Protein AF-A0A150H1V7-F1 (afdb_monomer)

Solvent-accessible surface area (backbone atoms only — not comparable to full-atom values): 32599 Å² total; per-residue (Å²): 128,91,51,72,65,56,49,51,52,50,51,51,53,48,39,69,75,54,30,52,67,62,75,72,44,82,86,62,78,63,74,66,87,85,73,45,40,62,54,51,22,50,50,48,28,48,33,45,71,70,63,48,20,37,54,85,86,34,71,42,27,51,45,55,64,47,45,43,69,58,53,64,71,28,57,87,71,36,48,55,57,29,46,18,36,40,38,31,31,44,27,63,27,74,77,50,59,46,69,56,47,25,50,47,45,51,54,49,28,58,50,47,75,66,44,87,78,43,68,76,54,52,39,60,33,51,18,39,36,48,35,16,52,36,50,32,50,76,73,37,83,67,35,70,73,60,28,49,59,89,57,45,62,57,51,33,53,50,32,51,29,54,38,51,43,46,42,63,61,54,64,71,74,73,79,72,74,90,46,65,70,60,46,51,52,55,42,40,74,60,48,32,55,63,27,55,25,40,40,47,27,20,49,18,70,66,48,24,50,52,36,64,70,42,70,63,46,31,49,30,53,55,54,49,48,59,52,48,48,54,41,33,55,52,39,35,48,41,64,74,69,66,55,82,67,93,49,88,66,87,65,52,70,42,59,63,41,50,23,34,41,52,52,15,26,49,46,18,72,66,61,48,42,68,58,51,43,42,43,44,54,34,51,42,54,57,54,66,45,94,89,52,77,53,84,62,50,71,70,35,49,49,46,54,37,56,58,46,71,67,75,61,41,91,46,56,73,30,47,61,48,51,26,47,46,45,54,76,42,54,70,84,58,67,86,53,52,74,69,54,51,48,45,50,48,58,42,52,50,72,73,52,76,48,74,65,58,50,52,51,52,52,51,50,52,52,51,51,52,50,51,51,51,51,53,52,51,51,54,51,52,52,52,50,51,50,52,51,50,52,52,49,61,62,43,52,60,56,55,58,50,61,72,67,58,83,80,71,87,86,56,76,75,57,63,59,55,60,63,57,60,72,75,66,76,68,85,86,85,89,90,86,89,83,90,86,88,86,91,85,93,87,89,88,86,91,82,89,70,64,89,79,45,55,68,61,49,50,56,52,48,49,54,48,48,53,51,48,53,48,50,49,52,52,53,58,63,72,65,74,72,90,88,85,88,81,89,84,83,88,85,88,86,89,83,90,86,88,86,87,85,84,89,82,91,82,90,75,90,72,85,73,71,75,83,73,50,57,56,56,50,24,48,53,50,50,53,52,65,75,70,53,78,78,80,79,75,89,79,82,83,92,81,85,86,83,85,84,90,82,89,132

Organism: Gonium pectorale (NCBI:txid33097)

pLDDT: mean 70.37, std 26.28, range [23.53, 98.69]

Nearest PDB structures (foldseek):
  8fni-assembly1_6  TM=3.283E-01  e=3.055E-03  Trypanosoma brucei
  7pkt-assembly1_Q  TM=3.283E-01  e=5.978E-01  Chlamydomonas reinhardtii
  6vfk-assembly1_B  TM=1.706E-01  e=1.144E+00  synthetic construct
  7u9r-assembly1_A  TM=2.358E-01  e=7.403E+00  Homo sapiens

Foldseek 3Di:
DPDPVVVLVVLVVLCVVLPLVPVPDPPCPDDPPPDALVNLLVLLLVCQVVVQQADPPGSSVVSNVSCLVVNLVRLVVHALQSLLSNLLSQLRHLQRPLASNLSSLQSNLVVLVPPPPLPSHFLVSLLSNLLSVLSSPVRDPPSCVSSDDHCSVVSSLLSSLVSLLNLLVVLPPDDDVPDPLVSVVVSCVRHNLSSLLSSLLSVLSVQFQCLCVDVSSVSSLVSSLLVLLLLLLVLLLCLLLVDDRPDPPDGTQDLVSLLSNLNSCVRNVRDAASNLVSSLSNLLSQCDDPPDGRPHDLSSVLSNLVVLPPPRYDNCSNLVSVLLSCLVPVVVCLPPDPVSLVSNLVSLVVVDDDPVRVVVVVVVVVVVVVVVVVVVVVVVVVVVVVVVVVVVVLVVVVVVVVVVPPDDDDDPVVVVVSVVVVVPPDDDDDDDDDDDYDDDDDDDDDDDPDPPCPVVCVVVVVSVVVSVVSVVSSVVVVPDDDDDDDDDDDDDDDDDDDDDDDDDDDDDPDPPDDPDDSSRSSSVSSVVSVPDDDPDDPDDDDDDDDDDDDDD

Radius of gyration: 39.31 Å; Cα contacts (8 Å, |Δi|>4): 462; chains: 1; bounding box: 94×58×134 Å

Structure (mmCIF, N/CA/C/O backbone):
data_AF-A0A150H1V7-F1
#
_entry.id   AF-A0A150H1V7-F1
#
loop_
_atom_site.group_PDB
_atom_site.id
_atom_site.type_symbol
_atom_site.label_atom_id
_atom_site.label_alt_id
_atom_site.label_comp_id
_atom_site.label_asym_id
_atom_site.label_entity_id
_atom_site.label_seq_id
_atom_site.pdbx_PDB_ins_code
_atom_site.Cartn_x
_atom_site.Cartn_y
_atom_site.Cartn_z
_atom_site.occupancy
_atom_site.B_iso_or_equiv
_atom_site.auth_seq_id
_atom_site.auth_comp_id
_atom_site.auth_asym_id
_atom_site.auth_atom_id
_atom_site.pdbx_PDB_model_num
ATOM 1 N N . MET A 1 1 ? -5.239 20.522 -25.726 1.00 48.25 1 MET A N 1
ATOM 2 C CA . MET A 1 1 ? -5.890 19.230 -26.003 1.00 48.25 1 MET A CA 1
ATOM 3 C C . MET A 1 1 ? -6.998 19.070 -24.990 1.00 48.25 1 MET A C 1
ATOM 5 O O . MET A 1 1 ? -6.707 19.045 -23.798 1.00 48.25 1 MET A O 1
ATOM 9 N N . HIS A 1 2 ? -8.239 19.087 -25.455 1.00 35.97 2 HIS A N 1
ATOM 10 C CA . HIS A 1 2 ? -9.449 19.145 -24.639 1.00 35.97 2 HIS A CA 1
ATOM 11 C C . HIS A 1 2 ? -10.368 17.934 -24.850 1.00 35.97 2 HIS A C 1
ATOM 13 O O . HIS A 1 2 ? -11.294 17.753 -24.064 1.00 35.97 2 HIS A O 1
ATOM 19 N N . THR A 1 3 ? -10.099 17.083 -25.848 1.00 45.50 3 THR A N 1
ATOM 20 C CA . THR A 1 3 ? -10.851 15.839 -26.079 1.00 45.50 3 THR A CA 1
ATOM 21 C C . THR A 1 3 ? -9.941 14.613 -26.194 1.00 45.50 3 THR A C 1
ATOM 23 O O . THR A 1 3 ? -8.725 14.725 -26.384 1.00 45.50 3 THR A O 1
ATOM 26 N N . LYS A 1 4 ? -10.537 13.418 -26.070 1.00 46.00 4 LYS A N 1
ATOM 27 C CA . LYS A 1 4 ? -9.832 12.136 -26.221 1.00 46.00 4 LYS A CA 1
ATOM 28 C C . LYS A 1 4 ? -9.354 11.936 -27.664 1.00 46.00 4 LYS A C 1
ATOM 30 O O . LYS A 1 4 ? -8.273 11.397 -27.874 1.00 46.00 4 LYS A O 1
ATOM 35 N N . GLU A 1 5 ? -10.123 12.410 -28.641 1.00 50.62 5 GLU A N 1
ATOM 36 C CA . GLU A 1 5 ? -9.814 12.327 -30.071 1.00 50.62 5 GLU A CA 1
ATOM 37 C C . GLU A 1 5 ? -8.605 13.196 -30.440 1.00 50.62 5 GLU A C 1
ATOM 39 O O . GLU A 1 5 ? -7.725 12.723 -31.152 1.00 50.62 5 GLU A O 1
ATOM 44 N N . GLU A 1 6 ? -8.501 14.424 -29.914 1.00 49.81 6 GLU A N 1
ATOM 45 C CA . GLU A 1 6 ? -7.318 15.280 -30.115 1.00 49.81 6 GLU A CA 1
ATOM 46 C C . GLU A 1 6 ? -6.039 14.631 -29.569 1.00 49.81 6 GLU A C 1
ATOM 48 O O . GLU A 1 6 ? -4.974 14.717 -30.182 1.00 49.81 6 GLU A O 1
ATOM 53 N N . LEU A 1 7 ? -6.145 13.968 -28.413 1.00 53.09 7 LEU A N 1
ATOM 54 C CA . LEU A 1 7 ? -5.018 13.299 -27.770 1.00 53.09 7 LEU A CA 1
ATOM 55 C C . LEU A 1 7 ? -4.621 12.029 -28.539 1.00 53.09 7 LEU A C 1
ATOM 57 O O . LEU A 1 7 ? -3.438 11.812 -28.773 1.00 53.09 7 LEU A O 1
ATOM 61 N N . LEU A 1 8 ? -5.588 11.242 -29.023 1.00 53.44 8 LEU A N 1
ATOM 62 C CA . LEU A 1 8 ? -5.328 10.104 -29.914 1.00 53.44 8 LEU A CA 1
ATOM 63 C C . LEU A 1 8 ? -4.739 10.540 -31.265 1.00 53.44 8 LEU A C 1
ATOM 65 O O . LEU A 1 8 ? -3.831 9.882 -31.764 1.00 53.44 8 LEU A O 1
ATOM 69 N N . ALA A 1 9 ? -5.179 11.668 -31.831 1.00 55.44 9 ALA A N 1
ATOM 70 C CA . ALA A 1 9 ? -4.605 12.227 -33.055 1.00 55.44 9 ALA A CA 1
ATOM 71 C C . ALA A 1 9 ? -3.147 12.677 -32.855 1.00 55.44 9 ALA A C 1
ATOM 73 O O . ALA A 1 9 ? -2.298 12.404 -33.703 1.00 55.44 9 ALA A O 1
ATOM 74 N N . PHE A 1 10 ? -2.829 13.299 -31.714 1.00 58.06 10 PHE A N 1
ATOM 75 C CA . PHE A 1 10 ? -1.447 13.608 -31.338 1.00 58.06 10 PHE A CA 1
ATOM 76 C C . PHE A 1 10 ? -0.606 12.342 -31.136 1.00 58.06 10 PHE A C 1
ATOM 78 O O . PHE A 1 10 ? 0.512 12.270 -31.633 1.00 58.06 10 PHE A O 1
ATOM 85 N N . VAL A 1 11 ? -1.146 11.311 -30.481 1.00 57.25 11 VAL A N 1
ATOM 86 C CA . VAL A 1 11 ? -0.459 10.020 -30.309 1.00 57.25 11 VAL A CA 1
ATOM 87 C C . VAL A 1 11 ? -0.230 9.323 -31.656 1.00 57.25 11 VAL A C 1
ATOM 89 O O . VAL A 1 11 ? 0.842 8.761 -31.860 1.00 57.25 11 VAL A O 1
ATOM 92 N N . GLY A 1 12 ? -1.156 9.438 -32.612 1.00 56.16 12 GLY A N 1
ATOM 93 C CA . GLY A 1 12 ? -0.960 8.995 -33.997 1.00 56.16 12 GLY A CA 1
ATOM 94 C C . GLY A 1 12 ? 0.131 9.783 -34.738 1.00 56.16 12 GLY A C 1
ATOM 95 O O . GLY A 1 12 ? 0.938 9.195 -35.452 1.00 56.16 12 GLY A O 1
ATOM 96 N N . GLN A 1 13 ? 0.236 11.098 -34.519 1.00 54.94 13 GLN A N 1
ATOM 97 C CA . GLN A 1 13 ? 1.360 11.897 -35.031 1.00 54.94 13 GLN A CA 1
ATOM 98 C C . GLN A 1 13 ? 2.689 11.491 -34.374 1.00 54.94 13 GLN A C 1
ATOM 100 O O . GLN A 1 13 ? 3.704 11.384 -35.060 1.00 54.94 13 GLN A O 1
ATOM 105 N N . CYS A 1 14 ? 2.691 11.193 -33.072 1.00 52.06 14 CYS A N 1
ATOM 106 C CA . CYS A 1 14 ? 3.848 10.621 -32.390 1.00 52.06 14 CYS A CA 1
ATOM 107 C C . CYS A 1 14 ? 4.218 9.242 -32.948 1.00 52.06 14 CYS A C 1
ATOM 109 O O . CYS A 1 14 ? 5.402 8.999 -33.121 1.00 52.06 14 CYS A O 1
ATOM 111 N N . TYR A 1 15 ? 3.256 8.378 -33.285 1.00 50.28 15 TYR A N 1
ATOM 112 C CA . TYR A 1 15 ? 3.511 7.079 -33.925 1.00 50.28 15 TYR A CA 1
ATOM 113 C C . TYR A 1 15 ? 4.197 7.235 -35.293 1.00 50.28 15 TYR A C 1
ATOM 115 O O . TYR A 1 15 ? 5.121 6.495 -35.594 1.00 50.28 15 TYR A O 1
ATOM 123 N N . ILE A 1 16 ? 3.827 8.250 -36.084 1.00 50.69 16 ILE A N 1
ATOM 124 C CA . ILE A 1 16 ? 4.495 8.570 -37.362 1.00 50.69 16 ILE A CA 1
ATOM 125 C C . ILE A 1 16 ? 5.934 9.086 -37.141 1.00 50.69 16 ILE A C 1
ATOM 127 O O . ILE A 1 16 ? 6.833 8.780 -37.920 1.00 50.69 16 ILE A O 1
ATOM 131 N N . ILE A 1 17 ? 6.179 9.858 -36.076 1.00 50.28 17 ILE A N 1
ATOM 132 C CA . ILE A 1 17 ? 7.522 10.363 -35.716 1.00 50.28 17 ILE A CA 1
ATOM 133 C C . ILE A 1 17 ? 8.400 9.261 -35.090 1.00 50.28 17 ILE A C 1
ATOM 135 O O . ILE A 1 17 ? 9.620 9.273 -35.240 1.00 50.28 17 ILE A O 1
ATOM 139 N N . LEU A 1 18 ? 7.779 8.317 -34.383 1.00 51.53 18 LEU A N 1
ATOM 140 C CA . LEU A 1 18 ? 8.392 7.216 -33.636 1.00 51.53 18 LEU A CA 1
ATOM 141 C C . LEU A 1 18 ? 8.158 5.869 -34.338 1.00 51.53 18 LEU A C 1
ATOM 143 O O . LEU A 1 18 ? 8.050 4.841 -33.671 1.00 51.53 18 LEU A O 1
ATOM 147 N N . ASP A 1 19 ? 8.045 5.890 -35.669 1.00 51.09 19 ASP A N 1
ATOM 148 C CA . ASP A 1 19 ? 7.717 4.718 -36.481 1.00 51.09 19 ASP A CA 1
ATOM 149 C C . ASP A 1 19 ? 8.702 3.570 -36.167 1.00 51.09 19 ASP A C 1
ATOM 151 O O . ASP A 1 19 ? 9.922 3.773 -36.272 1.00 51.09 19 ASP A O 1
ATOM 155 N N . PRO A 1 20 ? 8.222 2.371 -35.776 1.00 43.75 20 PRO A N 1
ATOM 156 C CA . PRO A 1 20 ? 9.090 1.244 -35.448 1.00 43.75 20 PRO A CA 1
ATOM 157 C C . PRO A 1 20 ? 10.061 0.875 -36.583 1.00 43.75 20 PRO A C 1
ATOM 159 O O . PRO A 1 20 ? 11.173 0.426 -36.303 1.00 43.75 20 PRO A O 1
ATOM 162 N N . ILE A 1 21 ? 9.722 1.135 -37.852 1.00 41.84 21 ILE A N 1
ATOM 163 C CA . ILE A 1 21 ? 10.628 0.918 -38.992 1.00 41.84 21 ILE A CA 1
ATOM 164 C C . ILE A 1 21 ? 11.837 1.872 -38.924 1.00 41.84 21 ILE A C 1
ATOM 166 O O . ILE A 1 21 ? 12.972 1.447 -39.158 1.00 41.84 21 ILE A O 1
ATOM 170 N N . ASN A 1 22 ? 11.624 3.133 -38.533 1.00 43.88 22 ASN A N 1
ATOM 171 C CA . ASN A 1 22 ? 12.681 4.143 -38.384 1.00 43.88 22 ASN A CA 1
ATOM 172 C C . ASN A 1 22 ? 13.509 3.982 -37.095 1.00 43.88 22 ASN A C 1
ATOM 174 O O . ASN A 1 22 ? 14.622 4.500 -37.017 1.00 43.88 22 ASN A O 1
ATOM 178 N N . LEU A 1 23 ? 12.998 3.259 -36.092 1.00 48.16 23 LEU A N 1
ATOM 179 C CA . LEU A 1 23 ? 13.738 2.899 -34.873 1.00 48.16 23 LEU A CA 1
ATOM 180 C C . LEU A 1 23 ? 14.614 1.646 -35.036 1.00 48.16 23 LEU A C 1
ATOM 182 O O . LEU A 1 23 ? 15.606 1.512 -34.315 1.00 48.16 23 LEU A O 1
ATOM 186 N N . VAL A 1 24 ? 14.260 0.741 -35.957 1.00 41.34 24 VAL A N 1
ATOM 187 C CA . VAL A 1 24 ? 14.961 -0.539 -36.184 1.00 41.34 24 VAL A CA 1
ATOM 188 C C . VAL A 1 24 ? 15.968 -0.471 -37.342 1.00 41.34 24 VAL A C 1
ATOM 190 O O . VAL A 1 24 ? 17.000 -1.141 -37.283 1.00 41.34 24 VAL A O 1
ATOM 193 N N . HIS A 1 25 ? 15.738 0.358 -38.368 1.00 39.94 25 HIS A N 1
ATOM 194 C CA . HIS A 1 25 ? 16.713 0.569 -39.445 1.00 39.94 25 HIS A CA 1
ATOM 195 C C . HIS A 1 25 ? 17.654 1.766 -39.182 1.00 39.94 25 HIS A C 1
ATOM 197 O O . HIS A 1 25 ? 17.222 2.784 -38.645 1.00 39.94 25 HIS A O 1
ATOM 203 N N . PRO A 1 26 ? 18.936 1.707 -39.610 1.00 38.09 26 PRO A N 1
ATOM 204 C CA . PRO A 1 26 ? 19.938 2.720 -39.264 1.00 38.09 26 PRO A CA 1
ATOM 205 C C . PRO A 1 26 ? 20.183 3.896 -40.255 1.00 38.09 26 PRO A C 1
ATOM 207 O O . PRO A 1 26 ? 21.265 4.479 -40.158 1.00 38.09 26 PRO A O 1
ATOM 210 N N . PRO A 1 27 ? 19.297 4.322 -41.194 1.00 39.81 27 PRO A N 1
ATOM 211 C CA . PRO A 1 27 ? 19.550 5.555 -41.949 1.00 39.81 27 PRO A CA 1
ATOM 212 C C . PRO A 1 27 ? 19.237 6.824 -41.133 1.00 39.81 27 PRO A C 1
ATOM 214 O O . PRO A 1 27 ? 19.814 7.874 -41.408 1.00 39.81 27 PRO A O 1
ATOM 217 N N . TYR A 1 28 ? 18.393 6.743 -40.094 1.00 40.66 28 TYR A N 1
ATOM 218 C CA . TYR A 1 28 ? 18.141 7.854 -39.168 1.00 40.66 28 TYR A CA 1
ATOM 219 C C . TYR A 1 28 ? 19.155 7.871 -38.017 1.00 40.66 28 TYR A C 1
ATOM 221 O O . TYR A 1 28 ? 18.838 7.709 -36.842 1.00 40.66 28 TYR A O 1
ATOM 229 N N . SER A 1 29 ? 20.410 8.134 -38.383 1.00 36.69 29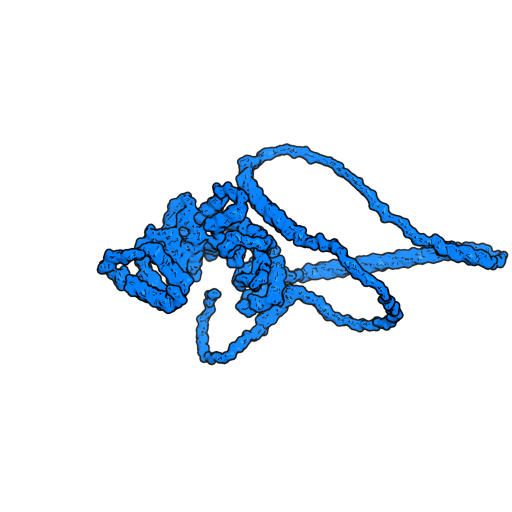 SER A N 1
ATOM 230 C CA . SER A 1 29 ? 21.497 8.507 -37.464 1.00 36.69 29 SER A CA 1
ATOM 231 C C . SER A 1 29 ? 21.396 9.954 -36.955 1.00 36.69 29 SER A C 1
ATOM 233 O O . SER A 1 29 ? 22.268 10.422 -36.225 1.00 36.69 29 SER A O 1
ATOM 235 N N . GLN A 1 30 ? 20.324 10.670 -37.308 1.00 42.69 30 GLN A N 1
ATOM 236 C CA . GLN A 1 30 ? 19.933 11.895 -36.626 1.00 42.69 30 GLN A CA 1
ATOM 237 C C . GLN A 1 30 ? 19.149 11.529 -35.366 1.00 42.69 30 GLN A C 1
ATOM 239 O O . GLN A 1 30 ? 18.017 11.056 -35.448 1.00 42.69 30 GLN A O 1
ATOM 244 N N . GLU A 1 31 ? 19.731 11.808 -34.198 1.00 46.19 31 GLU A N 1
ATOM 245 C CA . GLU A 1 31 ? 18.944 11.996 -32.980 1.00 46.19 31 GLU A CA 1
ATOM 246 C C . GLU A 1 31 ? 17.779 12.941 -33.299 1.00 46.19 31 GLU A C 1
ATOM 248 O O . GLU A 1 31 ? 17.996 14.041 -33.822 1.00 46.19 31 GLU A O 1
ATOM 253 N N . VAL A 1 32 ? 16.545 12.538 -32.980 1.00 48.34 32 VAL A N 1
ATOM 254 C CA . VAL A 1 32 ? 15.391 13.439 -33.070 1.00 48.34 32 VAL A CA 1
ATOM 255 C C . VAL A 1 32 ? 15.602 14.537 -32.028 1.00 48.34 32 VAL A C 1
ATOM 257 O O . VAL A 1 32 ? 15.325 14.351 -30.841 1.00 48.34 32 VAL A O 1
ATOM 260 N N . LYS A 1 33 ? 16.177 15.664 -32.468 1.00 49.78 33 LYS A N 1
ATOM 261 C CA . LYS A 1 33 ? 16.597 16.772 -31.601 1.00 49.78 33 LYS A CA 1
ATOM 262 C C . LYS A 1 33 ? 15.448 17.192 -30.684 1.00 49.78 33 LYS A C 1
ATOM 264 O O . LYS A 1 33 ? 14.452 17.737 -31.150 1.00 49.78 33 LYS A O 1
ATOM 269 N N . GLY A 1 34 ? 15.628 16.976 -29.381 1.00 61.50 34 GLY A N 1
ATOM 270 C CA . GLY A 1 34 ? 14.657 17.332 -28.342 1.00 61.50 34 GLY A CA 1
ATOM 271 C C . GLY A 1 34 ? 13.931 16.158 -27.672 1.00 61.50 34 GLY A C 1
ATOM 272 O O . GLY A 1 34 ? 13.195 16.396 -26.716 1.00 61.50 34 GLY A O 1
ATOM 273 N N . ILE A 1 35 ? 14.143 14.906 -28.099 1.00 71.12 35 ILE A N 1
ATOM 274 C CA . ILE A 1 35 ? 13.638 13.729 -27.370 1.00 71.12 35 ILE A CA 1
ATOM 275 C C . ILE A 1 35 ? 14.706 13.232 -26.386 1.00 71.12 35 ILE A C 1
ATOM 277 O O . ILE A 1 35 ? 15.623 12.507 -26.763 1.00 71.12 35 ILE A O 1
ATOM 281 N N . ASP A 1 36 ? 14.572 13.618 -25.114 1.00 80.69 36 ASP A N 1
ATOM 282 C CA . ASP A 1 36 ? 15.426 13.158 -24.011 1.00 80.69 36 ASP A CA 1
ATOM 283 C C . ASP A 1 36 ? 14.719 12.136 -23.088 1.00 80.69 36 ASP A C 1
ATOM 285 O O . ASP A 1 36 ? 13.536 11.809 -23.245 1.00 80.69 36 ASP A O 1
ATOM 289 N N . ALA A 1 37 ? 15.443 11.633 -22.083 1.00 87.69 37 ALA A N 1
ATOM 290 C CA . ALA A 1 37 ? 14.922 10.671 -21.109 1.00 87.69 37 ALA A CA 1
ATOM 291 C C . ALA A 1 37 ? 13.725 11.190 -20.281 1.00 87.69 37 ALA A C 1
ATOM 293 O O . ALA A 1 37 ? 12.890 10.398 -19.834 1.00 87.69 37 ALA A O 1
ATOM 294 N N . ARG A 1 38 ? 13.605 12.510 -20.079 1.00 87.88 38 ARG A N 1
ATOM 295 C CA . ARG A 1 38 ? 12.476 13.146 -19.381 1.00 87.88 38 ARG A CA 1
ATOM 296 C C . ARG A 1 38 ? 11.252 13.214 -20.293 1.00 87.88 38 ARG A C 1
ATOM 298 O O . ARG A 1 38 ? 10.156 12.892 -19.843 1.00 87.88 38 ARG A O 1
ATOM 305 N N . CYS A 1 39 ? 11.432 13.575 -21.562 1.00 87.25 39 CYS A N 1
ATOM 306 C CA . CYS A 1 39 ? 10.374 13.558 -22.571 1.00 87.25 39 CYS A CA 1
ATOM 307 C C . CYS A 1 39 ? 9.773 12.151 -22.715 1.00 87.25 39 CYS A C 1
ATOM 309 O O . CYS A 1 39 ? 8.557 11.992 -22.616 1.00 87.25 39 CYS A O 1
ATOM 311 N N . VAL A 1 40 ? 10.619 11.125 -22.864 1.00 88.38 40 VAL A N 1
ATOM 312 C CA . VAL A 1 40 ? 10.176 9.729 -23.029 1.00 88.38 40 VAL A CA 1
ATOM 313 C C . VAL A 1 40 ? 9.458 9.202 -21.781 1.00 88.38 40 VAL A C 1
ATOM 315 O O . VAL A 1 40 ? 8.355 8.666 -21.891 1.00 88.38 40 VAL A O 1
ATOM 318 N N . SER A 1 41 ? 10.027 9.392 -20.584 1.00 93.00 41 SER A N 1
ATOM 319 C CA . SER A 1 41 ? 9.395 8.923 -19.337 1.00 93.00 41 SER A CA 1
ATOM 320 C C . SER A 1 41 ? 8.065 9.623 -19.038 1.00 93.00 41 SER A C 1
ATOM 322 O O . SER A 1 41 ? 7.120 8.964 -18.604 1.00 93.00 41 SER A O 1
ATOM 324 N N . ASN A 1 42 ? 7.944 10.922 -19.332 1.00 90.31 42 ASN A N 1
ATOM 325 C CA . ASN A 1 42 ? 6.684 11.651 -19.184 1.00 90.31 42 ASN A CA 1
ATOM 326 C C . ASN A 1 42 ? 5.626 11.227 -20.215 1.00 90.31 42 ASN A C 1
ATOM 328 O O . ASN A 1 42 ? 4.457 11.116 -19.848 1.00 90.31 42 ASN A O 1
ATOM 332 N N . LEU A 1 43 ? 6.008 10.963 -21.471 1.00 89.00 43 LEU A N 1
ATOM 333 C CA . LEU A 1 43 ? 5.089 10.483 -22.511 1.00 89.00 43 LEU A CA 1
ATOM 334 C C . LEU A 1 43 ? 4.490 9.120 -22.138 1.00 89.00 43 LEU A C 1
ATOM 336 O O . LEU A 1 43 ? 3.270 8.972 -22.100 1.00 89.00 43 LEU A O 1
ATOM 340 N N . ILE A 1 44 ? 5.347 8.149 -21.808 1.00 93.19 44 ILE A N 1
ATOM 341 C CA . ILE A 1 44 ? 4.939 6.790 -21.419 1.00 93.19 44 ILE A CA 1
ATOM 342 C C . ILE A 1 44 ? 4.046 6.841 -20.171 1.00 93.19 44 ILE A C 1
ATOM 344 O O . ILE A 1 44 ? 2.982 6.219 -20.136 1.00 93.19 44 ILE A O 1
ATOM 348 N N . TRP A 1 45 ? 4.426 7.642 -19.169 1.00 94.62 45 TRP A N 1
ATOM 349 C CA . TRP A 1 45 ? 3.609 7.843 -17.974 1.00 94.62 45 TRP A CA 1
ATOM 350 C C . TRP A 1 45 ? 2.246 8.461 -18.297 1.00 94.62 45 TRP A C 1
ATOM 352 O O . TRP A 1 45 ? 1.239 7.970 -17.796 1.00 94.62 45 TRP A O 1
ATOM 362 N N . ALA A 1 46 ? 2.179 9.493 -19.145 1.00 92.00 46 ALA A N 1
ATOM 363 C CA . ALA A 1 46 ? 0.924 10.157 -19.500 1.00 92.00 46 ALA A CA 1
ATOM 364 C C . ALA A 1 46 ? -0.035 9.223 -20.256 1.00 92.00 46 ALA A C 1
ATOM 366 O O . ALA A 1 46 ? -1.213 9.152 -19.907 1.00 92.00 46 ALA A O 1
ATOM 367 N N . LEU A 1 47 ? 0.473 8.455 -21.227 1.00 90.69 47 LEU A N 1
ATOM 368 C CA . LEU A 1 47 ? -0.296 7.447 -21.967 1.00 90.69 47 LEU A CA 1
ATOM 369 C C . LEU A 1 47 ? -0.939 6.413 -21.029 1.00 90.69 47 LEU A C 1
ATOM 371 O O . LEU A 1 47 ? -2.130 6.124 -21.138 1.00 90.69 47 LEU A O 1
ATOM 375 N N . VAL A 1 48 ? -0.174 5.898 -20.063 1.00 94.69 48 VAL A N 1
ATOM 376 C CA . VAL A 1 48 ? -0.654 4.908 -19.084 1.00 94.69 48 VAL A CA 1
ATOM 377 C C . VAL A 1 48 ? -1.521 5.533 -17.983 1.00 94.69 48 VAL A C 1
ATOM 379 O O . VAL A 1 48 ? -2.419 4.882 -17.449 1.00 94.69 48 VAL A O 1
ATOM 382 N N . LYS A 1 49 ? -1.281 6.797 -17.619 1.00 91.56 49 LYS A N 1
ATOM 383 C CA . LYS A 1 49 ? -2.034 7.517 -16.581 1.00 91.56 49 LYS A CA 1
ATOM 384 C C . LYS A 1 49 ? -3.417 7.968 -17.052 1.00 91.56 49 LYS A C 1
ATOM 386 O O . LYS A 1 49 ? -4.317 8.062 -16.222 1.00 91.56 49 LYS A O 1
ATOM 391 N N . LEU A 1 50 ? -3.567 8.241 -18.347 1.00 93.00 50 LEU A N 1
ATOM 392 C CA . LEU A 1 50 ? -4.835 8.567 -19.011 1.00 93.00 50 LEU A CA 1
ATOM 393 C C . LEU A 1 50 ? -5.564 7.318 -19.543 1.00 93.00 50 LEU A C 1
ATOM 395 O O . LEU A 1 50 ? -6.527 7.445 -20.295 1.00 93.00 50 LEU A O 1
ATOM 399 N N . ASP A 1 51 ? -5.084 6.127 -19.172 1.00 92.81 51 ASP A N 1
ATOM 400 C CA . ASP A 1 51 ? -5.596 4.817 -19.579 1.00 92.81 51 ASP A CA 1
ATOM 401 C C . ASP A 1 51 ? -5.704 4.639 -21.119 1.00 92.81 51 ASP A C 1
ATOM 403 O O . ASP A 1 51 ? -6.554 3.912 -21.625 1.00 92.81 51 ASP A O 1
ATOM 407 N N . LEU A 1 52 ? -4.804 5.283 -21.880 1.00 89.12 52 LEU A N 1
ATOM 408 C CA . LEU A 1 52 ? -4.724 5.229 -23.353 1.00 89.12 52 LEU A CA 1
ATOM 409 C C . LEU A 1 52 ? -3.818 4.105 -23.887 1.00 89.12 52 LEU A C 1
ATOM 411 O O . LEU A 1 52 ? -3.634 3.997 -25.097 1.00 89.12 52 LEU A O 1
ATOM 415 N N . ALA A 1 53 ? -3.217 3.316 -22.993 1.00 90.50 53 ALA A N 1
ATOM 416 C CA . ALA A 1 53 ? -2.243 2.270 -23.318 1.00 90.50 53 ALA A CA 1
ATOM 417 C C . ALA A 1 53 ? -2.439 0.953 -22.537 1.00 90.50 53 ALA A C 1
ATOM 419 O O . ALA A 1 53 ? -1.565 0.084 -22.572 1.00 90.50 53 ALA A O 1
ATOM 420 N N . LEU A 1 54 ? -3.542 0.819 -21.787 1.00 90.81 54 LEU A N 1
ATOM 421 C CA . LEU A 1 54 ? -3.777 -0.348 -20.926 1.00 90.81 54 LEU A CA 1
ATOM 422 C C . LEU A 1 54 ? -4.287 -1.570 -21.685 1.00 90.81 54 LEU A C 1
ATOM 424 O O . LEU A 1 54 ? -3.903 -2.682 -21.340 1.00 90.81 54 LEU A O 1
ATOM 428 N N . ASP A 1 55 ? -5.140 -1.367 -22.688 1.00 88.62 55 ASP A N 1
ATOM 429 C CA . ASP A 1 55 ? -5.690 -2.454 -23.492 1.00 88.62 55 ASP A CA 1
ATOM 430 C C . ASP A 1 55 ? -4.660 -2.886 -24.553 1.00 88.62 55 ASP A C 1
ATOM 432 O O . ASP A 1 55 ? -4.005 -2.047 -25.180 1.00 88.62 55 ASP A O 1
ATOM 436 N N . ALA A 1 56 ? -4.494 -4.194 -24.759 1.00 86.25 56 ALA A N 1
ATOM 437 C CA . ALA A 1 56 ? -3.567 -4.710 -25.766 1.00 86.25 56 ALA A CA 1
ATOM 438 C C . ALA A 1 56 ? -4.003 -4.278 -27.181 1.00 86.25 56 ALA A C 1
ATOM 440 O O . ALA A 1 56 ? -5.191 -4.307 -27.504 1.00 86.25 56 ALA A O 1
ATOM 441 N N . GLY A 1 57 ? -3.049 -3.860 -28.019 1.00 79.31 57 GLY A N 1
ATOM 442 C CA . GLY A 1 57 ? -3.321 -3.435 -29.401 1.00 79.31 57 GLY A CA 1
ATOM 443 C C . GLY A 1 57 ? -4.009 -2.070 -29.558 1.00 79.31 57 GLY A C 1
ATOM 444 O O . GLY A 1 57 ? -4.429 -1.726 -30.659 1.00 79.31 57 GLY A O 1
ATOM 445 N N . CYS A 1 58 ? -4.141 -1.264 -28.496 1.00 85.44 58 CYS A N 1
ATOM 446 C CA . CYS A 1 58 ? -4.497 0.149 -28.663 1.00 85.44 58 CYS A CA 1
ATOM 447 C C . CYS A 1 58 ? -3.260 0.992 -29.026 1.00 85.44 58 CYS A C 1
ATOM 449 O O . CYS A 1 58 ? -2.144 0.689 -28.605 1.00 85.44 58 CYS A O 1
ATOM 451 N N . THR A 1 59 ? -3.440 2.098 -29.756 1.00 82.19 59 THR A N 1
ATOM 452 C CA . THR A 1 59 ? -2.323 2.898 -30.303 1.00 82.19 59 THR A CA 1
ATOM 453 C C . THR A 1 59 ? -1.327 3.376 -29.239 1.00 82.19 59 THR A C 1
ATOM 455 O O . THR A 1 59 ? -0.126 3.414 -29.488 1.00 82.19 59 THR A O 1
ATOM 458 N N . GLY A 1 60 ? -1.782 3.712 -28.025 1.00 85.38 60 GLY A N 1
ATOM 459 C CA . GLY A 1 60 ? -0.872 4.090 -26.939 1.00 85.38 60 GLY A CA 1
ATOM 460 C C . GLY A 1 60 ? -0.017 2.922 -26.434 1.00 85.38 60 GLY A C 1
ATOM 461 O O . GLY A 1 60 ? 1.132 3.135 -26.056 1.00 85.38 60 GLY A O 1
ATOM 462 N N . ASN A 1 61 ? -0.542 1.695 -26.464 1.00 88.44 61 ASN A N 1
ATOM 463 C CA . ASN A 1 61 ? 0.202 0.478 -26.139 1.00 88.44 61 ASN A CA 1
ATOM 464 C C . ASN A 1 61 ? 1.262 0.194 -27.220 1.00 88.44 61 ASN A C 1
ATOM 466 O O . ASN A 1 61 ? 2.440 0.039 -26.899 1.00 88.44 61 ASN A O 1
ATOM 470 N N . GLU A 1 62 ? 0.874 0.263 -28.497 1.00 85.62 62 GLU A N 1
ATOM 471 C CA . GLU A 1 62 ? 1.779 0.095 -29.644 1.00 85.62 62 GLU A CA 1
ATOM 472 C C . GLU A 1 62 ? 2.922 1.122 -29.650 1.00 85.62 62 GLU A C 1
ATOM 474 O O . GLU A 1 62 ? 4.076 0.752 -29.872 1.00 85.62 62 GLU A O 1
ATOM 479 N N . VAL A 1 63 ? 2.642 2.399 -29.347 1.00 84.12 63 VAL A N 1
ATOM 480 C CA . VAL A 1 63 ? 3.674 3.446 -29.206 1.00 84.12 63 VAL A CA 1
ATOM 481 C C . VAL A 1 63 ? 4.670 3.093 -28.099 1.00 84.12 63 VAL A C 1
ATOM 483 O O . VAL A 1 63 ? 5.876 3.158 -28.330 1.00 84.12 63 VAL A O 1
ATOM 486 N N . ILE A 1 64 ? 4.196 2.695 -26.911 1.00 89.75 64 ILE A N 1
ATOM 487 C CA . ILE A 1 64 ? 5.061 2.357 -25.765 1.00 89.75 64 ILE A CA 1
ATOM 488 C C . ILE A 1 64 ? 5.956 1.145 -26.062 1.00 89.75 64 ILE A C 1
ATOM 490 O O . ILE A 1 64 ? 7.129 1.143 -25.677 1.00 89.75 64 ILE A O 1
ATOM 494 N N . LEU A 1 65 ? 5.421 0.130 -26.747 1.00 87.25 65 LEU A N 1
ATOM 495 C CA . LEU A 1 65 ? 6.176 -1.059 -27.146 1.00 87.25 65 LEU A CA 1
ATOM 496 C C . LEU A 1 65 ? 7.148 -0.771 -28.304 1.00 87.25 65 LEU A C 1
ATOM 498 O O . LEU A 1 65 ? 8.247 -1.316 -28.320 1.00 87.25 65 LEU A O 1
ATOM 502 N N . SER A 1 66 ? 6.812 0.136 -29.225 1.00 82.38 66 SER A N 1
ATOM 503 C CA . SER A 1 66 ? 7.697 0.511 -30.342 1.00 82.38 66 SER A CA 1
ATOM 504 C C . SER A 1 66 ? 8.931 1.299 -29.882 1.00 82.38 66 SER A C 1
ATOM 506 O O . SER A 1 66 ? 10.025 1.112 -30.415 1.00 82.38 66 SER A O 1
ATOM 508 N N . ILE A 1 67 ? 8.802 2.142 -28.849 1.00 83.56 67 ILE A N 1
ATOM 509 C CA . ILE A 1 67 ? 9.918 2.953 -28.316 1.00 83.56 67 ILE A CA 1
ATOM 510 C C . ILE A 1 67 ? 10.781 2.243 -27.262 1.00 83.56 67 ILE A C 1
ATOM 512 O O . ILE A 1 67 ? 11.694 2.856 -26.701 1.00 83.56 67 ILE A O 1
ATOM 516 N N . LEU A 1 68 ? 10.552 0.950 -27.019 1.00 86.94 68 LEU A N 1
ATOM 517 C CA . LEU A 1 68 ? 11.332 0.127 -26.091 1.00 86.94 68 LEU A CA 1
ATOM 518 C C . LEU A 1 68 ? 12.863 0.249 -26.290 1.00 86.94 68 LEU A C 1
ATOM 520 O O . LEU A 1 68 ? 13.569 0.479 -25.303 1.00 86.94 68 LEU A O 1
ATOM 524 N N . PRO A 1 69 ? 13.416 0.198 -27.527 1.00 82.06 69 PRO A N 1
ATOM 525 C CA . PRO A 1 69 ? 14.862 0.315 -27.737 1.00 82.06 69 PRO A CA 1
ATOM 526 C C . PRO A 1 69 ? 15.402 1.706 -27.373 1.00 82.06 69 PRO A C 1
ATOM 528 O O . PRO A 1 69 ? 16.540 1.844 -26.921 1.00 82.06 69 PRO A O 1
ATOM 531 N N . LEU A 1 70 ? 14.586 2.754 -27.535 1.00 82.00 70 LEU A N 1
ATOM 532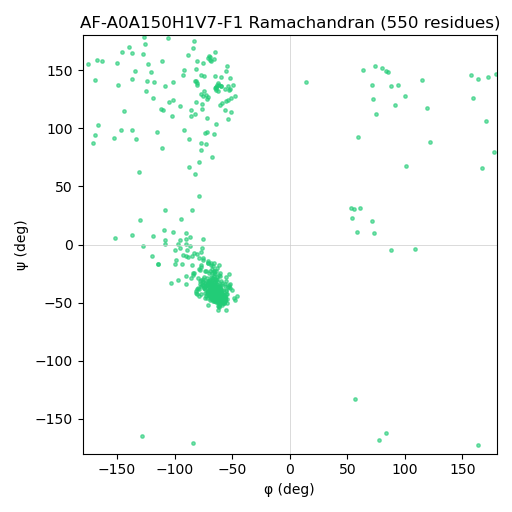 C CA . LEU A 1 70 ? 14.940 4.112 -27.130 1.00 82.00 70 LEU A CA 1
ATOM 533 C C . LEU A 1 70 ? 14.964 4.241 -25.601 1.00 82.00 70 LEU A C 1
ATOM 535 O O . LEU A 1 70 ? 15.929 4.785 -25.067 1.00 82.00 70 LEU A O 1
ATOM 539 N N . VAL A 1 71 ? 13.970 3.684 -24.900 1.00 90.19 71 VAL A N 1
ATOM 540 C CA . VAL A 1 71 ? 13.955 3.623 -23.427 1.00 90.19 71 VAL A CA 1
ATOM 541 C C . VAL A 1 71 ? 15.210 2.932 -22.904 1.00 90.19 71 VAL A C 1
ATOM 543 O O . VAL A 1 71 ? 15.893 3.491 -22.048 1.00 90.19 71 VAL A O 1
ATOM 546 N N . MET A 1 72 ? 15.562 1.773 -23.469 1.00 89.38 72 MET A N 1
ATOM 547 C CA . MET A 1 72 ? 16.747 1.006 -23.077 1.00 89.38 72 MET A CA 1
ATOM 548 C C . MET A 1 72 ? 18.053 1.798 -23.241 1.00 89.38 72 MET A C 1
ATOM 550 O O . MET A 1 72 ? 18.880 1.802 -22.329 1.00 89.38 72 MET A O 1
ATOM 554 N N . ARG A 1 73 ? 18.221 2.547 -24.343 1.00 86.69 73 ARG A N 1
ATOM 555 C CA . ARG A 1 73 ? 19.379 3.448 -24.535 1.00 86.69 73 ARG A CA 1
ATOM 556 C C . ARG A 1 73 ? 19.408 4.615 -23.540 1.00 86.69 73 ARG A C 1
ATOM 558 O O . ARG A 1 73 ? 20.487 5.070 -23.166 1.00 86.69 73 ARG A O 1
ATOM 565 N N . LEU A 1 74 ? 18.245 5.105 -23.109 1.00 87.31 74 LEU A N 1
ATOM 566 C CA . LEU A 1 74 ? 18.123 6.274 -22.234 1.00 87.31 74 LEU A CA 1
ATOM 567 C C . LEU A 1 74 ? 18.183 5.949 -20.730 1.00 87.31 74 LEU A C 1
ATOM 569 O O . LEU A 1 74 ? 18.371 6.875 -19.943 1.00 87.31 74 LEU A O 1
ATOM 573 N N . LEU A 1 75 ? 18.114 4.678 -20.302 1.00 91.94 75 LEU A N 1
ATOM 574 C CA . LEU A 1 75 ? 18.144 4.291 -18.874 1.00 91.94 75 LEU A CA 1
ATOM 575 C C . LEU A 1 75 ? 19.336 4.869 -18.089 1.00 91.94 75 LEU A C 1
ATOM 577 O O . LEU A 1 75 ? 19.195 5.218 -16.916 1.00 91.94 75 LEU A O 1
ATOM 581 N N . GLY A 1 76 ? 20.505 5.000 -18.723 1.00 91.12 76 GLY A N 1
ATOM 582 C CA . GLY A 1 76 ? 21.686 5.609 -18.099 1.00 91.12 76 GLY A CA 1
ATOM 583 C C . GLY A 1 76 ? 21.525 7.106 -17.795 1.00 91.12 76 GLY A C 1
ATOM 584 O O . GLY A 1 76 ? 22.119 7.592 -16.834 1.00 91.12 76 GLY A O 1
ATOM 585 N N . GLN A 1 77 ? 20.699 7.802 -18.584 1.00 90.19 77 GLN A N 1
ATOM 586 C CA . GLN A 1 77 ? 20.451 9.250 -18.547 1.00 90.19 77 GLN A CA 1
ATOM 587 C C . GLN A 1 77 ? 19.156 9.623 -17.797 1.00 90.19 77 GLN A C 1
ATOM 589 O O . GLN A 1 77 ? 18.962 10.783 -17.431 1.00 90.19 77 GLN A O 1
ATOM 594 N N . SER A 1 78 ? 18.260 8.658 -17.573 1.00 93.31 78 SER A N 1
ATOM 595 C CA . SER A 1 78 ? 17.006 8.849 -16.841 1.00 93.31 78 SER A CA 1
ATOM 596 C C . SER A 1 78 ? 17.234 9.321 -15.405 1.00 93.31 78 SER A C 1
ATOM 598 O O . SER A 1 78 ? 18.069 8.788 -14.674 1.00 93.31 78 SER A O 1
ATOM 600 N N . SER A 1 79 ? 16.433 10.297 -14.973 1.00 94.94 79 SER A N 1
ATOM 601 C CA . SER A 1 79 ? 16.409 10.726 -13.575 1.00 94.94 79 SER A CA 1
ATOM 602 C C . SER A 1 79 ? 15.757 9.661 -12.672 1.00 94.94 79 SER A C 1
ATOM 604 O O . SER A 1 79 ? 14.972 8.847 -13.162 1.00 94.94 79 SER A O 1
ATOM 606 N N . PRO A 1 80 ? 15.999 9.698 -11.350 1.00 94.62 80 PRO A N 1
ATOM 607 C CA . PRO A 1 80 ? 15.327 8.849 -10.359 1.00 94.62 80 PRO A CA 1
ATOM 608 C C . PRO A 1 80 ? 13.796 8.809 -10.514 1.00 94.62 80 PRO A C 1
ATOM 610 O O . PRO A 1 80 ? 13.206 7.733 -10.602 1.00 94.62 80 PRO A O 1
ATOM 613 N N . GLN A 1 81 ? 13.159 9.978 -10.664 1.00 93.88 81 GLN A N 1
ATOM 614 C CA . GLN A 1 81 ? 11.720 10.077 -10.929 1.00 93.88 81 GLN A CA 1
ATOM 615 C C . GLN A 1 81 ? 11.333 9.541 -12.316 1.00 93.88 81 GLN A C 1
ATOM 617 O O . GLN A 1 81 ? 10.277 8.931 -12.463 1.00 93.88 81 GLN A O 1
ATOM 622 N N . GLY A 1 82 ? 12.174 9.742 -13.337 1.00 95.81 82 GLY A N 1
ATOM 623 C CA . GLY A 1 82 ? 11.953 9.200 -14.679 1.00 95.81 82 GLY A CA 1
ATOM 624 C C . GLY A 1 82 ? 11.947 7.670 -14.686 1.00 95.81 82 GLY A C 1
ATOM 625 O O . GLY A 1 82 ? 11.047 7.068 -15.264 1.00 95.81 82 GLY A O 1
ATOM 626 N N . LEU A 1 83 ? 12.890 7.039 -13.978 1.00 98.25 83 LEU A N 1
ATOM 627 C CA . LEU A 1 83 ? 12.936 5.585 -13.785 1.00 98.25 83 LEU A CA 1
ATOM 628 C C . LEU A 1 83 ? 11.705 5.076 -13.023 1.00 98.25 83 LEU A C 1
ATOM 630 O O . LEU A 1 83 ? 11.071 4.127 -13.476 1.00 98.25 83 LEU A O 1
ATOM 634 N N . ALA A 1 84 ? 11.311 5.742 -11.931 1.00 97.75 84 ALA A N 1
ATOM 635 C CA . ALA A 1 84 ? 10.107 5.388 -11.176 1.00 97.75 84 ALA A CA 1
ATOM 636 C C . ALA A 1 84 ? 8.822 5.503 -12.022 1.00 97.75 84 ALA A C 1
ATOM 638 O O . ALA A 1 84 ? 7.958 4.627 -11.964 1.00 97.75 84 ALA A O 1
ATOM 639 N N . ASN A 1 85 ? 8.706 6.554 -12.843 1.00 97.31 85 ASN A N 1
ATOM 640 C CA . ASN A 1 85 ? 7.590 6.752 -13.772 1.00 97.31 85 ASN A CA 1
ATOM 641 C C . ASN A 1 85 ? 7.543 5.664 -14.857 1.00 97.31 85 ASN A C 1
ATOM 643 O O . ASN A 1 85 ? 6.464 5.139 -15.131 1.00 97.31 85 ASN A O 1
ATOM 647 N N . LEU A 1 86 ? 8.692 5.310 -15.448 1.00 97.94 86 LEU A N 1
ATOM 648 C CA . LEU A 1 86 ? 8.804 4.230 -16.436 1.00 97.94 86 LEU A CA 1
ATOM 649 C C . LEU A 1 86 ? 8.419 2.878 -15.825 1.00 97.94 86 LEU A C 1
ATOM 651 O O . LEU A 1 86 ? 7.584 2.175 -16.387 1.00 97.94 86 LEU A O 1
ATOM 655 N N . LEU A 1 87 ? 8.981 2.534 -14.661 1.00 98.38 87 LEU A N 1
ATOM 656 C CA . LEU A 1 87 ? 8.715 1.269 -13.972 1.00 98.38 87 LEU A CA 1
ATOM 657 C C . LEU A 1 87 ? 7.225 1.123 -13.635 1.00 98.38 87 LEU A C 1
ATOM 659 O O . LEU A 1 87 ? 6.619 0.095 -13.935 1.00 98.38 87 LEU A O 1
ATOM 663 N N . TRP A 1 88 ? 6.623 2.183 -13.082 1.00 98.31 88 TRP A N 1
ATOM 664 C CA . TRP A 1 88 ? 5.189 2.252 -12.802 1.00 98.31 88 TRP A CA 1
ATOM 665 C C . TRP A 1 88 ? 4.338 2.071 -14.057 1.00 98.31 88 TRP A C 1
ATOM 667 O O . TRP A 1 88 ? 3.375 1.307 -14.035 1.00 98.31 88 TRP A O 1
ATOM 677 N N . ALA A 1 89 ? 4.698 2.741 -15.153 1.00 97.62 89 ALA A N 1
ATOM 678 C CA . ALA A 1 89 ? 3.931 2.687 -16.387 1.00 97.62 89 ALA A CA 1
ATOM 679 C C . ALA A 1 89 ? 3.991 1.299 -17.049 1.00 97.62 89 ALA A C 1
ATOM 681 O O . ALA A 1 89 ? 2.944 0.741 -17.375 1.00 97.62 89 ALA A O 1
ATOM 682 N N . TYR A 1 90 ? 5.184 0.704 -17.171 1.00 97.56 90 TYR A N 1
ATOM 683 C CA . TYR A 1 90 ? 5.357 -0.632 -17.753 1.00 97.56 90 TYR A CA 1
ATOM 684 C C . TYR A 1 90 ? 4.684 -1.736 -16.928 1.00 97.56 90 TYR A C 1
ATOM 686 O O . TYR A 1 90 ? 4.048 -2.614 -17.504 1.00 97.56 90 TYR A O 1
ATOM 694 N N . ALA A 1 91 ? 4.740 -1.671 -15.593 1.00 97.06 91 ALA A N 1
ATOM 695 C CA . ALA A 1 91 ? 4.019 -2.611 -14.729 1.00 97.06 91 ALA A CA 1
ATOM 696 C C . ALA A 1 91 ? 2.487 -2.529 -14.888 1.00 97.06 91 ALA A C 1
ATOM 698 O O . ALA A 1 91 ? 1.768 -3.512 -14.674 1.00 97.06 91 ALA A O 1
ATOM 699 N N . LYS A 1 92 ? 1.960 -1.350 -15.243 1.00 96.25 92 LYS A N 1
ATOM 700 C CA . LYS A 1 92 ? 0.516 -1.119 -15.348 1.00 96.25 92 LYS A CA 1
ATOM 701 C C . LYS A 1 92 ? -0.105 -1.660 -16.642 1.00 96.25 92 LYS A C 1
ATOM 703 O O . LYS A 1 92 ? -1.308 -1.911 -16.623 1.00 96.25 92 LYS A O 1
ATOM 708 N N . LEU A 1 93 ? 0.677 -1.878 -17.707 1.00 95.12 93 LEU A N 1
ATOM 709 C CA . LEU A 1 93 ? 0.210 -2.468 -18.975 1.00 95.12 93 LEU A CA 1
ATOM 710 C C . LEU A 1 93 ? -0.482 -3.826 -18.751 1.00 95.12 93 LEU A C 1
ATOM 712 O O . LEU A 1 93 ? -0.189 -4.511 -17.768 1.00 95.12 93 LEU A O 1
ATOM 716 N N . SER A 1 94 ? -1.399 -4.217 -19.638 1.00 92.56 94 SER A N 1
ATOM 717 C CA . SER A 1 94 ? -2.032 -5.548 -19.630 1.00 92.56 94 SER A CA 1
ATOM 718 C C . SER A 1 94 ? -0.991 -6.671 -19.648 1.00 92.56 94 SER A C 1
ATOM 720 O O . SER A 1 94 ? -1.038 -7.561 -18.803 1.00 92.56 94 SER A O 1
ATOM 722 N N . GLU A 1 95 ? -0.006 -6.553 -20.538 1.00 92.00 95 GLU A N 1
ATOM 723 C CA . GLU A 1 95 ? 1.147 -7.444 -20.677 1.00 92.00 95 GLU A CA 1
ATOM 724 C C . GLU A 1 95 ? 2.442 -6.671 -20.342 1.00 92.00 95 GLU A C 1
ATOM 726 O O . GLU A 1 95 ? 2.958 -5.926 -21.180 1.00 92.00 95 GLU A O 1
ATOM 731 N N . PRO A 1 96 ? 2.966 -6.764 -19.102 1.00 94.94 96 PRO A N 1
ATOM 732 C CA . PRO A 1 96 ? 4.166 -6.030 -18.702 1.00 94.94 96 PRO A CA 1
ATOM 733 C C . PRO A 1 96 ? 5.446 -6.606 -19.348 1.00 94.94 96 PRO A C 1
ATOM 735 O O . PRO A 1 96 ? 5.741 -7.785 -19.139 1.00 94.94 96 PRO A O 1
ATOM 738 N N . PRO A 1 97 ? 6.270 -5.809 -20.062 1.00 94.44 97 PRO A N 1
ATOM 739 C CA . PRO A 1 97 ? 7.520 -6.288 -20.653 1.00 94.44 97 PRO A CA 1
ATOM 740 C C . PRO A 1 97 ? 8.591 -6.499 -19.570 1.00 94.44 97 PRO A C 1
ATOM 742 O O . PRO A 1 97 ? 9.291 -5.568 -19.156 1.00 94.44 97 PRO A O 1
ATOM 745 N N . VAL A 1 98 ? 8.710 -7.744 -19.100 1.00 95.25 98 VAL A N 1
ATOM 746 C CA . VAL A 1 98 ? 9.525 -8.123 -17.931 1.00 95.25 98 VAL A CA 1
ATOM 747 C C . VAL A 1 98 ? 10.999 -7.740 -18.086 1.00 95.25 98 VAL A C 1
ATOM 749 O O . VAL A 1 98 ? 11.594 -7.242 -17.135 1.00 95.25 98 VAL A O 1
ATOM 752 N N . GLU A 1 99 ? 11.582 -7.887 -19.278 1.00 93.38 99 GLU A N 1
ATOM 753 C CA . GLU A 1 99 ? 12.989 -7.545 -19.548 1.00 93.38 99 GLU A CA 1
ATOM 754 C C . GLU A 1 99 ? 13.298 -6.059 -19.291 1.00 93.38 99 GLU A C 1
ATOM 756 O O . GLU A 1 99 ? 14.366 -5.702 -18.784 1.00 93.38 99 GLU A O 1
ATOM 761 N N . VAL A 1 100 ? 12.341 -5.174 -19.584 1.00 95.62 100 VAL A N 1
ATOM 762 C CA . VAL A 1 100 ? 12.484 -3.726 -19.378 1.00 95.62 100 VAL A CA 1
ATOM 763 C C . VAL A 1 100 ? 12.236 -3.347 -17.930 1.00 95.62 100 VAL A C 1
ATOM 765 O O . VAL A 1 100 ? 12.981 -2.538 -17.380 1.00 95.62 100 VAL A O 1
ATOM 768 N N . ILE A 1 101 ? 11.264 -3.988 -17.280 1.00 97.88 101 ILE A N 1
ATOM 769 C CA . ILE A 1 101 ? 11.058 -3.882 -15.831 1.00 97.88 101 ILE A CA 1
ATOM 770 C C . ILE A 1 101 ? 12.344 -4.287 -15.088 1.00 97.88 101 ILE A C 1
ATOM 772 O O . ILE A 1 101 ? 12.851 -3.506 -14.282 1.00 97.88 101 ILE A O 1
ATOM 776 N N . ALA A 1 102 ? 12.944 -5.429 -15.437 1.00 97.31 102 ALA A N 1
ATOM 777 C CA . ALA A 1 102 ? 14.202 -5.920 -14.873 1.00 97.31 102 ALA A CA 1
ATOM 778 C C . ALA A 1 102 ? 15.383 -4.966 -15.116 1.00 97.31 102 ALA A C 1
ATOM 780 O O . ALA A 1 102 ? 16.205 -4.741 -14.224 1.00 97.31 102 ALA A O 1
ATOM 781 N N . SER A 1 103 ? 15.457 -4.367 -16.305 1.00 97.69 103 SER A N 1
ATOM 782 C CA . SER A 1 103 ? 16.506 -3.408 -16.668 1.00 97.69 103 SER A CA 1
ATOM 783 C C . SER A 1 103 ? 16.374 -2.085 -15.904 1.00 97.69 103 SER A C 1
ATOM 785 O O . SER A 1 103 ? 17.365 -1.573 -15.377 1.00 97.69 103 SER A O 1
ATOM 787 N N . ILE A 1 104 ? 15.150 -1.563 -15.758 1.00 98.31 104 ILE A N 1
ATOM 788 C CA . ILE A 1 104 ? 14.870 -0.377 -14.935 1.00 98.31 104 ILE A CA 1
ATOM 789 C C . ILE A 1 104 ? 15.175 -0.674 -13.459 1.00 98.31 104 ILE A C 1
ATOM 791 O O . ILE A 1 104 ? 15.880 0.106 -12.820 1.00 98.31 104 ILE A O 1
ATOM 795 N N . MET A 1 105 ? 14.728 -1.818 -12.927 1.00 98.06 105 MET A N 1
ATOM 796 C CA . MET A 1 105 ? 15.018 -2.245 -11.551 1.00 98.06 105 MET A CA 1
ATOM 797 C C . MET A 1 105 ? 16.519 -2.384 -11.293 1.00 98.06 105 MET A C 1
ATOM 799 O O . MET A 1 105 ? 17.005 -1.927 -10.259 1.00 98.06 105 MET A O 1
ATOM 803 N N . SER A 1 106 ? 17.270 -2.963 -12.231 1.00 97.19 106 SER A N 1
ATOM 804 C CA . SER A 1 106 ? 18.725 -3.119 -12.118 1.00 97.19 106 SER A CA 1
ATOM 805 C C . SER A 1 106 ? 19.424 -1.759 -12.052 1.00 97.19 106 SER A C 1
ATOM 807 O O . SER A 1 106 ? 20.244 -1.525 -11.163 1.00 97.19 106 SER A O 1
ATOM 809 N N . ARG A 1 107 ? 19.033 -0.819 -12.926 1.00 97.50 107 ARG A N 1
ATOM 810 C CA . ARG A 1 107 ? 19.551 0.556 -12.923 1.00 97.50 107 ARG A CA 1
ATOM 811 C C . ARG A 1 107 ? 19.193 1.311 -11.640 1.00 97.50 107 ARG A C 1
ATOM 813 O O . ARG A 1 107 ? 20.043 1.991 -11.070 1.00 97.50 107 ARG A O 1
ATOM 820 N N . MET A 1 108 ? 17.961 1.169 -11.155 1.00 98.00 108 MET A N 1
ATOM 821 C CA . MET A 1 108 ? 17.537 1.757 -9.882 1.00 98.00 108 MET A CA 1
ATOM 822 C C . MET A 1 108 ? 18.308 1.177 -8.694 1.00 98.00 108 MET A C 1
ATOM 824 O O . MET A 1 108 ? 18.751 1.937 -7.839 1.00 98.00 108 MET A O 1
ATOM 828 N N . THR A 1 109 ? 18.526 -0.140 -8.664 1.00 97.44 109 THR A N 1
ATOM 829 C CA . THR A 1 109 ? 19.309 -0.816 -7.616 1.00 97.44 109 THR A CA 1
ATOM 830 C C . THR A 1 109 ? 20.746 -0.298 -7.598 1.00 97.44 109 THR A C 1
ATOM 832 O O . THR A 1 109 ? 21.225 0.113 -6.547 1.00 97.44 109 THR A O 1
ATOM 835 N N . GLU A 1 110 ? 21.406 -0.208 -8.759 1.00 95.75 110 GLU A N 1
ATOM 836 C CA . GLU A 1 110 ? 22.756 0.363 -8.890 1.00 95.75 110 GLU A CA 1
ATOM 837 C C . GLU A 1 110 ? 22.838 1.799 -8.338 1.00 95.75 110 GLU A C 1
ATOM 839 O O . GLU A 1 110 ? 23.784 2.146 -7.628 1.00 95.75 110 GLU A O 1
ATOM 844 N N . MET A 1 111 ? 21.845 2.637 -8.652 1.00 96.69 111 MET A N 1
ATOM 845 C CA . MET A 1 111 ? 21.777 4.023 -8.183 1.00 96.69 111 MET A CA 1
ATOM 846 C C . MET A 1 111 ? 21.539 4.111 -6.670 1.00 96.69 111 MET A C 1
ATOM 848 O O . MET A 1 111 ? 22.242 4.856 -5.990 1.00 96.69 111 MET A O 1
ATOM 852 N N . LEU A 1 112 ? 20.603 3.325 -6.132 1.00 95.44 112 LEU A N 1
ATOM 853 C CA . LEU A 1 112 ? 20.294 3.271 -4.700 1.00 95.44 112 LEU A CA 1
ATOM 854 C C . LEU A 1 112 ? 21.472 2.733 -3.876 1.00 95.44 112 LEU A C 1
ATOM 856 O O . LEU A 1 112 ? 21.786 3.293 -2.831 1.00 95.44 112 LEU A O 1
ATOM 860 N N . SER A 1 113 ? 22.179 1.705 -4.358 1.00 91.44 113 SER A N 1
ATOM 861 C CA . SER A 1 113 ? 23.371 1.163 -3.689 1.00 91.44 113 SER A CA 1
ATOM 862 C C . SER A 1 113 ? 24.557 2.136 -3.657 1.00 91.44 113 SER A C 1
ATOM 864 O O . SER A 1 113 ? 25.469 1.948 -2.852 1.00 91.44 113 SER A O 1
ATOM 866 N N . ARG A 1 114 ? 24.569 3.168 -4.513 1.00 90.31 114 ARG A N 1
ATOM 867 C CA . ARG A 1 114 ? 25.588 4.233 -4.514 1.00 90.31 114 ARG A CA 1
ATOM 868 C C . ARG A 1 114 ? 25.143 5.517 -3.809 1.00 90.31 114 ARG A C 1
ATOM 870 O O . ARG A 1 114 ? 25.997 6.357 -3.526 1.00 90.31 114 ARG A O 1
ATOM 877 N N . ASP A 1 115 ? 23.855 5.689 -3.508 1.00 89.56 115 ASP A N 1
ATOM 878 C CA . ASP A 1 115 ? 23.345 6.875 -2.812 1.00 89.56 115 ASP A CA 1
ATOM 879 C C . ASP A 1 115 ? 23.652 6.824 -1.307 1.00 89.56 115 ASP A C 1
ATOM 881 O O . ASP A 1 115 ? 22.840 6.413 -0.480 1.00 89.56 115 ASP A O 1
ATOM 885 N N . GLN A 1 116 ? 24.838 7.310 -0.947 1.00 74.62 116 GLN A N 1
ATOM 886 C CA . GLN A 1 116 ? 25.262 7.464 0.447 1.00 74.62 116 GLN A CA 1
ATOM 887 C C . GLN A 1 116 ? 24.471 8.544 1.206 1.00 74.62 116 GLN A C 1
ATOM 889 O O . GLN A 1 116 ? 24.496 8.567 2.436 1.00 74.62 116 GLN A O 1
ATOM 894 N N . THR A 1 117 ? 23.783 9.451 0.502 1.00 72.75 117 THR A N 1
ATOM 895 C CA . THR A 1 117 ? 23.052 10.571 1.121 1.00 72.75 117 THR A CA 1
ATOM 896 C C . THR A 1 117 ? 21.581 10.273 1.392 1.00 72.75 117 THR A C 1
ATOM 898 O O . THR A 1 117 ? 20.963 10.992 2.175 1.00 72.75 117 THR A O 1
ATOM 901 N N . GLY A 1 118 ? 21.013 9.235 0.768 1.00 73.31 118 GLY A N 1
ATOM 902 C CA . GLY A 1 118 ? 19.584 8.922 0.849 1.00 73.31 118 GLY A CA 1
ATOM 903 C C . GLY A 1 118 ? 18.698 10.042 0.297 1.00 73.31 118 GLY A C 1
ATOM 904 O O . GLY A 1 118 ? 17.616 10.279 0.831 1.00 73.31 118 GLY A O 1
ATOM 905 N N . SER A 1 119 ? 19.192 10.781 -0.701 1.00 80.12 119 SER A N 1
ATOM 906 C CA . SER A 1 119 ? 18.534 11.969 -1.264 1.00 80.12 119 SER A CA 1
ATOM 907 C C . SER A 1 119 ? 18.366 11.929 -2.786 1.00 80.12 119 SER A C 1
ATOM 909 O O . SER A 1 119 ? 17.790 12.851 -3.362 1.00 80.12 119 SER A O 1
ATOM 911 N N . LEU A 1 120 ? 18.833 10.862 -3.444 1.00 89.25 120 LEU A N 1
ATOM 912 C CA . LEU A 1 120 ? 18.718 10.686 -4.891 1.00 89.25 120 LEU A CA 1
ATOM 913 C C . LEU A 1 120 ? 17.280 10.349 -5.312 1.00 89.25 120 LEU A C 1
ATOM 915 O O . LEU A 1 120 ? 16.808 10.834 -6.336 1.00 89.25 120 LEU A O 1
ATOM 919 N N . PHE A 1 121 ? 16.580 9.537 -4.520 1.00 94.00 121 PHE A N 1
ATOM 920 C CA . PHE A 1 121 ? 15.165 9.220 -4.706 1.00 94.00 121 PHE A CA 1
ATOM 921 C C . PHE A 1 121 ? 14.342 9.899 -3.611 1.00 94.00 121 PHE A C 1
ATOM 923 O O . PHE A 1 121 ? 14.711 9.849 -2.439 1.00 94.00 121 PHE A O 1
ATOM 930 N N . ASP A 1 122 ? 13.214 10.502 -3.983 1.00 93.56 122 ASP A N 1
ATOM 931 C CA . ASP A 1 122 ? 12.206 10.921 -3.012 1.00 93.56 122 ASP A CA 1
ATOM 932 C C . ASP A 1 122 ? 11.267 9.756 -2.638 1.00 93.56 122 ASP A C 1
ATOM 934 O O . ASP A 1 122 ? 11.260 8.685 -3.258 1.00 93.56 122 ASP A O 1
ATOM 938 N N . ALA A 1 123 ? 10.450 9.961 -1.603 1.00 93.56 123 ALA A N 1
ATOM 939 C CA . ALA A 1 123 ? 9.575 8.921 -1.075 1.00 93.56 123 ALA A CA 1
ATOM 940 C C . ALA A 1 123 ? 8.478 8.501 -2.072 1.00 93.56 123 ALA A C 1
ATOM 942 O O . ALA A 1 123 ? 8.025 7.356 -2.035 1.00 93.56 123 ALA A O 1
ATOM 943 N N . GLN A 1 124 ? 8.060 9.392 -2.980 1.00 93.62 124 GLN A N 1
ATOM 944 C CA . GLN A 1 124 ? 7.091 9.077 -4.027 1.00 93.62 124 GLN A CA 1
ATOM 945 C C . GLN A 1 124 ? 7.733 8.204 -5.111 1.00 93.62 124 GLN A C 1
ATOM 947 O O . GLN A 1 124 ? 7.119 7.222 -5.533 1.00 93.62 124 GLN A O 1
ATOM 952 N N . ALA A 1 125 ? 8.970 8.500 -5.512 1.00 95.88 125 ALA A N 1
ATOM 953 C CA . ALA A 1 125 ? 9.744 7.679 -6.434 1.00 95.88 125 ALA A CA 1
ATOM 954 C C . ALA A 1 125 ? 9.951 6.262 -5.872 1.00 95.88 125 ALA A C 1
ATOM 956 O O . ALA A 1 125 ? 9.646 5.286 -6.561 1.00 95.88 125 ALA A O 1
ATOM 957 N N . LEU A 1 126 ? 10.375 6.131 -4.606 1.00 97.31 126 LEU A N 1
ATOM 958 C CA . LEU A 1 126 ? 10.498 4.830 -3.928 1.00 97.31 126 LEU A CA 1
ATOM 959 C C . LEU A 1 126 ? 9.152 4.084 -3.885 1.00 97.31 126 LEU A C 1
ATOM 961 O O . LEU A 1 126 ? 9.074 2.934 -4.317 1.00 97.31 126 LEU A O 1
ATOM 965 N N . SER A 1 127 ? 8.088 4.757 -3.430 1.00 97.31 127 SER A N 1
ATOM 966 C CA . SER A 1 127 ? 6.725 4.213 -3.335 1.00 97.31 127 SER A CA 1
ATOM 967 C C . SER A 1 127 ? 6.196 3.699 -4.674 1.00 97.31 127 SER A C 1
ATOM 969 O O . SER A 1 127 ? 5.710 2.573 -4.750 1.00 97.31 127 SER A O 1
ATOM 971 N N . ASN A 1 128 ? 6.279 4.507 -5.734 1.00 97.31 128 ASN A N 1
ATOM 972 C CA . ASN A 1 128 ? 5.812 4.122 -7.067 1.00 97.31 128 ASN A CA 1
ATOM 973 C C . ASN A 1 128 ? 6.574 2.903 -7.593 1.00 97.31 128 ASN A C 1
ATOM 975 O O . ASN A 1 128 ? 5.977 2.030 -8.218 1.00 97.31 128 ASN A O 1
ATOM 979 N N . SER A 1 129 ? 7.878 2.844 -7.322 1.00 98.38 129 SER A N 1
ATOM 980 C CA . SER A 1 129 ? 8.767 1.817 -7.860 1.00 98.38 129 SER A CA 1
ATOM 981 C C . SER A 1 129 ? 8.541 0.454 -7.215 1.00 98.38 129 SER A C 1
ATOM 983 O O . SER A 1 129 ? 8.444 -0.543 -7.923 1.00 98.38 129 SER A O 1
ATOM 985 N N . ILE A 1 130 ? 8.389 0.386 -5.888 1.00 98.50 130 ILE A N 1
ATOM 986 C CA . ILE A 1 130 ? 8.072 -0.887 -5.226 1.00 98.50 130 ILE A CA 1
ATOM 987 C C . ILE A 1 130 ? 6.622 -1.329 -5.474 1.00 98.50 130 ILE A C 1
ATOM 989 O O . ILE A 1 130 ? 6.380 -2.518 -5.683 1.00 98.50 130 ILE A O 1
ATOM 993 N N . TRP A 1 131 ? 5.675 -0.386 -5.560 1.00 98.19 131 TRP A N 1
ATOM 994 C CA . TRP A 1 131 ? 4.301 -0.690 -5.971 1.00 98.19 131 TRP A CA 1
ATOM 995 C C . TRP A 1 131 ? 4.257 -1.300 -7.375 1.00 98.19 131 TRP A C 1
ATOM 997 O O . TRP A 1 131 ? 3.542 -2.272 -7.606 1.00 98.19 131 TRP A O 1
ATOM 1007 N N . ALA A 1 132 ? 5.060 -0.775 -8.304 1.00 98.25 132 ALA A N 1
ATOM 1008 C CA . ALA A 1 132 ? 5.150 -1.290 -9.664 1.00 98.25 132 ALA A CA 1
ATOM 1009 C C . ALA A 1 132 ? 5.637 -2.746 -9.701 1.00 98.25 132 ALA A C 1
ATOM 1011 O O . ALA A 1 132 ? 5.060 -3.562 -10.415 1.00 98.25 132 ALA A O 1
ATOM 1012 N N . VAL A 1 133 ? 6.636 -3.102 -8.887 1.00 97.94 133 VAL A N 1
ATOM 1013 C CA . VAL A 1 133 ? 7.103 -4.495 -8.769 1.00 97.94 133 VAL A CA 1
ATOM 1014 C C . VAL A 1 133 ? 6.018 -5.398 -8.176 1.00 97.94 133 VAL A C 1
ATOM 1016 O O . VAL A 1 133 ? 5.772 -6.473 -8.719 1.00 97.94 133 VAL A O 1
ATOM 1019 N N . ALA A 1 134 ? 5.309 -4.957 -7.131 1.00 97.44 134 ALA A N 1
ATOM 1020 C CA . ALA A 1 134 ? 4.179 -5.709 -6.572 1.00 97.44 134 ALA A CA 1
ATOM 1021 C C . ALA A 1 134 ? 3.073 -5.947 -7.621 1.00 97.44 134 ALA A C 1
ATOM 1023 O O . ALA A 1 134 ? 2.552 -7.055 -7.749 1.00 97.44 134 ALA A O 1
ATOM 1024 N N . HIS A 1 135 ? 2.754 -4.922 -8.415 1.00 96.12 135 HIS A N 1
ATOM 1025 C CA . HIS A 1 135 ? 1.704 -4.974 -9.430 1.00 96.12 135 HIS A CA 1
ATOM 1026 C C . HIS A 1 135 ? 2.096 -5.804 -10.668 1.00 96.12 135 HIS A C 1
ATOM 1028 O O . HIS A 1 135 ? 1.270 -6.554 -11.190 1.00 96.12 135 HIS A O 1
ATOM 1034 N N . ALA A 1 136 ? 3.359 -5.754 -11.104 1.00 96.31 136 ALA A N 1
ATOM 1035 C CA . ALA A 1 136 ? 3.866 -6.623 -12.168 1.00 96.31 136 ALA A CA 1
ATOM 1036 C C . ALA A 1 136 ? 3.871 -8.101 -11.732 1.00 96.31 136 ALA A C 1
ATOM 1038 O O . ALA A 1 136 ? 3.400 -8.965 -12.473 1.00 96.31 136 ALA A O 1
ATOM 1039 N N . ARG A 1 137 ? 4.304 -8.386 -10.493 1.00 94.94 137 ARG A N 1
ATOM 1040 C CA . ARG A 1 137 ? 4.281 -9.735 -9.899 1.00 94.94 137 ARG A CA 1
ATOM 1041 C C . ARG A 1 137 ? 2.885 -10.350 -9.828 1.00 94.94 137 ARG A C 1
ATOM 1043 O O . ARG A 1 137 ? 2.768 -11.558 -9.987 1.00 94.94 137 ARG A O 1
ATOM 1050 N N . SER A 1 138 ? 1.834 -9.551 -9.624 1.00 94.31 138 SER A N 1
ATOM 1051 C CA . SER A 1 138 ? 0.454 -10.069 -9.620 1.00 94.31 138 SER A CA 1
ATOM 1052 C C . SER A 1 138 ? -0.077 -10.486 -10.998 1.00 94.31 138 SER A C 1
ATOM 1054 O O . SER A 1 138 ? -1.072 -11.200 -11.058 1.00 94.31 138 SER A O 1
ATOM 1056 N N . LYS A 1 139 ? 0.572 -10.060 -12.092 1.00 92.81 139 LYS A N 1
ATOM 1057 C CA . LYS A 1 139 ? 0.179 -10.381 -13.477 1.00 92.81 139 LYS A CA 1
ATOM 1058 C C . LYS A 1 139 ? 1.061 -11.450 -14.123 1.00 92.81 139 LYS A C 1
ATOM 1060 O O . LYS A 1 139 ? 0.593 -12.216 -14.956 1.00 92.81 139 LYS A O 1
ATOM 1065 N N . VAL A 1 140 ? 2.346 -11.479 -13.774 1.00 93.12 140 VAL A N 1
ATOM 1066 C CA . VAL A 1 140 ? 3.355 -12.303 -14.451 1.00 93.12 140 VAL A CA 1
ATOM 1067 C C . VAL A 1 140 ? 3.678 -13.546 -13.623 1.00 93.12 140 VAL A C 1
ATOM 1069 O O . VAL A 1 140 ? 4.334 -13.473 -12.582 1.00 93.12 140 VAL A O 1
ATOM 1072 N N . ALA A 1 141 ? 3.272 -14.717 -14.118 1.00 90.75 141 ALA A N 1
ATOM 1073 C CA . ALA A 1 141 ? 3.654 -15.996 -13.526 1.00 90.75 141 ALA A CA 1
ATOM 1074 C C . ALA A 1 141 ? 5.185 -16.174 -13.533 1.00 90.75 141 ALA A C 1
ATOM 1076 O O . ALA A 1 141 ? 5.847 -15.904 -14.533 1.00 90.75 141 ALA A O 1
ATOM 1077 N N . ASN A 1 142 ? 5.760 -16.656 -12.427 1.00 90.56 142 ASN A N 1
ATOM 1078 C CA . ASN A 1 142 ? 7.212 -16.817 -12.251 1.00 90.56 142 ASN A CA 1
ATOM 1079 C C . ASN A 1 142 ? 8.029 -15.522 -12.466 1.00 90.56 142 ASN A C 1
ATOM 1081 O O . ASN A 1 142 ? 9.185 -15.600 -12.885 1.00 90.56 142 ASN A O 1
ATOM 1085 N N . PHE A 1 143 ? 7.459 -14.341 -12.173 1.00 94.06 143 PHE A N 1
ATOM 1086 C CA . PHE A 1 143 ? 8.123 -13.038 -12.344 1.00 94.06 143 PHE A CA 1
ATOM 1087 C C . PHE A 1 143 ? 9.565 -13.016 -11.813 1.00 94.06 143 PHE A C 1
ATOM 1089 O O . PHE A 1 143 ? 10.454 -12.560 -12.517 1.00 94.06 143 PHE A O 1
ATOM 1096 N N . ASP A 1 144 ? 9.830 -13.572 -10.628 1.00 91.69 144 ASP A N 1
ATOM 1097 C CA . ASP A 1 144 ? 11.164 -13.543 -10.000 1.00 91.69 144 ASP A CA 1
ATOM 1098 C C . ASP A 1 144 ? 12.241 -14.340 -10.749 1.00 91.69 144 ASP A C 1
ATOM 1100 O O . ASP A 1 144 ? 13.427 -14.062 -10.589 1.00 91.69 144 ASP A O 1
ATOM 1104 N N . VAL A 1 145 ? 11.835 -15.314 -11.568 1.00 90.88 145 VAL A N 1
ATOM 1105 C CA . VAL A 1 145 ? 12.734 -16.106 -12.425 1.00 90.88 145 VAL A CA 1
ATOM 1106 C C . VAL A 1 145 ? 12.984 -15.394 -13.759 1.00 90.88 145 VAL A C 1
ATOM 1108 O O . VAL A 1 145 ? 14.038 -15.568 -14.362 1.00 90.88 145 VAL A O 1
ATOM 1111 N N . GLN A 1 146 ? 12.023 -14.588 -14.219 1.00 91.19 146 GLN A N 1
ATOM 1112 C CA . GLN A 1 146 ? 12.103 -13.837 -15.476 1.00 91.19 146 GLN A CA 1
ATOM 1113 C C . GLN A 1 146 ? 12.716 -12.435 -15.300 1.00 91.19 146 GLN A C 1
ATOM 1115 O O . GLN A 1 146 ? 13.289 -11.879 -16.236 1.00 91.19 146 GLN A O 1
ATOM 1120 N N . CYS A 1 147 ? 12.595 -11.838 -14.112 1.00 92.31 147 CYS A N 1
ATOM 1121 C CA . CYS A 1 147 ? 12.959 -10.453 -13.827 1.00 92.31 147 CYS A CA 1
ATOM 1122 C C . CYS A 1 147 ? 14.465 -10.284 -13.542 1.00 92.31 147 CYS A C 1
ATOM 1124 O O . CYS A 1 147 ? 14.876 -9.821 -12.474 1.00 92.31 147 CYS A O 1
ATOM 1126 N N . GLY A 1 148 ? 15.292 -10.624 -14.532 1.00 90.06 148 GLY A N 1
ATOM 1127 C CA . GLY A 1 148 ? 16.749 -10.514 -14.461 1.00 90.06 148 GLY A CA 1
ATOM 1128 C C . GLY A 1 148 ? 17.420 -11.715 -13.777 1.00 90.06 148 GLY A C 1
ATOM 1129 O O . GLY A 1 148 ? 16.830 -12.791 -13.693 1.00 90.06 148 GLY A O 1
ATOM 1130 N N . PRO A 1 149 ? 18.681 -11.579 -13.326 1.00 92.62 149 PRO A N 1
ATOM 1131 C CA . PRO A 1 149 ? 19.405 -12.675 -12.687 1.00 92.62 149 PRO A CA 1
ATOM 1132 C C . PRO A 1 149 ? 18.812 -13.042 -11.319 1.00 92.62 149 PRO A C 1
ATOM 1134 O O . PRO A 1 149 ? 18.188 -12.218 -10.647 1.00 92.62 149 PRO A O 1
ATOM 1137 N N . ALA A 1 150 ? 19.070 -14.274 -10.871 1.00 92.75 150 ALA A N 1
ATOM 1138 C CA . ALA A 1 150 ? 18.621 -14.764 -9.570 1.00 92.75 150 ALA A CA 1
ATOM 1139 C C . ALA A 1 150 ? 18.994 -13.789 -8.435 1.00 92.75 150 ALA A C 1
ATOM 1141 O O . ALA A 1 150 ? 20.152 -13.401 -8.280 1.00 92.75 150 ALA A O 1
ATOM 1142 N N . GLY A 1 151 ? 17.994 -13.387 -7.647 1.00 92.88 151 GLY A N 1
ATOM 1143 C CA . GLY A 1 151 ? 18.152 -12.417 -6.560 1.00 92.88 151 GLY A CA 1
ATOM 1144 C C . GLY A 1 151 ? 17.993 -10.942 -6.954 1.00 92.88 151 GLY A C 1
ATOM 1145 O O . GLY A 1 151 ? 17.965 -10.110 -6.051 1.00 92.88 151 GLY A O 1
ATOM 1146 N N . ALA A 1 152 ? 17.813 -10.589 -8.235 1.00 95.44 152 ALA A N 1
ATOM 1147 C CA . ALA A 1 152 ? 17.641 -9.194 -8.668 1.00 95.44 152 ALA A CA 1
ATOM 1148 C C . ALA A 1 152 ? 16.461 -8.484 -7.978 1.00 95.44 152 ALA A C 1
ATOM 1150 O O . ALA A 1 152 ? 16.605 -7.358 -7.501 1.00 95.44 152 ALA A O 1
ATOM 1151 N N . VAL A 1 153 ? 15.314 -9.163 -7.848 1.00 96.44 153 VAL A N 1
ATOM 1152 C CA . VAL A 1 153 ? 14.145 -8.626 -7.130 1.00 96.44 153 VAL A CA 1
ATOM 1153 C C . VAL A 1 153 ? 14.459 -8.416 -5.644 1.00 96.44 153 VAL A C 1
ATOM 1155 O O . VAL A 1 153 ? 14.158 -7.357 -5.103 1.00 96.44 153 VAL A O 1
ATOM 1158 N N . SER A 1 154 ? 15.140 -9.367 -4.995 1.00 95.50 154 SER A N 1
ATOM 1159 C CA . SER A 1 154 ? 15.558 -9.241 -3.589 1.00 95.50 154 SER A CA 1
ATOM 1160 C C . SER A 1 154 ? 16.536 -8.075 -3.380 1.00 95.50 154 SER A C 1
ATOM 1162 O O . SER A 1 154 ? 16.338 -7.254 -2.487 1.00 95.50 154 SER A O 1
ATOM 1164 N N . ALA A 1 155 ? 17.532 -7.919 -4.258 1.00 96.75 155 ALA A N 1
ATOM 1165 C CA . ALA A 1 155 ? 18.477 -6.804 -4.209 1.00 96.75 155 ALA A CA 1
ATOM 1166 C C . ALA A 1 155 ? 17.776 -5.440 -4.354 1.00 96.75 155 ALA A C 1
ATOM 1168 O O . ALA A 1 155 ? 18.063 -4.516 -3.591 1.00 96.75 155 ALA A O 1
ATOM 1169 N N . PHE A 1 156 ? 16.808 -5.333 -5.271 1.00 98.00 156 PHE A N 1
ATOM 1170 C CA . PHE A 1 156 ? 15.973 -4.140 -5.427 1.00 98.00 156 PHE A CA 1
ATOM 1171 C C . PHE A 1 156 ? 15.151 -3.845 -4.161 1.00 98.00 156 PHE A C 1
ATOM 1173 O O . PHE A 1 156 ? 15.167 -2.719 -3.665 1.00 98.00 156 PHE A O 1
ATOM 1180 N N . LEU A 1 157 ? 14.483 -4.854 -3.588 1.00 97.88 157 LEU A N 1
ATOM 1181 C CA . LEU A 1 157 ? 13.710 -4.720 -2.347 1.00 97.88 157 LEU A CA 1
ATOM 1182 C C . LEU A 1 157 ? 14.578 -4.236 -1.177 1.00 97.88 157 LEU A C 1
ATOM 1184 O O . LEU A 1 157 ? 14.192 -3.307 -0.466 1.00 97.88 157 LEU A O 1
ATOM 1188 N N . VAL A 1 158 ? 15.773 -4.807 -1.002 1.00 97.06 158 VAL A N 1
ATOM 1189 C CA . VAL A 1 158 ? 16.720 -4.372 0.035 1.00 97.06 158 VAL A CA 1
ATOM 1190 C C . VAL A 1 158 ? 17.189 -2.937 -0.214 1.00 97.06 158 VAL A C 1
ATOM 1192 O O . VAL A 1 158 ? 17.210 -2.144 0.725 1.00 97.06 158 VAL A O 1
ATOM 1195 N N . ALA A 1 159 ? 17.495 -2.559 -1.458 1.00 96.81 159 ALA A N 1
ATOM 1196 C CA . ALA A 1 159 ? 17.913 -1.199 -1.798 1.00 96.81 159 ALA A CA 1
ATOM 1197 C C . ALA A 1 159 ? 16.819 -0.150 -1.500 1.00 96.81 159 ALA A C 1
ATOM 1199 O O . ALA A 1 159 ? 17.106 0.884 -0.887 1.00 96.81 159 ALA A O 1
ATOM 1200 N N . ILE A 1 160 ? 15.555 -0.441 -1.843 1.00 97.56 160 ILE A N 1
ATOM 1201 C CA . ILE A 1 160 ? 14.399 0.389 -1.464 1.00 97.56 160 ILE A CA 1
ATOM 1202 C C . ILE A 1 160 ? 14.274 0.473 0.067 1.00 97.56 160 ILE A C 1
ATOM 1204 O O . ILE A 1 160 ? 14.092 1.566 0.604 1.00 97.56 160 ILE A O 1
ATOM 1208 N N . ALA A 1 161 ? 14.411 -0.649 0.785 1.00 96.88 161 ALA A N 1
ATOM 1209 C CA . ALA A 1 161 ? 14.281 -0.680 2.242 1.00 96.88 161 ALA A CA 1
ATOM 1210 C C . ALA A 1 161 ? 15.379 0.120 2.962 1.00 96.88 161 ALA A C 1
ATOM 1212 O O . ALA A 1 161 ? 15.083 0.831 3.924 1.00 96.88 161 ALA A O 1
ATOM 1213 N N . VAL A 1 162 ? 16.634 0.045 2.504 1.00 95.12 162 VAL A N 1
ATOM 1214 C CA . VAL A 1 162 ? 17.747 0.852 3.039 1.00 95.12 162 VAL A CA 1
ATOM 1215 C C . VAL A 1 162 ? 17.478 2.343 2.829 1.00 95.12 162 VAL A C 1
ATOM 1217 O O . VAL A 1 162 ? 17.582 3.123 3.779 1.00 95.12 162 VAL A O 1
ATOM 1220 N N . SER A 1 163 ? 17.087 2.736 1.612 1.00 95.25 163 SER A N 1
ATOM 1221 C CA . SER A 1 163 ? 16.810 4.135 1.273 1.00 95.25 163 SER A CA 1
ATOM 1222 C C . SER A 1 163 ? 15.645 4.695 2.098 1.00 95.25 163 SER A C 1
ATOM 1224 O O . SER A 1 163 ? 15.812 5.694 2.800 1.00 95.25 163 SER A O 1
ATOM 1226 N N . ALA A 1 164 ? 14.507 3.992 2.145 1.00 95.06 164 ALA A N 1
ATOM 1227 C CA . ALA A 1 164 ? 13.340 4.404 2.924 1.00 95.06 164 ALA A CA 1
ATOM 1228 C C . ALA A 1 164 ? 13.636 4.503 4.436 1.00 95.06 164 ALA A C 1
ATOM 1230 O O . ALA A 1 164 ? 13.236 5.478 5.073 1.00 95.06 164 ALA A O 1
ATOM 1231 N N . ASN A 1 165 ? 14.400 3.561 5.011 1.00 93.81 165 ASN A N 1
ATOM 1232 C CA . ASN A 1 165 ? 14.869 3.652 6.402 1.00 93.81 165 ASN A CA 1
ATOM 1233 C C . ASN A 1 165 ? 15.731 4.901 6.650 1.00 93.81 165 ASN A C 1
ATOM 1235 O O . ASN A 1 165 ? 15.596 5.548 7.691 1.00 93.81 165 ASN A O 1
ATOM 1239 N N . SER A 1 166 ? 16.624 5.238 5.713 1.00 91.19 166 SER A N 1
ATOM 1240 C CA . SER A 1 166 ? 17.471 6.432 5.804 1.00 91.19 166 SER A CA 1
ATOM 1241 C C . SER A 1 166 ? 16.630 7.712 5.787 1.00 91.19 166 SER A C 1
ATOM 1243 O O . SER A 1 166 ? 16.775 8.562 6.668 1.00 91.19 166 SER A O 1
ATOM 1245 N N . MET A 1 167 ? 15.673 7.805 4.857 1.00 91.12 167 MET A N 1
ATOM 1246 C CA . MET A 1 167 ? 14.756 8.942 4.758 1.00 91.12 167 MET A CA 1
ATOM 1247 C C . MET A 1 167 ? 13.906 9.121 6.025 1.00 91.12 167 MET A C 1
ATOM 1249 O O . MET A 1 167 ? 13.835 10.231 6.549 1.00 91.12 167 MET A O 1
ATOM 1253 N N . LEU A 1 168 ? 13.308 8.044 6.554 1.00 90.56 168 LEU A N 1
ATOM 1254 C CA . LEU A 1 168 ? 12.512 8.087 7.791 1.00 90.56 168 LEU A CA 1
ATOM 1255 C C . LEU A 1 168 ? 13.350 8.547 8.991 1.00 90.56 168 LEU A C 1
ATOM 1257 O O . LEU A 1 168 ? 12.903 9.378 9.780 1.00 90.56 168 LEU A O 1
ATOM 1261 N N . ARG A 1 169 ? 14.598 8.073 9.101 1.00 87.50 169 ARG A N 1
ATOM 1262 C CA . ARG A 1 169 ? 15.544 8.527 10.133 1.00 87.50 169 ARG A CA 1
ATOM 1263 C C . ARG A 1 169 ? 15.868 10.020 9.990 1.00 87.50 169 ARG A C 1
ATOM 1265 O O . ARG A 1 169 ? 15.981 10.715 10.996 1.00 87.50 169 ARG A O 1
ATOM 1272 N N . ALA A 1 170 ? 15.985 10.521 8.761 1.00 86.00 170 ALA A N 1
ATOM 1273 C CA . ALA A 1 170 ? 16.318 11.914 8.462 1.00 86.00 170 ALA A CA 1
ATOM 1274 C C . ALA A 1 170 ? 15.164 12.918 8.674 1.00 86.00 170 ALA A C 1
ATOM 1276 O O . ALA A 1 170 ? 15.417 14.124 8.691 1.00 86.00 170 ALA A O 1
ATOM 1277 N N . LEU A 1 171 ? 13.917 12.466 8.876 1.00 82.62 171 LEU A N 1
ATOM 1278 C CA . LEU A 1 171 ? 12.777 13.355 9.162 1.00 82.62 171 LEU A CA 1
ATOM 1279 C C . LEU A 1 171 ? 12.976 14.189 10.440 1.00 82.62 171 LEU A C 1
ATOM 1281 O O . LEU A 1 171 ? 12.530 15.333 10.501 1.00 82.62 171 LEU A O 1
ATOM 1285 N N . TYR A 1 172 ? 13.689 13.640 11.429 1.00 73.00 172 TYR A N 1
ATOM 1286 C CA . TYR A 1 172 ? 13.815 14.201 12.780 1.00 73.00 172 TYR A CA 1
ATOM 1287 C C . TYR A 1 172 ? 15.196 14.800 13.099 1.00 73.00 172 TYR A C 1
ATOM 1289 O O . TYR A 1 172 ? 15.427 15.221 14.226 1.00 73.00 172 TYR A O 1
ATOM 1297 N N . THR A 1 173 ? 16.136 14.851 12.147 1.00 63.53 173 THR A N 1
ATOM 1298 C CA . THR A 1 173 ? 17.529 15.280 12.417 1.00 63.53 173 THR A CA 1
ATOM 1299 C C . THR A 1 173 ? 17.779 16.783 12.269 1.00 63.53 173 THR A C 1
ATOM 1301 O O . THR A 1 173 ? 18.883 17.251 12.542 1.00 63.53 173 THR A O 1
ATOM 1304 N N . ARG A 1 174 ? 16.781 17.560 11.831 1.00 54.03 174 ARG A N 1
ATOM 1305 C CA . ARG A 1 174 ? 16.854 19.026 11.709 1.00 54.03 174 ARG A CA 1
ATOM 1306 C C . ARG A 1 174 ? 15.590 19.638 12.300 1.00 54.03 174 ARG A C 1
ATOM 1308 O O . ARG A 1 174 ? 14.586 19.765 11.603 1.00 54.03 174 ARG A O 1
ATOM 1315 N N . LEU A 1 175 ? 15.638 19.953 13.590 1.00 54.44 175 LEU A N 1
ATOM 1316 C CA . LEU A 1 175 ? 14.479 20.394 14.360 1.00 54.44 175 LEU A CA 1
ATOM 1317 C C . LEU A 1 175 ? 14.596 21.875 14.718 1.00 54.44 175 LEU A C 1
ATOM 1319 O O . LEU A 1 175 ? 15.456 22.261 15.503 1.00 54.44 175 LEU A O 1
ATOM 1323 N N . ASP A 1 176 ? 13.670 22.666 14.188 1.00 51.44 176 ASP A N 1
ATOM 1324 C CA . ASP A 1 176 ? 13.156 23.844 14.877 1.00 51.44 176 ASP A CA 1
ATOM 1325 C C . ASP A 1 176 ? 11.698 23.536 15.241 1.00 51.44 176 ASP A C 1
ATOM 1327 O O . ASP A 1 176 ? 10.869 23.263 14.370 1.00 51.44 176 ASP A O 1
ATOM 1331 N N . MET A 1 177 ? 11.413 23.500 16.543 1.00 53.72 177 MET A N 1
ATOM 1332 C CA . MET A 1 177 ? 10.099 23.153 17.091 1.00 53.72 177 MET A CA 1
ATOM 1333 C C . MET A 1 177 ? 9.184 24.367 17.279 1.00 53.72 177 MET A C 1
ATOM 1335 O O . MET A 1 177 ? 8.077 24.198 17.788 1.00 53.72 177 MET A O 1
ATOM 1339 N N . ALA A 1 178 ? 9.600 25.571 16.861 1.00 55.09 178 ALA A N 1
ATOM 1340 C CA . ALA A 1 178 ? 8.823 26.798 17.043 1.00 55.09 178 ALA A CA 1
ATOM 1341 C C . ALA A 1 178 ? 7.368 26.686 16.542 1.00 55.09 178 ALA A C 1
ATOM 1343 O O . ALA A 1 178 ? 6.466 27.238 17.168 1.00 55.09 178 ALA A O 1
ATOM 1344 N N . HIS A 1 179 ? 7.115 25.929 15.463 1.00 66.19 179 HIS A N 1
ATOM 1345 C CA . HIS A 1 179 ? 5.769 25.713 14.918 1.00 66.19 179 HIS A CA 1
ATOM 1346 C C . HIS A 1 179 ? 5.514 24.245 14.517 1.00 66.19 179 HIS A C 1
ATOM 1348 O O . HIS A 1 179 ? 5.822 23.834 13.396 1.00 66.19 179 HIS A O 1
ATOM 1354 N N . LEU A 1 180 ? 4.849 23.472 15.389 1.00 66.56 180 LEU A N 1
ATOM 1355 C CA . LEU A 1 180 ? 4.475 22.062 15.154 1.00 66.56 180 LEU A CA 1
ATOM 1356 C C . LEU A 1 180 ? 3.757 21.831 13.808 1.00 66.56 180 LEU A C 1
ATOM 1358 O O . LEU A 1 180 ? 4.036 20.854 13.116 1.00 66.56 180 LEU A O 1
ATOM 1362 N N . SER A 1 181 ? 2.870 22.744 13.396 1.00 67.50 181 SER A N 1
ATOM 1363 C CA . SER A 1 181 ? 2.174 22.632 12.105 1.00 67.50 181 SER A CA 1
ATOM 1364 C C . SER A 1 181 ? 3.124 22.746 10.908 1.00 67.50 181 SER A C 1
ATOM 1366 O O . SER A 1 181 ? 2.974 21.997 9.946 1.00 67.50 181 SER A O 1
ATOM 1368 N N . ALA A 1 182 ? 4.108 23.649 10.955 1.00 69.06 182 ALA A N 1
ATOM 1369 C CA . ALA A 1 182 ? 5.094 23.795 9.885 1.00 69.06 182 ALA A CA 1
ATOM 1370 C C . ALA A 1 182 ? 6.056 22.597 9.848 1.00 69.06 182 ALA A C 1
ATOM 1372 O O . ALA A 1 182 ? 6.429 22.139 8.768 1.00 69.06 182 ALA A O 1
ATOM 1373 N N . PHE A 1 183 ? 6.411 22.046 11.015 1.00 70.94 183 PHE A N 1
ATOM 1374 C CA . PHE A 1 183 ? 7.171 20.801 11.115 1.00 70.94 183 PHE A CA 1
ATOM 1375 C C . PHE A 1 183 ? 6.443 19.636 10.426 1.00 70.94 183 PHE A C 1
ATOM 1377 O O . PHE A 1 183 ? 7.022 19.004 9.542 1.00 70.94 183 PHE A O 1
ATOM 1384 N N . LEU A 1 184 ? 5.168 19.400 10.760 1.00 72.94 184 LEU A N 1
ATOM 1385 C CA . LEU A 1 184 ? 4.371 18.342 10.131 1.00 72.94 184 LEU A CA 1
ATOM 1386 C C . LEU A 1 184 ? 4.286 18.536 8.609 1.00 72.94 184 LEU A C 1
ATOM 1388 O O . LEU A 1 184 ? 4.539 17.585 7.871 1.00 72.94 184 LEU A O 1
ATOM 1392 N N . ASN A 1 185 ? 4.045 19.767 8.137 1.00 75.56 185 ASN A N 1
ATOM 1393 C CA . ASN A 1 185 ? 3.992 20.062 6.701 1.00 75.56 185 ASN A CA 1
ATOM 1394 C C . ASN A 1 185 ? 5.295 19.691 5.971 1.00 75.56 185 ASN A C 1
ATOM 1396 O O . ASN A 1 185 ? 5.266 19.096 4.894 1.00 75.56 185 ASN A O 1
ATOM 1400 N N . ASN A 1 186 ? 6.443 20.006 6.577 1.00 78.06 186 ASN A N 1
ATOM 1401 C CA . ASN A 1 186 ? 7.759 19.659 6.040 1.00 78.06 186 ASN A CA 1
ATOM 1402 C C . ASN A 1 186 ? 8.025 18.144 6.053 1.00 78.06 186 ASN A C 1
ATOM 1404 O O . ASN A 1 186 ? 8.696 17.635 5.154 1.00 78.06 186 ASN A O 1
ATOM 1408 N N . VAL A 1 187 ? 7.517 17.421 7.057 1.00 81.88 187 VAL A N 1
ATOM 1409 C CA . VAL A 1 187 ? 7.607 15.955 7.141 1.00 81.88 187 VAL A CA 1
ATOM 1410 C C . VAL A 1 187 ? 6.787 15.295 6.032 1.00 81.88 187 VAL A C 1
ATOM 1412 O O . VAL A 1 187 ? 7.319 14.460 5.303 1.00 81.88 187 VAL A O 1
ATOM 1415 N N . GLU A 1 188 ? 5.535 15.709 5.845 1.00 84.75 188 GLU A N 1
ATOM 1416 C CA . GLU A 1 188 ? 4.643 15.164 4.814 1.00 84.75 188 GLU A CA 1
ATOM 1417 C C . GLU A 1 188 ? 5.141 15.477 3.392 1.00 84.75 188 GLU A C 1
ATOM 1419 O O . GLU A 1 188 ? 5.087 14.610 2.523 1.00 84.75 188 GLU A O 1
ATOM 1424 N N . HIS A 1 189 ? 5.705 16.671 3.154 1.00 83.81 189 HIS A N 1
ATOM 1425 C CA . HIS A 1 189 ? 6.326 17.012 1.867 1.00 83.81 189 HIS A CA 1
ATOM 1426 C C . HIS A 1 189 ? 7.552 16.133 1.560 1.00 83.81 189 HIS A C 1
ATOM 1428 O O . HIS A 1 189 ? 7.790 15.778 0.407 1.00 83.81 189 HIS A O 1
ATOM 1434 N N . LYS A 1 190 ? 8.373 15.796 2.563 1.00 85.56 190 LYS A N 1
ATOM 1435 C CA . LYS A 1 190 ? 9.559 14.939 2.365 1.00 85.56 190 LYS A CA 1
ATOM 1436 C C . LYS A 1 190 ? 9.203 13.461 2.238 1.00 85.56 190 LYS A C 1
ATOM 1438 O O . LYS A 1 190 ? 9.875 12.729 1.515 1.00 85.56 190 LYS A O 1
ATOM 1443 N N . PHE A 1 191 ? 8.193 13.018 2.978 1.00 90.75 191 PHE A N 1
ATOM 1444 C CA . PHE A 1 191 ? 7.786 11.624 3.050 1.00 90.75 191 PHE A CA 1
ATOM 1445 C C . PHE A 1 191 ? 6.297 11.563 3.387 1.00 90.75 191 PHE A C 1
ATOM 1447 O O . PHE A 1 191 ? 5.939 11.553 4.561 1.00 90.75 191 PHE A O 1
ATOM 1454 N N . SER A 1 192 ? 5.424 11.518 2.382 1.00 90.69 192 SER A N 1
ATOM 1455 C CA . SER A 1 192 ? 3.970 11.602 2.586 1.00 90.69 192 SER A CA 1
ATOM 1456 C C . SER A 1 192 ? 3.366 10.368 3.266 1.00 90.69 192 SER A C 1
ATOM 1458 O O . SER A 1 192 ? 3.936 9.275 3.224 1.00 90.69 192 SER A O 1
ATOM 1460 N N . CYS A 1 193 ? 2.183 10.518 3.870 1.00 89.81 193 CYS A N 1
ATOM 1461 C CA . CYS A 1 193 ? 1.395 9.410 4.415 1.00 89.81 193 CYS A CA 1
ATOM 1462 C C . CYS A 1 193 ? 1.134 8.348 3.342 1.00 89.81 193 CYS A C 1
ATOM 1464 O O . CYS A 1 193 ? 1.218 7.154 3.619 1.00 89.81 193 CYS A O 1
ATOM 1466 N N . GLN A 1 194 ? 0.868 8.777 2.103 1.00 90.94 194 GLN A N 1
ATOM 1467 C CA . GLN A 1 194 ? 0.611 7.862 0.994 1.00 90.94 194 GLN A CA 1
ATOM 1468 C C . GLN A 1 194 ? 1.861 7.063 0.603 1.00 90.94 194 GLN A C 1
ATOM 1470 O O . GLN A 1 194 ? 1.757 5.859 0.384 1.00 90.94 194 GLN A O 1
ATOM 1475 N N . ALA A 1 195 ? 3.037 7.699 0.552 1.00 94.38 195 ALA A N 1
ATOM 1476 C CA . ALA A 1 195 ? 4.292 6.993 0.301 1.00 94.38 195 ALA A CA 1
ATOM 1477 C C . ALA A 1 195 ? 4.597 5.986 1.422 1.00 94.38 195 ALA A C 1
ATOM 1479 O O . ALA A 1 195 ? 4.948 4.842 1.139 1.00 94.38 195 ALA A O 1
ATOM 1480 N N . LEU A 1 196 ? 4.388 6.384 2.683 1.00 95.38 196 LEU A N 1
ATOM 1481 C CA . LEU A 1 196 ? 4.591 5.543 3.865 1.00 95.38 196 LEU A CA 1
ATOM 1482 C C . LEU A 1 196 ? 3.801 4.238 3.780 1.00 95.38 196 LEU A C 1
ATOM 1484 O O . LEU A 1 196 ? 4.394 3.161 3.823 1.00 95.38 196 LEU A O 1
ATOM 1488 N N . VAL A 1 197 ? 2.481 4.330 3.597 1.00 95.62 197 VAL A N 1
ATOM 1489 C CA . VAL A 1 197 ? 1.615 3.144 3.548 1.00 95.62 197 VAL A CA 1
ATOM 1490 C C . VAL A 1 197 ? 1.824 2.321 2.281 1.00 95.62 197 VAL A C 1
ATOM 1492 O O . VAL A 1 197 ? 1.803 1.098 2.357 1.00 95.62 197 VAL A O 1
ATOM 1495 N N . ASN A 1 198 ? 2.070 2.951 1.127 1.00 96.81 198 ASN A N 1
ATOM 1496 C CA . ASN A 1 198 ? 2.273 2.230 -0.131 1.00 96.81 198 ASN A CA 1
ATOM 1497 C C . ASN A 1 198 ? 3.574 1.420 -0.131 1.00 96.81 198 ASN A C 1
ATOM 1499 O O . ASN A 1 198 ? 3.591 0.320 -0.681 1.00 96.81 198 ASN A O 1
ATOM 1503 N N . ILE A 1 199 ? 4.645 1.924 0.492 1.00 98.38 199 ILE A N 1
ATOM 1504 C CA . ILE A 1 199 ? 5.914 1.195 0.604 1.00 98.38 199 ILE A CA 1
ATOM 1505 C C . ILE A 1 199 ? 5.706 -0.098 1.405 1.00 98.38 199 ILE A C 1
ATOM 1507 O O . ILE A 1 199 ? 5.954 -1.180 0.872 1.00 98.38 199 ILE A O 1
ATOM 1511 N N . VAL A 1 200 ? 5.188 -0.019 2.639 1.00 98.50 200 VAL A N 1
ATOM 1512 C CA . VAL A 1 200 ? 4.961 -1.222 3.469 1.00 98.50 200 VAL A CA 1
ATOM 1513 C C . VAL A 1 200 ? 3.891 -2.150 2.891 1.00 98.50 200 VAL A C 1
ATOM 1515 O O . VAL A 1 200 ? 4.058 -3.365 2.943 1.00 98.50 200 VAL A O 1
ATOM 1518 N N . TRP A 1 201 ? 2.842 -1.607 2.264 1.00 98.50 201 TRP A N 1
ATOM 1519 C CA . TRP A 1 201 ? 1.835 -2.393 1.542 1.00 98.50 201 TRP A CA 1
ATOM 1520 C C . TRP A 1 201 ? 2.458 -3.203 0.404 1.00 98.50 201 TRP A C 1
ATOM 1522 O O . TRP A 1 201 ? 2.135 -4.377 0.236 1.00 98.50 201 TRP A O 1
ATOM 1532 N N . SER A 1 202 ? 3.394 -2.611 -0.341 1.00 98.69 202 SER A N 1
ATOM 1533 C CA . SER A 1 202 ? 4.069 -3.300 -1.442 1.00 98.69 202 SER A CA 1
ATOM 1534 C C . SER A 1 202 ? 5.004 -4.393 -0.924 1.00 98.69 202 SER A C 1
ATOM 1536 O O . SER A 1 202 ? 4.951 -5.507 -1.434 1.00 98.69 202 SER A O 1
ATOM 1538 N N . PHE A 1 203 ? 5.789 -4.132 0.132 1.00 98.62 203 PHE A N 1
ATOM 1539 C CA . PHE A 1 203 ? 6.595 -5.174 0.787 1.00 98.62 203 PHE A CA 1
ATOM 1540 C C . PHE A 1 203 ? 5.730 -6.348 1.266 1.00 98.62 203 PHE A C 1
ATOM 1542 O O . PHE A 1 203 ? 6.009 -7.488 0.906 1.00 98.62 203 PHE A O 1
ATOM 1549 N N . ALA A 1 204 ? 4.644 -6.079 1.997 1.00 98.25 204 ALA A N 1
ATOM 1550 C CA . ALA A 1 204 ? 3.748 -7.116 2.509 1.00 98.25 204 ALA A CA 1
ATOM 1551 C C . ALA A 1 204 ? 3.020 -7.892 1.395 1.00 98.25 204 ALA A C 1
ATOM 1553 O O . ALA A 1 204 ? 2.780 -9.090 1.526 1.00 98.25 204 ALA A O 1
ATOM 1554 N N . THR A 1 205 ? 2.706 -7.238 0.273 1.00 97.62 205 THR A N 1
ATOM 1555 C CA . THR A 1 205 ? 2.119 -7.893 -0.912 1.00 97.62 205 THR A CA 1
ATOM 1556 C C . THR A 1 205 ? 3.121 -8.818 -1.611 1.00 97.62 205 THR A C 1
ATOM 1558 O O . THR A 1 205 ? 2.734 -9.856 -2.140 1.00 97.62 205 THR A O 1
ATOM 1561 N N . ILE A 1 206 ? 4.407 -8.454 -1.614 1.00 96.94 206 ILE A N 1
ATOM 1562 C CA . ILE A 1 206 ? 5.481 -9.201 -2.283 1.00 96.94 206 ILE A CA 1
ATOM 1563 C C . ILE A 1 206 ? 5.984 -10.378 -1.434 1.00 96.94 206 ILE A C 1
ATOM 1565 O O . ILE A 1 206 ? 6.236 -11.446 -1.990 1.00 96.94 206 ILE A O 1
ATOM 1569 N N . LEU A 1 207 ? 6.145 -10.169 -0.122 1.00 96.75 207 LEU A N 1
ATOM 1570 C CA . LEU A 1 207 ? 6.853 -11.069 0.800 1.00 96.75 207 LEU A CA 1
ATOM 1571 C C . LEU A 1 207 ? 5.960 -11.716 1.870 1.00 96.75 207 LEU A C 1
ATOM 1573 O O . LEU A 1 207 ? 6.383 -12.669 2.514 1.00 96.75 207 LEU A O 1
ATOM 1577 N N . GLY A 1 208 ? 4.754 -11.195 2.118 1.00 96.81 208 GLY A N 1
ATOM 1578 C CA . GLY A 1 208 ? 3.934 -11.649 3.244 1.00 96.81 208 GLY A CA 1
ATOM 1579 C C . GLY A 1 208 ? 4.670 -11.523 4.583 1.00 96.81 208 GLY A C 1
ATOM 1580 O O . GLY A 1 208 ? 5.293 -10.496 4.868 1.00 96.81 208 GLY A O 1
ATOM 1581 N N . ASP A 1 209 ? 4.620 -12.587 5.378 1.00 94.94 209 ASP A N 1
ATOM 1582 C CA . ASP A 1 209 ? 5.240 -12.725 6.697 1.00 94.94 209 ASP A CA 1
ATOM 1583 C C . ASP A 1 209 ? 6.780 -12.780 6.667 1.00 94.94 209 ASP A C 1
ATOM 1585 O O . ASP A 1 209 ? 7.428 -12.476 7.673 1.00 94.94 209 ASP A O 1
ATOM 1589 N N . GLU A 1 210 ? 7.405 -13.031 5.508 1.00 95.94 210 GLU A N 1
ATOM 1590 C CA . GLU A 1 210 ? 8.865 -12.911 5.350 1.00 95.94 210 GLU A CA 1
ATOM 1591 C C . GLU A 1 210 ? 9.375 -11.473 5.596 1.00 95.94 210 GLU A C 1
ATOM 1593 O O . GLU A 1 210 ? 10.552 -11.275 5.916 1.00 95.94 210 GLU A O 1
ATOM 1598 N N . CYS A 1 211 ? 8.494 -10.459 5.555 1.00 96.88 211 CYS A N 1
ATOM 1599 C CA . CYS A 1 211 ? 8.812 -9.088 5.977 1.00 96.88 211 CYS A CA 1
ATOM 1600 C C . CYS A 1 211 ? 9.407 -9.018 7.393 1.00 96.88 211 CYS A C 1
ATOM 1602 O O . CYS A 1 211 ? 10.294 -8.199 7.640 1.00 96.88 211 CYS A O 1
ATOM 1604 N N . GLY A 1 212 ? 8.935 -9.868 8.314 1.00 92.50 212 GLY A N 1
ATOM 1605 C CA . GLY A 1 212 ? 9.445 -9.946 9.685 1.00 92.50 212 GLY A CA 1
ATOM 1606 C C . GLY A 1 212 ? 10.780 -10.690 9.810 1.00 92.50 212 GLY A C 1
ATOM 1607 O O . GLY A 1 212 ? 11.472 -10.536 10.815 1.00 92.50 212 GLY A O 1
ATOM 1608 N N . GLN A 1 213 ? 11.163 -11.472 8.796 1.00 93.50 213 GLN A N 1
ATOM 1609 C CA . GLN A 1 213 ? 12.349 -12.334 8.819 1.00 93.50 213 GLN A CA 1
ATOM 1610 C C . GLN A 1 213 ? 13.608 -11.615 8.309 1.00 93.50 213 GLN A C 1
ATOM 1612 O O . GLN A 1 213 ? 14.706 -11.852 8.814 1.00 93.50 213 GLN A O 1
ATOM 1617 N N . HIS A 1 214 ? 13.475 -10.708 7.333 1.00 93.56 214 HIS A N 1
ATOM 1618 C CA . HIS A 1 214 ? 14.616 -9.982 6.769 1.00 93.56 214 HIS A CA 1
ATOM 1619 C C . HIS A 1 214 ? 14.958 -8.713 7.588 1.00 93.56 214 HIS A C 1
ATOM 1621 O O . HIS A 1 214 ? 14.175 -7.756 7.566 1.00 93.56 214 HIS A O 1
ATOM 1627 N N . PRO A 1 215 ? 16.139 -8.602 8.240 1.00 96.00 215 PRO A N 1
ATOM 1628 C CA . PRO A 1 215 ? 16.406 -7.567 9.252 1.00 96.00 215 PRO A CA 1
ATOM 1629 C C . PRO A 1 215 ? 16.187 -6.116 8.797 1.00 96.00 215 PRO A C 1
ATOM 1631 O O . PRO A 1 215 ? 15.629 -5.309 9.537 1.00 96.00 215 PRO A O 1
ATOM 1634 N N . VAL A 1 216 ? 16.581 -5.775 7.564 1.00 96.31 216 VAL A N 1
ATOM 1635 C CA . VAL A 1 216 ? 16.430 -4.411 7.012 1.00 96.31 216 VAL A CA 1
ATOM 1636 C C . VAL A 1 216 ? 14.963 -4.068 6.714 1.00 96.31 216 VAL A C 1
ATOM 1638 O O . VAL A 1 216 ? 14.552 -2.914 6.837 1.00 96.31 216 VAL A O 1
ATOM 1641 N N . ILE A 1 217 ? 14.162 -5.070 6.338 1.00 97.94 217 ILE A N 1
ATOM 1642 C CA . ILE A 1 217 ? 12.743 -4.891 6.004 1.00 97.94 217 ILE A CA 1
ATOM 1643 C C . ILE A 1 217 ? 11.941 -4.835 7.304 1.00 97.94 217 ILE A C 1
ATOM 1645 O O . ILE A 1 217 ? 11.167 -3.904 7.496 1.00 97.94 217 ILE A O 1
ATOM 1649 N N . MET A 1 218 ? 12.238 -5.705 8.269 1.00 97.81 218 MET A N 1
ATOM 1650 C CA . MET A 1 218 ? 11.699 -5.603 9.624 1.00 97.81 218 MET A CA 1
ATOM 1651 C C . MET A 1 218 ? 12.009 -4.232 10.258 1.00 97.81 218 MET A C 1
ATOM 1653 O O . MET A 1 218 ? 11.117 -3.585 10.810 1.00 97.81 218 MET A O 1
ATOM 1657 N N . GLN A 1 219 ? 13.233 -3.706 10.093 1.00 97.38 219 GLN A N 1
ATOM 1658 C CA . GLN A 1 219 ? 13.574 -2.345 10.531 1.00 97.38 219 GLN A CA 1
ATOM 1659 C C . GLN A 1 219 ? 12.714 -1.269 9.843 1.00 97.38 219 GLN A C 1
ATOM 1661 O O . GLN A 1 219 ? 12.273 -0.334 10.516 1.00 97.38 219 GLN A O 1
ATOM 1666 N N . LEU A 1 220 ? 12.418 -1.422 8.545 1.00 97.88 220 LEU A N 1
ATOM 1667 C CA . LEU A 1 220 ? 11.525 -0.517 7.814 1.00 97.88 220 LEU A CA 1
ATOM 1668 C C . LEU A 1 220 ? 10.104 -0.541 8.387 1.00 97.88 220 LEU A C 1
ATOM 1670 O O . LEU A 1 220 ? 9.529 0.523 8.606 1.00 97.88 220 LEU A O 1
ATOM 1674 N N . PHE A 1 221 ? 9.545 -1.720 8.675 1.00 98.50 221 PHE A N 1
ATOM 1675 C CA . PHE A 1 221 ? 8.221 -1.832 9.296 1.00 98.50 221 PHE A CA 1
ATOM 1676 C C . PHE A 1 221 ? 8.197 -1.207 10.698 1.00 98.50 221 PHE A C 1
ATOM 1678 O O . PHE A 1 221 ? 7.250 -0.485 11.016 1.00 98.50 221 PHE A O 1
ATOM 1685 N N . VAL A 1 222 ? 9.246 -1.390 11.509 1.00 97.19 222 VAL A N 1
ATOM 1686 C CA . VAL A 1 222 ? 9.375 -0.751 12.834 1.00 97.19 222 VAL A CA 1
ATOM 1687 C C . VAL A 1 222 ? 9.459 0.778 12.723 1.00 97.19 222 VAL A C 1
ATOM 1689 O O . VAL A 1 222 ? 8.769 1.484 13.464 1.00 97.19 222 VAL A O 1
ATOM 1692 N N . ALA A 1 223 ? 10.260 1.311 11.795 1.00 95.88 223 ALA A N 1
ATOM 1693 C CA . ALA A 1 223 ? 10.372 2.753 11.564 1.00 95.88 223 ALA A CA 1
ATOM 1694 C C . ALA A 1 223 ? 9.055 3.347 11.033 1.00 95.88 223 ALA A C 1
ATOM 1696 O O . ALA A 1 223 ? 8.551 4.333 11.572 1.00 95.88 223 ALA A O 1
ATOM 1697 N N . SER A 1 224 ? 8.455 2.693 10.036 1.00 97.00 224 SER A N 1
ATOM 1698 C CA . SER A 1 224 ? 7.174 3.082 9.445 1.00 97.00 224 SER A CA 1
ATOM 1699 C C . SER A 1 224 ? 6.032 3.054 10.465 1.00 97.00 224 SER A C 1
ATOM 1701 O O . SER A 1 224 ? 5.198 3.953 10.471 1.00 97.00 224 SER A O 1
ATOM 1703 N N . ARG A 1 225 ? 6.022 2.089 11.395 1.00 97.12 225 ARG A N 1
ATOM 1704 C CA . ARG A 1 225 ? 4.998 1.968 12.446 1.00 97.12 225 ARG A CA 1
ATOM 1705 C C . ARG A 1 225 ? 5.028 3.174 13.379 1.00 97.12 225 ARG A C 1
ATOM 1707 O O . ARG A 1 225 ? 3.983 3.752 13.674 1.00 97.12 225 ARG A O 1
ATOM 1714 N N . LYS A 1 226 ? 6.228 3.549 13.845 1.00 93.19 226 LYS A N 1
ATOM 1715 C CA . LYS A 1 226 ? 6.434 4.720 14.714 1.00 93.19 226 LYS A CA 1
ATOM 1716 C C . LYS A 1 226 ? 5.926 5.996 14.032 1.00 93.19 226 LYS A C 1
ATOM 1718 O O . LYS A 1 226 ? 5.213 6.779 14.658 1.00 93.19 226 LYS A O 1
ATOM 1723 N N . GLU A 1 227 ? 6.233 6.156 12.747 1.00 92.12 227 GLU A N 1
ATOM 1724 C CA . GLU A 1 227 ? 5.781 7.287 11.933 1.00 92.12 227 GLU A CA 1
ATOM 1725 C C . GLU A 1 227 ? 4.256 7.283 11.715 1.00 92.12 227 GLU A C 1
ATOM 1727 O O . GLU A 1 227 ? 3.590 8.301 11.912 1.00 92.12 227 GLU A O 1
ATOM 1732 N N . ALA A 1 228 ? 3.681 6.127 11.374 1.00 94.38 228 ALA A N 1
ATOM 1733 C CA . ALA A 1 228 ? 2.251 5.957 11.147 1.00 94.38 228 ALA A CA 1
ATOM 1734 C C . ALA A 1 228 ? 1.435 6.314 12.396 1.00 94.38 228 ALA A C 1
ATOM 1736 O O . ALA A 1 228 ? 0.482 7.082 12.298 1.00 94.38 228 ALA A O 1
ATOM 1737 N N . ILE A 1 229 ? 1.836 5.839 13.580 1.00 93.06 229 ILE A N 1
ATOM 1738 C CA . ILE A 1 229 ? 1.152 6.154 14.844 1.00 93.06 229 ILE A CA 1
ATOM 1739 C C . ILE A 1 229 ? 1.212 7.653 15.151 1.00 93.06 229 ILE A C 1
ATOM 1741 O O . ILE A 1 229 ? 0.188 8.233 15.515 1.00 93.06 229 ILE A O 1
ATOM 1745 N N . LEU A 1 230 ? 2.361 8.315 14.960 1.00 87.25 230 LEU A N 1
ATOM 1746 C CA . LEU A 1 230 ? 2.459 9.765 15.163 1.00 87.25 230 LEU A CA 1
ATOM 1747 C C . LEU A 1 230 ? 1.485 10.524 14.246 1.00 87.25 230 LEU A C 1
ATOM 1749 O O . LEU A 1 230 ? 0.748 11.403 14.702 1.00 87.25 230 LEU A O 1
ATOM 1753 N N . ARG A 1 231 ? 1.438 10.154 12.964 1.00 87.81 231 ARG A N 1
ATOM 1754 C CA . ARG A 1 231 ? 0.575 10.800 11.967 1.00 87.81 231 ARG A CA 1
ATOM 1755 C C . ARG A 1 231 ? -0.900 10.478 12.156 1.00 87.81 231 ARG A C 1
ATOM 1757 O O . ARG A 1 231 ? -1.726 11.363 11.947 1.00 87.81 231 ARG A O 1
ATOM 1764 N N . LEU A 1 232 ? -1.252 9.272 12.600 1.00 90.75 232 LEU A N 1
ATOM 1765 C CA . LEU A 1 232 ? -2.619 8.917 12.987 1.00 90.75 232 LEU A CA 1
ATOM 1766 C C . LEU A 1 232 ? -3.083 9.756 14.186 1.00 90.75 232 LEU A C 1
ATOM 1768 O O . LEU A 1 232 ? -4.180 10.305 14.145 1.00 90.75 232 LEU A O 1
ATOM 1772 N N . ARG A 1 233 ? -2.236 9.943 15.208 1.00 88.69 233 ARG A N 1
ATOM 1773 C CA . ARG A 1 233 ? -2.535 10.796 16.376 1.00 88.69 233 ARG A CA 1
ATOM 1774 C C . ARG A 1 233 ? -2.735 12.263 15.985 1.00 88.69 233 ARG A C 1
ATOM 1776 O O . ARG A 1 233 ? -3.704 12.881 16.421 1.00 88.69 233 ARG A O 1
ATOM 1783 N N . ALA A 1 234 ? -1.881 12.797 15.108 1.00 81.56 234 ALA A N 1
ATOM 1784 C CA . ALA A 1 234 ? -2.057 14.139 14.547 1.00 81.56 234 ALA A CA 1
ATOM 1785 C C . ALA A 1 234 ? -3.347 14.254 13.706 1.00 81.56 234 ALA A C 1
ATOM 1787 O O . ALA A 1 234 ? -4.107 15.207 13.867 1.00 81.56 234 ALA A O 1
ATOM 1788 N N . THR A 1 235 ? -3.635 13.251 12.866 1.00 84.19 235 THR A N 1
ATOM 1789 C CA . THR A 1 235 ? -4.859 13.175 12.045 1.00 84.19 235 THR A CA 1
ATOM 1790 C C . THR A 1 235 ? -6.114 13.154 12.920 1.00 84.19 235 THR A C 1
ATOM 1792 O O . THR A 1 235 ? -7.068 13.877 12.644 1.00 84.19 235 THR A O 1
ATOM 1795 N N . PHE A 1 236 ? -6.105 12.373 14.001 1.00 86.62 236 PHE A N 1
ATOM 1796 C CA . PHE A 1 236 ? -7.201 12.283 14.962 1.00 86.62 236 PHE A CA 1
ATOM 1797 C C . PHE A 1 236 ? -7.496 13.640 15.620 1.00 86.62 236 PHE A C 1
ATOM 1799 O O . PHE A 1 236 ? -8.630 14.112 15.570 1.00 86.62 236 PHE A O 1
ATOM 1806 N N . ALA A 1 237 ? -6.476 14.308 16.166 1.00 81.38 237 ALA A N 1
ATOM 1807 C CA . ALA A 1 237 ? -6.650 15.597 16.837 1.00 81.38 237 ALA A CA 1
ATOM 1808 C C . ALA A 1 237 ? -7.097 16.727 15.882 1.00 81.38 237 ALA A C 1
ATOM 1810 O O . ALA A 1 237 ? -7.924 17.565 16.253 1.00 81.38 237 ALA A O 1
ATOM 1811 N N . ALA A 1 238 ? -6.611 16.729 14.635 1.00 76.19 238 ALA A N 1
ATOM 1812 C CA . ALA A 1 238 ? -7.070 17.660 13.603 1.00 76.19 238 ALA A CA 1
ATOM 1813 C C . ALA A 1 238 ? -8.562 17.455 13.272 1.00 76.19 238 ALA A C 1
ATOM 1815 O O . ALA A 1 238 ? -9.330 18.416 13.230 1.00 76.19 238 ALA A O 1
ATOM 1816 N N . LEU A 1 239 ? -9.000 16.198 13.113 1.00 80.69 239 LEU A N 1
ATOM 1817 C CA . LEU A 1 239 ? -10.408 15.867 12.862 1.00 80.69 239 LEU A CA 1
ATOM 1818 C C . LEU A 1 239 ? -11.321 16.232 14.047 1.00 80.69 239 LEU A C 1
ATOM 1820 O O . LEU A 1 239 ? -12.435 16.704 13.825 1.00 80.69 239 LEU A O 1
ATOM 1824 N N . GLN A 1 240 ? -10.860 16.073 15.295 1.00 81.56 240 GLN A N 1
ATOM 1825 C CA . GLN A 1 240 ? -11.627 16.474 16.484 1.00 81.56 240 GLN A CA 1
ATOM 1826 C C . GLN A 1 240 ? -11.822 17.991 16.592 1.00 81.56 240 GLN A C 1
ATOM 1828 O O . GLN A 1 240 ? -12.914 18.450 16.918 1.00 81.56 240 GLN A O 1
ATOM 1833 N N . THR A 1 241 ? -10.771 18.770 16.330 1.00 73.50 241 THR A N 1
ATOM 1834 C CA . THR A 1 241 ? -10.795 20.237 16.478 1.00 73.50 241 THR A CA 1
ATOM 1835 C C . THR A 1 241 ? -11.440 20.964 15.297 1.00 73.50 241 THR A C 1
ATOM 1837 O O . THR A 1 241 ? -11.653 22.171 15.375 1.00 73.50 241 THR A O 1
ATOM 1840 N N . GLN A 1 242 ? -11.756 20.245 14.211 1.00 65.88 242 GLN A N 1
ATOM 1841 C CA . GLN A 1 242 ? -12.322 20.781 12.964 1.00 65.88 242 GLN A CA 1
ATOM 1842 C C . GLN A 1 242 ? -11.495 21.922 12.351 1.00 65.88 242 GLN A C 1
ATOM 1844 O O . GLN A 1 242 ? -12.004 22.725 11.569 1.00 65.88 242 GLN A O 1
ATOM 1849 N N . GLN A 1 243 ? -10.203 21.982 12.683 1.00 56.47 243 GLN A N 1
ATOM 1850 C CA . GLN A 1 243 ? -9.284 22.917 12.057 1.00 56.47 243 GLN A CA 1
ATOM 1851 C C . GLN A 1 243 ? -9.136 22.562 10.578 1.00 56.47 243 GLN A C 1
ATOM 1853 O O . GLN A 1 243 ? -8.947 21.398 10.213 1.00 56.47 243 GLN A O 1
ATOM 1858 N N . ALA A 1 244 ? -9.196 23.579 9.718 1.00 47.09 244 ALA A N 1
ATOM 1859 C CA . ALA A 1 244 ? -8.777 23.423 8.336 1.00 47.09 244 ALA A CA 1
ATOM 1860 C C . ALA A 1 244 ? -7.306 22.984 8.331 1.00 47.09 244 ALA A C 1
ATOM 1862 O O . ALA A 1 244 ? -6.448 23.663 8.898 1.00 47.09 244 ALA A O 1
ATOM 1863 N N . TRP A 1 245 ? -7.018 21.834 7.719 1.00 48.12 245 TRP A N 1
ATOM 1864 C CA . TRP A 1 245 ? -5.645 21.364 7.575 1.00 48.12 245 TRP A CA 1
ATOM 1865 C C . TRP A 1 245 ? -4.816 22.383 6.792 1.00 48.12 245 TRP A C 1
ATOM 1867 O O . TRP A 1 245 ? -5.284 22.966 5.816 1.00 48.12 245 TRP A O 1
ATOM 1877 N N . VAL A 1 246 ? -3.543 22.521 7.165 1.00 44.38 246 VAL A N 1
ATOM 1878 C CA . VAL A 1 246 ? -2.574 23.346 6.422 1.00 44.38 246 VAL A CA 1
ATOM 1879 C C . VAL A 1 246 ? -2.089 22.639 5.137 1.00 44.38 246 VAL A C 1
ATOM 1881 O O . VAL A 1 246 ? -1.377 23.222 4.325 1.00 44.38 246 VAL A O 1
ATOM 1884 N N . TYR A 1 247 ? -2.539 21.402 4.896 1.00 48.69 247 TYR A N 1
ATOM 1885 C CA . TYR A 1 247 ? -2.433 20.731 3.602 1.00 48.69 247 TYR A CA 1
ATOM 1886 C C . TYR A 1 247 ? -3.608 21.113 2.705 1.00 48.69 247 TYR A C 1
ATOM 1888 O O . TYR A 1 247 ? -4.740 20.669 2.904 1.00 48.69 247 TYR A O 1
ATOM 1896 N N . HIS A 1 248 ? -3.320 21.881 1.660 1.00 37.41 248 HIS A N 1
ATOM 1897 C CA . HIS A 1 248 ? -4.162 21.878 0.473 1.00 37.41 248 HIS A CA 1
ATOM 1898 C C . HIS A 1 248 ? -3.946 20.533 -0.249 1.00 37.41 248 HIS A C 1
ATOM 1900 O O . HIS A 1 248 ? -2.802 20.195 -0.545 1.00 37.41 248 HIS A O 1
ATOM 1906 N N . MET A 1 249 ? -5.029 19.793 -0.543 1.00 39.44 249 MET A N 1
ATOM 1907 C CA . MET A 1 249 ? -5.060 18.345 -0.887 1.00 39.44 249 MET A CA 1
ATOM 1908 C C . MET A 1 249 ? -4.983 17.424 0.359 1.00 39.44 249 MET A C 1
ATOM 1910 O O . MET A 1 249 ? -4.510 17.867 1.402 1.00 39.44 249 MET A O 1
ATOM 1914 N N . PRO A 1 250 ? -5.539 16.187 0.328 1.00 45.19 250 PRO A N 1
ATOM 1915 C CA . PRO A 1 250 ? -6.040 15.504 1.530 1.00 45.19 250 PRO A CA 1
ATOM 1916 C C . PRO A 1 250 ? -4.922 14.914 2.405 1.00 45.19 250 PRO A C 1
ATOM 1918 O O . PRO A 1 250 ? -4.635 13.719 2.343 1.00 45.19 250 PRO A O 1
ATOM 1921 N N . GLY A 1 251 ? -4.305 15.771 3.219 1.00 52.41 251 GLY A N 1
ATOM 1922 C CA . GLY A 1 251 ? -3.206 15.424 4.114 1.00 52.41 251 GLY A CA 1
ATOM 1923 C C . GLY A 1 251 ? -3.598 14.520 5.287 1.00 52.41 251 GLY A C 1
ATOM 1924 O O . GLY A 1 251 ? -4.768 14.405 5.669 1.00 52.41 251 GLY A O 1
ATOM 1925 N N . GLY A 1 252 ? -2.577 13.887 5.867 1.00 71.75 252 GLY A N 1
ATOM 1926 C CA . GLY A 1 252 ? -2.727 12.901 6.934 1.00 71.75 252 GLY A CA 1
ATOM 1927 C C 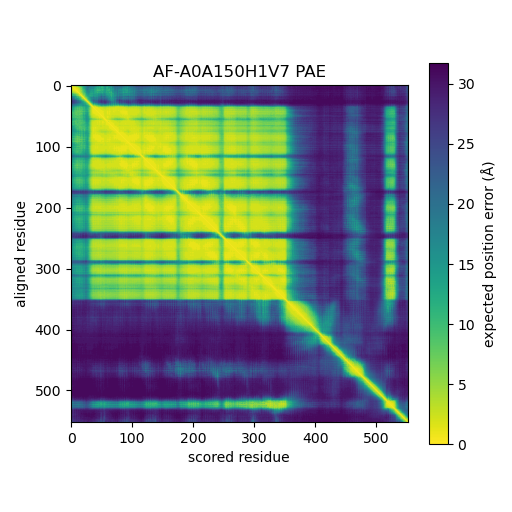. GLY A 1 252 ? -3.175 11.528 6.425 1.00 71.75 252 GLY A C 1
ATOM 1928 O O . GLY A 1 252 ? -3.192 11.244 5.226 1.00 71.75 252 GLY A O 1
ATOM 1929 N N . PHE A 1 253 ? -3.559 10.652 7.352 1.00 86.69 253 PHE A N 1
ATOM 1930 C CA . PHE A 1 253 ? -4.099 9.341 6.992 1.00 86.69 253 PHE A CA 1
ATOM 1931 C C . PHE A 1 253 ? -5.507 9.499 6.412 1.00 86.69 253 PHE A C 1
ATOM 1933 O O . PHE A 1 253 ? -6.445 9.827 7.142 1.00 86.69 253 PHE A O 1
ATOM 1940 N N . ASN A 1 254 ? -5.638 9.288 5.101 1.00 88.00 254 ASN A N 1
ATOM 1941 C CA . ASN A 1 254 ? -6.911 9.176 4.387 1.00 88.00 254 ASN A CA 1
ATOM 1942 C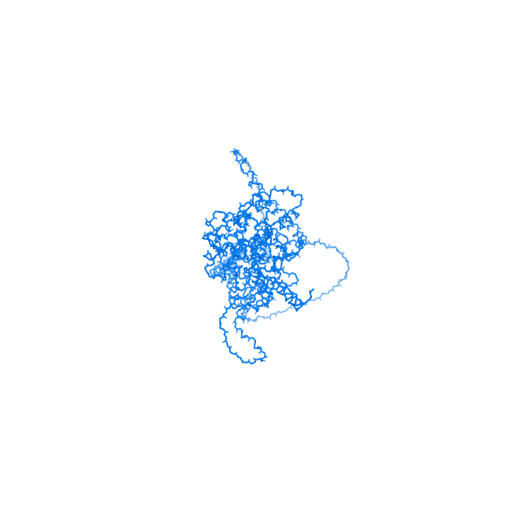 C . ASN A 1 254 ? -7.493 7.748 4.478 1.00 88.00 254 ASN A C 1
ATOM 1944 O O . ASN A 1 254 ? -6.875 6.838 5.027 1.00 88.00 254 ASN A O 1
ATOM 1948 N N . GLU A 1 255 ? -8.700 7.563 3.956 1.00 90.94 255 GLU A N 1
ATOM 1949 C CA . GLU A 1 255 ? -9.479 6.321 3.977 1.00 90.94 255 GLU A CA 1
ATOM 1950 C C . GLU A 1 255 ? -8.705 5.140 3.361 1.00 90.94 255 GLU A C 1
ATOM 1952 O O . GLU A 1 255 ? -8.577 4.079 3.980 1.00 90.94 255 GLU A O 1
ATOM 1957 N N . GLN A 1 256 ? -8.078 5.366 2.202 1.00 92.50 256 GLN A N 1
ATOM 1958 C CA . GLN A 1 256 ? -7.217 4.388 1.539 1.00 92.50 256 GLN A CA 1
ATOM 1959 C C . GLN A 1 256 ? -5.967 4.066 2.373 1.00 92.50 256 GLN A C 1
ATOM 1961 O O . GLN A 1 256 ? -5.575 2.907 2.478 1.00 92.50 256 GLN A O 1
ATOM 1966 N N . ALA A 1 257 ? -5.340 5.065 2.999 1.00 94.06 257 ALA A N 1
ATOM 1967 C CA . ALA A 1 257 ? -4.146 4.883 3.818 1.00 94.06 257 ALA A CA 1
ATOM 1968 C C . ALA A 1 257 ? -4.427 4.086 5.102 1.00 94.06 257 ALA A C 1
ATOM 1970 O O . ALA A 1 257 ? -3.603 3.260 5.496 1.00 94.06 257 ALA A O 1
ATOM 1971 N N . LEU A 1 258 ? -5.602 4.276 5.714 1.00 96.19 258 LEU A N 1
ATOM 1972 C CA . LEU A 1 258 ? -6.080 3.474 6.848 1.00 96.19 258 LEU A CA 1
ATOM 1973 C C . LEU A 1 258 ? -6.258 1.998 6.457 1.00 96.19 258 LEU A C 1
ATOM 1975 O O . LEU A 1 258 ? -5.827 1.113 7.193 1.00 96.19 258 LEU A O 1
ATOM 1979 N N . SER A 1 259 ? -6.830 1.728 5.280 1.00 97.19 259 SER A N 1
ATOM 1980 C CA . SER A 1 259 ? -6.935 0.364 4.745 1.00 97.19 259 SER A CA 1
ATOM 1981 C C . SER A 1 259 ? -5.560 -0.232 4.418 1.00 97.19 259 SER A C 1
ATOM 1983 O O . SER A 1 259 ? -5.250 -1.347 4.838 1.00 97.19 259 SER A O 1
ATOM 1985 N N . ASN A 1 260 ? -4.712 0.511 3.698 1.00 97.50 260 ASN A N 1
ATOM 1986 C CA . ASN A 1 260 ? -3.402 0.036 3.253 1.00 97.50 260 ASN A CA 1
ATOM 1987 C C . ASN A 1 260 ? -2.477 -0.292 4.429 1.00 97.50 260 ASN A C 1
ATOM 1989 O O . ASN A 1 260 ? -1.777 -1.299 4.363 1.00 97.50 260 ASN A O 1
ATOM 1993 N N . VAL A 1 261 ? -2.477 0.512 5.502 1.00 97.94 261 VAL A N 1
ATOM 1994 C CA . VAL A 1 261 ? -1.639 0.232 6.679 1.00 97.94 261 VAL A CA 1
ATOM 1995 C C . VAL A 1 261 ? -2.125 -1.004 7.438 1.00 97.94 261 VAL A C 1
ATOM 1997 O O . VAL A 1 261 ? -1.304 -1.822 7.835 1.00 97.94 261 VAL A O 1
ATOM 2000 N N . VAL A 1 262 ? -3.439 -1.211 7.579 1.00 98.31 262 VAL A N 1
ATOM 2001 C CA . VAL A 1 262 ? -3.965 -2.426 8.223 1.00 98.31 262 VAL A CA 1
ATOM 2002 C C . VAL A 1 262 ? -3.609 -3.665 7.413 1.00 98.31 262 VAL A C 1
ATOM 2004 O O . VAL A 1 262 ? -3.014 -4.580 7.973 1.00 98.31 262 VAL A O 1
ATOM 2007 N N . TYR A 1 263 ? -3.866 -3.656 6.100 1.00 98.38 263 TYR A N 1
ATOM 2008 C CA . TYR A 1 263 ? -3.476 -4.756 5.215 1.00 98.38 263 TYR A CA 1
ATOM 2009 C C . TYR A 1 263 ? -1.971 -5.039 5.288 1.00 98.38 263 TYR A C 1
ATOM 2011 O O . TYR A 1 263 ? -1.570 -6.186 5.443 1.00 98.38 263 TYR A O 1
ATOM 2019 N N . ALA A 1 264 ? -1.129 -4.003 5.197 1.00 98.44 264 ALA A N 1
ATOM 2020 C CA . ALA A 1 264 ? 0.321 -4.165 5.169 1.00 98.44 264 ALA A CA 1
ATOM 2021 C C . ALA A 1 264 ? 0.855 -4.845 6.435 1.00 98.44 264 ALA A C 1
ATOM 2023 O O . ALA A 1 264 ? 1.644 -5.782 6.353 1.00 98.44 264 ALA A O 1
ATOM 2024 N N . TYR A 1 265 ? 0.422 -4.379 7.606 1.00 98.50 265 TYR A N 1
ATOM 2025 C CA . TYR A 1 265 ? 0.905 -4.914 8.872 1.00 98.50 265 TYR A CA 1
ATOM 2026 C C . TYR A 1 265 ? 0.252 -6.260 9.216 1.00 98.50 265 TYR A C 1
ATOM 2028 O O . TYR A 1 265 ? 0.941 -7.123 9.752 1.00 98.50 265 TYR A O 1
ATOM 2036 N N . GLU A 1 266 ? -1.021 -6.491 8.870 1.00 97.75 266 GLU A N 1
ATOM 2037 C CA . GLU A 1 266 ? -1.666 -7.807 9.021 1.00 97.75 266 GLU A CA 1
ATOM 2038 C C . GLU A 1 266 ? -0.935 -8.848 8.168 1.00 97.75 266 GLU A C 1
ATOM 2040 O O . GLU A 1 266 ? -0.468 -9.864 8.677 1.00 97.75 266 GLU A O 1
ATOM 2045 N N . LYS A 1 267 ? -0.778 -8.559 6.871 1.00 97.31 267 LYS A N 1
ATOM 2046 C CA . LYS A 1 267 ? -0.188 -9.468 5.888 1.00 97.31 267 LYS A CA 1
ATOM 2047 C C . LYS A 1 267 ? 1.291 -9.764 6.158 1.00 97.31 267 LYS A C 1
ATOM 2049 O O . LYS A 1 267 ? 1.760 -10.830 5.774 1.00 97.31 267 LYS A O 1
ATOM 2054 N N . ALA A 1 268 ? 1.992 -8.853 6.835 1.00 97.75 268 ALA A N 1
ATOM 2055 C CA . ALA A 1 268 ? 3.358 -9.043 7.319 1.00 97.75 268 ALA A CA 1
ATOM 2056 C C . ALA A 1 268 ? 3.464 -9.782 8.670 1.00 97.75 268 ALA A C 1
ATOM 2058 O O . ALA A 1 268 ? 4.577 -10.066 9.103 1.00 97.75 268 ALA A O 1
ATOM 2059 N N . GLY A 1 269 ? 2.352 -10.057 9.365 1.00 96.50 269 GLY A N 1
ATOM 2060 C CA . GLY A 1 269 ? 2.366 -10.621 10.723 1.00 96.50 269 GLY A CA 1
ATOM 2061 C C . GLY A 1 269 ? 2.832 -9.635 11.808 1.00 96.50 269 GLY A C 1
ATOM 2062 O O . GLY A 1 269 ? 3.266 -10.053 12.877 1.00 96.50 269 GLY A O 1
ATOM 2063 N N . LEU A 1 270 ? 2.767 -8.327 11.533 1.00 97.12 270 LEU A N 1
ATOM 2064 C CA . LEU A 1 270 ? 3.320 -7.241 12.358 1.00 97.12 270 LEU A CA 1
ATOM 2065 C C . LEU A 1 270 ? 2.258 -6.243 12.868 1.00 97.12 270 LEU A C 1
ATOM 2067 O O . LEU A 1 270 ? 2.611 -5.202 13.426 1.00 97.12 270 LEU A O 1
ATOM 2071 N N . LEU A 1 271 ? 0.965 -6.513 12.663 1.00 97.75 271 LEU A N 1
ATOM 2072 C CA . LEU A 1 271 ? -0.123 -5.671 13.169 1.00 97.75 271 LEU A CA 1
ATOM 2073 C C . LEU A 1 271 ? -0.271 -5.833 14.681 1.00 97.75 271 LEU A C 1
ATOM 2075 O O . LEU A 1 271 ? -0.421 -6.943 15.183 1.00 97.75 271 LEU A O 1
ATOM 2079 N N . ASP A 1 272 ? -0.294 -4.710 15.396 1.00 96.75 272 ASP A N 1
ATOM 2080 C CA . ASP A 1 272 ? -0.491 -4.692 16.841 1.00 96.75 272 ASP A CA 1
ATOM 2081 C C . ASP A 1 272 ? -1.638 -3.784 17.292 1.00 96.75 272 ASP A C 1
ATOM 2083 O O . ASP A 1 272 ? -2.237 -3.022 16.525 1.00 96.75 272 ASP A O 1
ATOM 2087 N N . ARG A 1 273 ? -1.928 -3.888 18.592 1.00 97.56 273 ARG A N 1
ATOM 2088 C CA . ARG A 1 273 ? -3.027 -3.204 19.269 1.00 97.56 273 ARG A CA 1
ATOM 2089 C C . ARG A 1 273 ? -2.944 -1.687 19.181 1.00 97.56 273 ARG A C 1
ATOM 2091 O O . ARG A 1 273 ? -3.984 -1.051 19.058 1.00 97.56 273 ARG A O 1
ATOM 2098 N N . GLU A 1 274 ? -1.755 -1.099 19.284 1.00 97.75 274 GLU A N 1
ATOM 2099 C CA . GLU A 1 274 ? -1.604 0.359 19.308 1.00 97.75 274 GLU A CA 1
ATOM 2100 C C . GLU A 1 274 ? -1.842 0.941 17.913 1.00 97.75 274 GLU A C 1
ATOM 2102 O O . GLU A 1 274 ? -2.608 1.896 17.767 1.00 97.75 274 GLU A O 1
ATOM 2107 N N . LEU A 1 275 ? -1.239 0.338 16.882 1.00 98.19 275 LEU A N 1
ATOM 2108 C CA . LEU A 1 275 ? -1.443 0.759 15.498 1.00 98.19 275 LEU A CA 1
ATOM 2109 C C . LEU A 1 275 ? -2.918 0.611 15.096 1.00 98.19 275 LEU A C 1
ATOM 2111 O O . LEU A 1 275 ? -3.517 1.567 14.598 1.00 98.19 275 LEU A O 1
ATOM 2115 N N . LEU A 1 276 ? -3.523 -0.551 15.366 1.00 97.94 276 LEU A N 1
ATOM 2116 C CA . LEU A 1 276 ? -4.919 -0.823 15.017 1.00 97.94 276 LEU A CA 1
ATOM 2117 C C . LEU A 1 276 ? -5.902 0.084 15.782 1.00 97.94 276 LEU A C 1
ATOM 2119 O O . LEU A 1 276 ? -6.860 0.584 15.192 1.00 97.94 276 LEU A O 1
ATOM 2123 N N . HIS A 1 277 ? -5.630 0.381 17.058 1.00 97.38 277 HIS A N 1
ATOM 2124 C CA . HIS A 1 277 ? -6.421 1.323 17.856 1.00 97.38 277 HIS A CA 1
ATOM 2125 C C . HIS A 1 277 ? -6.457 2.727 17.243 1.00 97.38 277 HIS A C 1
ATOM 2127 O O . HIS A 1 277 ? -7.530 3.328 17.114 1.00 97.38 277 HIS A O 1
ATOM 2133 N N . TRP A 1 278 ? -5.300 3.255 16.833 1.00 96.94 278 TRP A N 1
ATOM 2134 C CA . TRP A 1 278 ? -5.236 4.573 16.203 1.00 96.94 278 TRP A CA 1
ATOM 2135 C C . TRP A 1 278 ? -5.872 4.586 14.810 1.00 96.94 278 TRP A C 1
ATOM 2137 O O . TRP A 1 278 ? -6.532 5.568 14.467 1.00 96.94 278 TRP A O 1
ATOM 2147 N N . VAL A 1 279 ? -5.775 3.491 14.046 1.00 97.62 279 VAL A N 1
ATOM 2148 C CA . VAL A 1 279 ? -6.511 3.343 12.781 1.00 97.62 279 VAL A CA 1
ATOM 2149 C C . VAL A 1 279 ? -8.023 3.394 13.007 1.00 97.62 279 VAL A C 1
ATOM 2151 O O . VAL A 1 279 ? -8.685 4.219 12.378 1.00 97.62 279 VAL A O 1
ATOM 2154 N N . PHE A 1 280 ? -8.585 2.586 13.916 1.00 97.31 280 PHE A N 1
ATOM 2155 C CA . PHE A 1 280 ? -10.028 2.614 14.192 1.00 97.31 280 PHE A CA 1
ATOM 2156 C C . PHE A 1 280 ? -10.495 3.975 14.719 1.00 97.31 280 PHE A C 1
ATOM 2158 O O . PHE A 1 280 ? -11.567 4.445 14.334 1.00 97.31 280 PHE A O 1
ATOM 2165 N N . SER A 1 281 ? -9.680 4.640 15.540 1.00 94.94 281 SER A N 1
ATOM 2166 C CA . SER A 1 281 ? -9.987 5.966 16.085 1.00 94.94 281 SER A CA 1
ATOM 2167 C C . SER A 1 281 ? -10.084 7.035 14.989 1.00 94.94 281 SER A C 1
ATOM 2169 O O . SER A 1 281 ? -11.033 7.819 14.974 1.00 94.94 281 SER A O 1
ATOM 2171 N N . VAL A 1 282 ? -9.153 7.048 14.025 1.00 92.75 282 VAL A N 1
ATOM 2172 C CA . VAL A 1 282 ? -9.212 7.960 12.867 1.00 92.75 282 VAL A CA 1
ATOM 2173 C C . VAL A 1 282 ? -10.333 7.562 11.900 1.00 92.75 282 VAL A C 1
ATOM 2175 O O . VAL A 1 282 ? -11.056 8.434 11.416 1.00 92.75 282 VAL A O 1
ATOM 2178 N N . ALA A 1 283 ? -10.524 6.264 11.645 1.00 94.25 283 ALA A N 1
ATOM 2179 C CA . ALA A 1 283 ? -11.588 5.768 10.773 1.00 94.25 283 ALA A CA 1
ATOM 2180 C C . ALA A 1 283 ? -12.979 6.165 11.291 1.00 94.25 283 ALA A C 1
ATOM 2182 O O . ALA A 1 283 ? -13.811 6.631 10.515 1.00 94.25 283 ALA A O 1
ATOM 2183 N N . ALA A 1 284 ? -13.207 6.073 12.605 1.00 92.81 284 ALA A N 1
ATOM 2184 C CA . ALA A 1 284 ? -14.443 6.518 13.239 1.00 92.81 284 ALA A CA 1
ATOM 2185 C C . ALA A 1 284 ? -14.705 8.021 13.037 1.00 92.81 284 ALA A C 1
ATOM 2187 O O . ALA A 1 284 ? -15.847 8.408 12.817 1.00 92.81 284 ALA A O 1
ATOM 2188 N N . LEU A 1 285 ? -13.681 8.880 13.057 1.00 89.12 285 LEU A N 1
ATOM 2189 C CA . LEU A 1 285 ? -13.876 10.305 12.760 1.00 89.12 285 LEU A CA 1
ATOM 2190 C C . LEU A 1 285 ? -14.110 10.567 11.264 1.00 89.12 285 LEU A C 1
ATOM 2192 O O . LEU A 1 285 ? -14.936 11.406 10.923 1.00 89.12 285 LEU A O 1
ATOM 2196 N N . ARG A 1 286 ? -13.457 9.824 10.360 1.00 88.50 286 ARG A N 1
ATOM 2197 C CA . ARG A 1 286 ? -13.661 9.960 8.900 1.00 88.50 286 ARG A CA 1
ATOM 2198 C C . ARG A 1 286 ? -15.009 9.448 8.389 1.00 88.50 286 ARG A C 1
ATOM 2200 O O . ARG A 1 286 ? -15.413 9.799 7.282 1.00 88.50 286 ARG A O 1
ATOM 2207 N N . LEU A 1 287 ? -15.716 8.652 9.188 1.00 88.31 287 LEU A N 1
ATOM 2208 C CA . LEU A 1 287 ? -17.115 8.307 8.940 1.00 88.31 287 LEU A CA 1
ATOM 2209 C C . LEU A 1 287 ? -18.063 9.517 9.111 1.00 88.31 287 LEU A C 1
ATOM 2211 O O . LEU A 1 287 ? -19.085 9.569 8.431 1.00 88.31 287 LEU A O 1
ATOM 2215 N N . ASP A 1 288 ? -17.726 10.503 9.954 1.00 78.75 288 ASP A N 1
ATOM 2216 C CA . ASP A 1 288 ? -18.532 11.719 10.152 1.00 78.75 288 ASP A CA 1
ATOM 2217 C C . ASP A 1 288 ? -18.155 12.809 9.140 1.00 78.75 288 ASP A C 1
ATOM 2219 O O . ASP A 1 288 ? -17.306 13.667 9.391 1.00 78.75 288 ASP A O 1
ATOM 2223 N N . ARG A 1 289 ? -18.831 12.823 7.989 1.00 70.56 289 ARG A N 1
ATOM 2224 C CA . ARG A 1 289 ? -18.715 13.913 7.011 1.00 70.56 289 ARG A CA 1
ATOM 2225 C C . ARG A 1 289 ? -19.916 14.851 7.112 1.00 70.56 289 ARG A C 1
ATOM 2227 O O . ARG A 1 289 ? -21.057 14.425 6.985 1.00 70.56 289 ARG A O 1
ATOM 2234 N N . ARG A 1 290 ? -19.652 16.148 7.325 1.00 61.38 290 ARG A N 1
ATOM 2235 C CA . ARG A 1 290 ? -20.693 17.196 7.389 1.00 61.38 290 ARG A CA 1
ATOM 2236 C C . ARG A 1 290 ? -21.409 17.394 6.045 1.00 61.38 290 ARG A C 1
ATOM 2238 O O . ARG A 1 290 ? -22.596 17.696 6.038 1.00 61.38 290 ARG A O 1
ATOM 2245 N N . ASP A 1 291 ? -20.695 17.185 4.938 1.00 62.66 291 ASP A N 1
ATOM 2246 C CA . ASP A 1 291 ? -21.122 17.598 3.592 1.00 62.66 291 ASP A CA 1
ATOM 2247 C C . ASP A 1 291 ? -21.513 16.425 2.668 1.00 62.66 291 ASP A C 1
ATOM 2249 O O . ASP A 1 291 ? -21.611 16.597 1.453 1.00 62.66 291 ASP A O 1
ATOM 2253 N N . GLY A 1 292 ? -21.686 15.206 3.196 1.00 68.06 292 GLY A N 1
ATOM 2254 C CA . GLY A 1 292 ? -22.044 14.038 2.381 1.00 68.06 292 GLY A CA 1
ATOM 2255 C C . GLY A 1 292 ? -21.813 12.681 3.060 1.00 68.06 292 GLY A C 1
ATOM 2256 O O . GLY A 1 292 ? -21.477 12.641 4.242 1.00 68.06 292 GLY A O 1
ATOM 2257 N N . PRO A 1 293 ? -21.972 11.561 2.327 1.00 74.19 293 PRO A N 1
ATOM 2258 C CA . PRO A 1 293 ? -21.676 10.219 2.836 1.00 74.19 293 PRO A CA 1
ATOM 2259 C C . PRO A 1 293 ? -20.176 10.034 3.137 1.00 74.19 293 PRO A C 1
ATOM 2261 O O . PRO A 1 293 ? -19.357 10.822 2.650 1.00 74.19 293 PRO A O 1
ATOM 2264 N N . PRO A 1 294 ? -19.791 8.970 3.873 1.00 81.31 294 PRO A N 1
ATOM 2265 C CA . PRO A 1 294 ? -18.392 8.588 4.061 1.00 81.31 294 PRO A CA 1
ATOM 2266 C C . PRO A 1 294 ? -17.622 8.456 2.740 1.00 81.31 294 PRO A C 1
ATOM 2268 O O . PRO A 1 294 ? -18.151 7.948 1.755 1.00 81.31 294 PRO A O 1
ATOM 2271 N N . SER A 1 295 ? -16.346 8.857 2.737 1.00 85.50 295 SER A N 1
ATOM 2272 C CA . SER A 1 295 ? -15.456 8.754 1.564 1.00 85.50 295 SER A CA 1
ATOM 2273 C C . SER A 1 295 ? -14.953 7.333 1.284 1.00 85.50 295 SER A C 1
ATOM 2275 O O . SER A 1 295 ? -14.365 7.100 0.231 1.00 85.50 295 SER A O 1
ATOM 2277 N N . PHE A 1 296 ? -15.129 6.412 2.235 1.00 90.38 296 PHE A N 1
ATOM 2278 C CA . PHE A 1 296 ? -14.583 5.061 2.167 1.00 90.38 296 PHE A CA 1
ATOM 2279 C C . PHE A 1 296 ? -15.173 4.247 1.013 1.00 90.38 296 PHE A C 1
ATOM 2281 O O . PHE A 1 296 ? -16.392 4.157 0.854 1.00 90.38 296 PHE A O 1
ATOM 2288 N N . LYS A 1 297 ? -14.304 3.553 0.281 1.00 91.50 297 LYS A N 1
ATOM 2289 C CA . LYS A 1 297 ? -14.712 2.500 -0.654 1.00 91.50 297 LYS A CA 1
ATOM 2290 C C . LYS A 1 297 ? -15.109 1.221 0.100 1.00 91.50 297 LYS A C 1
ATOM 2292 O O . LYS A 1 297 ? -14.607 0.989 1.205 1.00 91.50 297 LYS A O 1
ATOM 2297 N N . PRO A 1 298 ? -15.937 0.341 -0.498 1.00 92.50 298 PRO A N 1
ATOM 2298 C CA . PRO A 1 298 ? -16.334 -0.920 0.132 1.00 92.50 298 PRO A CA 1
ATOM 2299 C C . PRO A 1 298 ? -15.129 -1.769 0.565 1.00 92.50 298 PRO A C 1
ATOM 2301 O O . PRO A 1 298 ? -15.078 -2.244 1.695 1.00 92.50 298 PRO A O 1
ATOM 2304 N N . GLN A 1 299 ? -14.098 -1.862 -0.280 1.00 92.00 299 GLN A N 1
ATOM 2305 C CA . GLN A 1 299 ? -12.904 -2.679 -0.027 1.00 92.00 299 GLN A CA 1
ATOM 2306 C C . GLN A 1 299 ? -12.025 -2.116 1.105 1.00 92.00 299 GLN A C 1
ATOM 2308 O O . GLN A 1 299 ? -11.388 -2.875 1.843 1.00 92.00 299 GLN A O 1
ATOM 2313 N N . GLU A 1 300 ? -12.021 -0.790 1.275 1.00 95.25 300 GLU A N 1
ATOM 2314 C CA . GLU A 1 300 ? -11.312 -0.109 2.362 1.00 95.25 300 GLU A CA 1
ATOM 2315 C C . GLU A 1 300 ? -11.982 -0.425 3.706 1.00 95.25 300 GLU A C 1
ATOM 2317 O O . GLU A 1 300 ? -11.316 -0.843 4.656 1.00 95.25 300 GLU A O 1
ATOM 2322 N N . LEU A 1 301 ? -13.319 -0.339 3.764 1.00 95.69 301 LEU A N 1
ATOM 2323 C CA . LEU A 1 301 ? -14.082 -0.762 4.940 1.00 95.69 301 LEU A CA 1
ATOM 2324 C C . LEU A 1 301 ? -13.940 -2.262 5.197 1.00 95.69 301 LEU A C 1
ATOM 2326 O O . LEU A 1 301 ? -13.644 -2.632 6.325 1.00 95.69 301 LEU A O 1
ATOM 2330 N N . CYS A 1 302 ? -14.067 -3.134 4.195 1.00 96.75 302 CYS A N 1
ATOM 2331 C CA . CYS A 1 302 ? -13.930 -4.585 4.378 1.00 96.75 302 CYS A CA 1
ATOM 2332 C C . CYS A 1 302 ? -12.551 -5.013 4.905 1.00 96.75 302 CYS A C 1
ATOM 2334 O O . CYS A 1 302 ? -12.435 -6.049 5.558 1.00 96.75 302 CYS A O 1
ATOM 2336 N N . THR A 1 303 ? -11.499 -4.224 4.686 1.00 97.62 303 THR A N 1
ATOM 2337 C CA . THR A 1 303 ? -10.188 -4.459 5.311 1.00 97.62 303 THR A CA 1
ATOM 2338 C C . THR A 1 303 ? -10.212 -4.128 6.806 1.00 97.62 303 THR A C 1
ATOM 2340 O O . THR A 1 303 ? -9.821 -4.962 7.620 1.00 97.62 303 THR A O 1
ATOM 2343 N N . LEU A 1 304 ? -10.779 -2.980 7.195 1.00 97.50 304 LEU A N 1
ATOM 2344 C CA . LEU A 1 304 ? -10.966 -2.618 8.609 1.00 97.50 304 LEU A CA 1
ATOM 2345 C C . LEU A 1 304 ? -11.948 -3.557 9.337 1.00 97.50 304 LEU A C 1
ATOM 2347 O O . LEU A 1 304 ? -11.730 -3.914 10.493 1.00 97.50 304 LEU A O 1
ATOM 2351 N N . LEU A 1 305 ? -13.015 -3.987 8.658 1.00 96.75 305 LEU A N 1
ATOM 2352 C CA . LEU A 1 305 ? -14.022 -4.909 9.185 1.00 96.75 305 LEU A CA 1
ATOM 2353 C C . LEU A 1 305 ? -13.434 -6.298 9.428 1.00 96.75 305 LEU A C 1
ATOM 2355 O O . LEU A 1 305 ? -13.733 -6.887 10.458 1.00 96.75 305 LEU A O 1
ATOM 2359 N N . ARG A 1 306 ? -12.560 -6.806 8.547 1.00 96.50 306 ARG A N 1
ATOM 2360 C CA . ARG A 1 306 ? -11.831 -8.062 8.796 1.00 96.50 306 ARG A CA 1
ATOM 2361 C C . ARG A 1 306 ? -10.879 -7.931 9.984 1.00 96.50 306 ARG A C 1
ATOM 2363 O O . ARG A 1 306 ? -10.918 -8.786 10.866 1.00 96.50 306 ARG A O 1
ATOM 2370 N N . ALA A 1 307 ? -10.128 -6.830 10.071 1.00 96.62 307 ALA A N 1
ATOM 2371 C CA . ALA A 1 307 ? -9.222 -6.570 11.190 1.00 96.62 307 ALA A CA 1
ATOM 2372 C C . ALA A 1 307 ? -9.929 -6.469 12.558 1.00 96.62 307 ALA A C 1
ATOM 2374 O O . ALA A 1 307 ? -9.331 -6.794 13.582 1.00 96.62 307 ALA A O 1
ATOM 2375 N N . ALA A 1 308 ? -11.213 -6.091 12.588 1.00 95.44 308 ALA A N 1
ATOM 2376 C CA . ALA A 1 308 ? -12.023 -6.070 13.809 1.00 95.44 308 ALA A CA 1
ATOM 2377 C C . ALA A 1 308 ? -12.221 -7.463 14.447 1.00 95.44 308 ALA A C 1
ATOM 2379 O O . ALA A 1 308 ? -12.517 -7.542 15.635 1.00 95.44 308 ALA A O 1
ATOM 2380 N N . HIS A 1 309 ? -12.029 -8.551 13.689 1.00 94.44 309 HIS A N 1
ATOM 2381 C CA . HIS A 1 309 ? -12.122 -9.937 14.178 1.00 94.44 309 HIS A CA 1
ATOM 2382 C C . HIS A 1 309 ? -10.779 -10.548 14.587 1.00 94.44 309 HIS A C 1
ATOM 2384 O O . HIS A 1 309 ? -10.737 -11.720 14.937 1.00 94.44 309 HIS A O 1
ATOM 2390 N N . LEU A 1 310 ? -9.679 -9.792 14.543 1.00 92.81 310 LEU A N 1
ATOM 2391 C CA . LEU A 1 310 ? -8.369 -10.302 14.971 1.00 92.81 310 LEU A CA 1
ATOM 2392 C C . LEU A 1 310 ? -8.218 -10.345 16.505 1.00 92.81 310 LEU A C 1
ATOM 2394 O O . LEU A 1 310 ? -7.199 -10.811 16.998 1.00 92.81 310 LEU A O 1
ATOM 2398 N N . GLU A 1 311 ? -9.188 -9.806 17.256 1.00 87.75 311 GLU A N 1
ATOM 2399 C CA . GLU A 1 311 ? -9.203 -9.722 18.733 1.00 87.75 311 GLU A CA 1
ATOM 2400 C C . GLU A 1 311 ? -8.009 -8.955 19.357 1.00 87.75 311 GLU A C 1
ATOM 2402 O O . GLU A 1 311 ? -7.836 -8.911 20.573 1.00 87.75 311 GLU A O 1
ATOM 2407 N N . ILE A 1 312 ? -7.214 -8.256 18.535 1.00 90.56 312 ILE A N 1
ATOM 2408 C CA . ILE A 1 312 ? -6.049 -7.462 18.967 1.00 90.56 312 ILE A CA 1
ATOM 2409 C C . ILE A 1 312 ? -6.474 -6.108 19.576 1.00 90.56 312 ILE A C 1
ATOM 2411 O O . ILE A 1 312 ? -5.790 -5.565 20.448 1.00 90.56 312 ILE A O 1
ATOM 2415 N N . CYS A 1 313 ? -7.589 -5.525 19.119 1.00 91.38 313 CYS A N 1
ATOM 2416 C CA . CYS A 1 313 ? -8.070 -4.210 19.550 1.00 91.38 313 CYS A CA 1
ATOM 2417 C C . CYS A 1 313 ? -9.602 -4.098 19.498 1.00 91.38 313 CYS A C 1
ATOM 2419 O O . CYS A 1 313 ? -10.206 -4.488 18.506 1.00 91.38 313 CYS A O 1
ATOM 2421 N N . GLU A 1 314 ? -10.185 -3.487 20.536 1.00 89.50 314 GLU A N 1
ATOM 2422 C CA . GLU A 1 314 ? -11.599 -3.094 20.671 1.00 89.50 314 GLU A CA 1
ATOM 2423 C C . GLU A 1 314 ? -12.098 -2.218 19.488 1.00 89.50 314 GLU A C 1
ATOM 2425 O O . GLU A 1 314 ? -11.725 -1.040 19.397 1.00 89.50 314 GLU A O 1
ATOM 2430 N N . PRO A 1 315 ? -12.953 -2.738 18.581 1.00 93.44 315 PRO A N 1
ATOM 2431 C CA . PRO A 1 315 ? -13.399 -2.026 17.378 1.00 93.44 315 PRO A CA 1
ATOM 2432 C C . PRO A 1 315 ? -14.745 -1.289 17.551 1.00 93.44 315 PRO A C 1
ATOM 2434 O O . PRO A 1 315 ? -15.230 -0.631 16.626 1.00 93.44 315 PRO A O 1
ATOM 2437 N N . GLN A 1 316 ? -15.393 -1.401 18.714 1.00 90.81 316 GLN A N 1
ATOM 2438 C CA . GLN A 1 316 ? -16.796 -1.028 18.929 1.00 90.81 316 GLN A CA 1
ATOM 2439 C C . GLN A 1 316 ? -17.111 0.451 18.647 1.00 90.81 316 GLN A C 1
ATOM 2441 O O . GLN A 1 316 ? -18.159 0.691 18.049 1.00 90.81 316 GLN A O 1
ATOM 2446 N N . PRO A 1 317 ? -16.270 1.456 18.980 1.00 90.44 317 PRO A N 1
ATOM 2447 C CA . PRO A 1 317 ? -16.571 2.855 18.651 1.00 90.44 317 PRO A CA 1
ATOM 2448 C C . PRO A 1 317 ? -16.701 3.105 17.140 1.00 90.44 317 PRO A C 1
ATOM 2450 O O . PRO A 1 317 ? -17.572 3.861 16.705 1.00 90.44 317 PRO A O 1
ATOM 2453 N N . PHE A 1 318 ? -15.865 2.433 16.341 1.00 94.56 318 PHE A N 1
ATOM 2454 C CA . PHE A 1 318 ? -15.905 2.473 14.880 1.00 94.56 318 PHE A CA 1
ATOM 2455 C C . PHE A 1 318 ? -17.132 1.722 14.345 1.00 94.56 318 PHE A C 1
ATOM 2457 O O . PHE A 1 318 ? -17.943 2.306 13.623 1.00 94.56 318 PHE A O 1
ATOM 2464 N N . LEU A 1 319 ? -17.332 0.469 14.768 1.00 94.56 319 LEU A N 1
ATOM 2465 C CA . LEU A 1 319 ? -18.456 -0.357 14.315 1.00 94.56 319 LEU A CA 1
ATOM 2466 C C . LEU A 1 319 ? -19.817 0.253 14.686 1.00 94.56 319 LEU A C 1
ATOM 2468 O O . LEU A 1 319 ? -20.712 0.308 13.848 1.00 94.56 319 LEU A O 1
ATOM 2472 N N . ALA A 1 320 ? -19.983 0.763 15.910 1.00 90.88 320 ALA A N 1
ATOM 2473 C CA . ALA A 1 320 ? -21.238 1.358 16.376 1.00 90.88 320 ALA A CA 1
ATOM 2474 C C . ALA A 1 320 ? -21.562 2.685 15.673 1.00 90.88 320 ALA A C 1
ATOM 2476 O O . ALA A 1 320 ? -22.717 3.112 15.635 1.00 90.88 320 ALA A O 1
ATOM 2477 N N . LYS A 1 321 ? -20.560 3.373 15.117 1.00 91.19 321 LYS A N 1
ATOM 2478 C CA . LYS A 1 321 ? -20.787 4.515 14.227 1.00 91.19 321 LYS A CA 1
ATOM 2479 C C . LYS A 1 321 ? -21.159 4.054 12.818 1.00 91.19 321 LYS A C 1
ATOM 2481 O O . LYS A 1 321 ? -22.133 4.562 12.271 1.00 91.19 321 LYS A O 1
ATOM 2486 N N . LEU A 1 322 ? -20.457 3.061 12.269 1.00 92.12 322 LEU A N 1
ATOM 2487 C CA . LEU A 1 322 ? -20.778 2.492 10.960 1.00 92.12 322 LEU A CA 1
ATOM 2488 C C . LEU A 1 322 ? -22.205 1.916 10.919 1.00 92.12 322 LEU A C 1
ATOM 2490 O O . LEU A 1 322 ? -22.933 2.199 9.974 1.00 92.12 322 LEU A O 1
ATOM 2494 N N . ALA A 1 323 ? -22.640 1.205 11.966 1.00 90.88 323 ALA A N 1
ATOM 2495 C CA . ALA A 1 323 ? -24.008 0.697 12.105 1.00 90.88 323 ALA A CA 1
ATOM 2496 C C . ALA A 1 323 ? -25.061 1.810 11.962 1.00 90.88 323 ALA A C 1
ATOM 2498 O O . ALA A 1 323 ? -25.969 1.698 11.142 1.00 90.88 323 ALA A O 1
ATOM 2499 N N . ARG A 1 324 ? -24.891 2.921 12.694 1.00 88.88 324 ARG A N 1
ATOM 2500 C CA . ARG A 1 324 ? -25.782 4.093 12.631 1.00 88.88 324 ARG A CA 1
ATOM 2501 C C . ARG A 1 324 ? -25.791 4.764 11.258 1.00 88.88 324 ARG A C 1
ATOM 2503 O O . ARG A 1 324 ? -26.830 5.258 10.824 1.00 88.88 324 ARG A O 1
ATOM 2510 N N . ILE A 1 325 ? -24.666 4.768 10.543 1.00 89.06 325 ILE A N 1
ATOM 2511 C CA . ILE A 1 325 ? -24.604 5.293 9.169 1.00 89.06 325 ILE A CA 1
ATOM 2512 C C . ILE A 1 325 ? -25.311 4.350 8.191 1.00 89.06 325 ILE A C 1
ATOM 2514 O O . ILE A 1 325 ? -26.083 4.819 7.365 1.00 89.06 325 ILE A O 1
ATOM 2518 N N . VAL A 1 326 ? -25.133 3.032 8.304 1.00 89.50 326 VAL A N 1
ATOM 2519 C CA . VAL A 1 326 ? -25.849 2.047 7.469 1.00 89.50 326 VAL A CA 1
ATOM 2520 C C . VAL A 1 326 ? -27.363 2.096 7.720 1.00 89.50 326 VAL A C 1
ATOM 2522 O O . VAL A 1 326 ? -28.145 2.017 6.779 1.00 89.50 326 VAL A O 1
ATOM 2525 N N . GLN A 1 327 ? -27.784 2.289 8.971 1.00 86.31 327 GLN A N 1
ATOM 2526 C CA . GLN A 1 327 ? -29.183 2.463 9.377 1.00 86.31 327 GLN A CA 1
ATOM 2527 C C . GLN A 1 327 ? -29.800 3.764 8.823 1.00 86.31 327 GLN A C 1
ATOM 2529 O O . GLN A 1 327 ? -30.907 3.740 8.290 1.00 86.31 327 GLN A O 1
ATOM 2534 N N . SER A 1 328 ? -29.095 4.898 8.931 1.00 87.94 328 SER A N 1
ATOM 2535 C CA . SER A 1 328 ? -29.591 6.219 8.495 1.00 87.94 328 SER A CA 1
ATOM 2536 C C . SER A 1 328 ? -29.407 6.502 6.999 1.00 87.94 328 SER A C 1
ATOM 2538 O O . SER A 1 328 ? -30.168 7.275 6.420 1.00 87.94 328 SER A O 1
ATOM 2540 N N . MET A 1 329 ? -28.436 5.855 6.350 1.00 87.94 329 MET A N 1
ATOM 2541 C CA . MET A 1 329 ? -28.130 5.984 4.922 1.00 87.94 329 MET A CA 1
ATOM 2542 C C . MET A 1 329 ? -27.992 4.606 4.234 1.00 87.94 329 MET A C 1
ATOM 2544 O O . MET A 1 329 ? -26.938 4.315 3.668 1.00 87.94 329 MET A O 1
ATOM 2548 N N . PRO A 1 330 ? -29.040 3.754 4.190 1.00 86.38 330 PRO A N 1
ATOM 2549 C CA . PRO A 1 330 ? -28.961 2.379 3.659 1.00 86.38 330 PRO A CA 1
ATOM 2550 C C . PRO A 1 330 ? -28.377 2.239 2.248 1.00 86.38 330 PRO A C 1
ATOM 2552 O O . PRO A 1 330 ? -27.843 1.200 1.862 1.00 86.38 330 PRO A O 1
ATOM 2555 N N . TRP A 1 331 ? -28.478 3.301 1.454 1.00 86.69 331 TRP A N 1
ATOM 2556 C CA . TRP A 1 331 ? -27.962 3.359 0.097 1.00 86.69 331 TRP A CA 1
ATOM 2557 C C . TRP A 1 331 ? -26.427 3.319 0.014 1.00 86.69 331 TRP A C 1
ATOM 2559 O O . TRP A 1 331 ? -25.924 2.909 -1.030 1.00 86.69 331 TRP A O 1
ATOM 2569 N N . ILE A 1 332 ? -25.681 3.650 1.082 1.00 87.31 332 ILE A N 1
ATOM 2570 C CA . ILE A 1 332 ? -24.203 3.588 1.079 1.00 87.31 332 ILE A CA 1
ATOM 2571 C C . ILE A 1 332 ? -23.658 2.162 0.902 1.00 87.31 332 ILE A C 1
ATOM 2573 O O . ILE A 1 332 ? -22.538 1.990 0.425 1.00 87.31 332 ILE A O 1
ATOM 2577 N N . VAL A 1 333 ? -24.466 1.145 1.230 1.00 90.44 333 VAL A N 1
ATOM 2578 C CA . VAL A 1 333 ? -24.135 -0.283 1.070 1.00 90.44 333 VAL A CA 1
ATOM 2579 C C . VAL A 1 333 ? -24.910 -0.972 -0.058 1.00 90.44 333 VAL A C 1
ATOM 2581 O O . VAL A 1 333 ? -24.715 -2.152 -0.318 1.00 90.44 333 VAL A O 1
ATOM 2584 N N . ARG A 1 334 ? -25.781 -0.252 -0.778 1.00 87.50 334 ARG A N 1
ATOM 2585 C CA . ARG A 1 334 ? -26.715 -0.851 -1.753 1.00 87.50 334 ARG A CA 1
ATOM 2586 C C . ARG A 1 334 ? -26.037 -1.515 -2.954 1.00 87.50 334 ARG A C 1
ATOM 2588 O O . ARG A 1 334 ? -26.596 -2.451 -3.514 1.00 87.50 334 ARG A O 1
ATOM 2595 N N . ASN A 1 335 ? -24.864 -1.022 -3.343 1.00 88.50 335 ASN A N 1
ATOM 2596 C CA . ASN A 1 335 ? -24.087 -1.545 -4.471 1.00 88.50 335 ASN A CA 1
ATOM 2597 C C . ASN A 1 335 ? -22.926 -2.451 -4.017 1.00 88.50 335 ASN A C 1
ATOM 2599 O O . ASN A 1 335 ? -22.046 -2.750 -4.818 1.00 88.50 335 ASN A O 1
ATOM 2603 N N . TRP A 1 336 ? -22.885 -2.843 -2.739 1.00 92.12 336 TRP A N 1
ATOM 2604 C CA . TRP A 1 336 ? -21.882 -3.778 -2.232 1.00 92.12 336 TRP A CA 1
ATOM 2605 C C . TRP A 1 336 ? -22.212 -5.199 -2.697 1.00 92.12 336 TRP A C 1
ATOM 2607 O O . TRP A 1 336 ? -23.377 -5.592 -2.780 1.00 92.12 336 TRP A O 1
ATOM 2617 N N . SER A 1 337 ? -21.176 -5.984 -2.976 1.00 92.94 337 SER A N 1
ATOM 2618 C CA . SER A 1 337 ? -21.306 -7.408 -3.282 1.00 92.94 337 SER A CA 1
ATOM 2619 C C . SER A 1 337 ? -21.814 -8.204 -2.075 1.00 92.94 337 SER A C 1
ATOM 2621 O O . SER A 1 337 ? -21.647 -7.804 -0.920 1.00 92.94 337 SER A O 1
ATOM 2623 N N . SER A 1 338 ? -22.368 -9.396 -2.319 1.00 89.88 338 SER A N 1
ATOM 2624 C CA . SER A 1 338 ? -22.811 -10.303 -1.250 1.00 89.88 338 SER A CA 1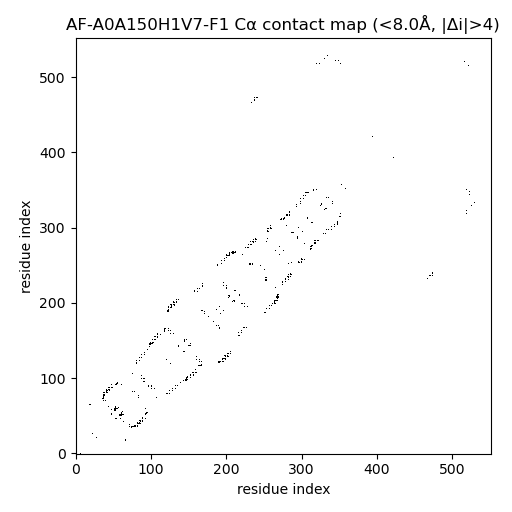
ATOM 2625 C C . SER A 1 338 ? -21.691 -10.638 -0.255 1.00 89.88 338 SER A C 1
ATOM 2627 O O . SER A 1 338 ? -21.951 -10.762 0.939 1.00 89.88 338 SER A O 1
ATOM 2629 N N . SER A 1 339 ? -20.441 -10.735 -0.721 1.00 91.19 339 SER A N 1
ATOM 2630 C CA . SER A 1 339 ? -19.246 -10.901 0.118 1.00 91.19 339 SER A CA 1
ATOM 2631 C C . SER A 1 339 ? -18.997 -9.706 1.040 1.00 91.19 339 SER A C 1
ATOM 2633 O O . SER A 1 339 ? -18.787 -9.892 2.235 1.00 91.19 339 SER A O 1
ATOM 2635 N N . GLU A 1 340 ? -19.067 -8.481 0.520 1.00 93.69 340 GLU A N 1
ATOM 2636 C CA . GLU A 1 340 ? -18.832 -7.262 1.304 1.00 93.69 340 GLU A CA 1
ATOM 2637 C C . GLU A 1 340 ? -19.969 -7.023 2.316 1.00 93.69 340 GLU A C 1
ATOM 2639 O O . GLU A 1 340 ? -19.714 -6.661 3.466 1.00 93.69 340 GLU A O 1
ATOM 2644 N N . LEU A 1 341 ? -21.222 -7.311 1.935 1.00 92.38 341 LEU A N 1
ATOM 2645 C CA . LEU A 1 341 ? -22.378 -7.290 2.841 1.00 92.38 341 LEU A CA 1
ATOM 2646 C C . LEU A 1 341 ? -22.275 -8.355 3.945 1.00 92.38 341 LEU A C 1
ATOM 2648 O O . LEU A 1 341 ? -22.631 -8.080 5.092 1.00 92.38 341 LEU A O 1
ATOM 2652 N N . ASN A 1 342 ? -21.771 -9.552 3.626 1.00 90.12 342 ASN A N 1
ATOM 2653 C CA . ASN A 1 342 ? -21.504 -10.594 4.618 1.00 90.12 342 ASN A CA 1
ATOM 2654 C C . ASN A 1 342 ? -20.418 -10.162 5.610 1.00 90.12 342 ASN A C 1
ATOM 2656 O O . ASN A 1 342 ? -20.606 -10.334 6.811 1.00 90.12 342 ASN A O 1
ATOM 2660 N N . GLU A 1 343 ? -19.322 -9.558 5.141 1.00 93.69 343 GLU A N 1
ATOM 2661 C CA . GLU A 1 343 ? -18.264 -9.039 6.018 1.00 93.69 343 GLU A CA 1
ATOM 2662 C C . GLU A 1 343 ? -18.766 -7.930 6.949 1.00 93.69 343 GLU A C 1
ATOM 2664 O O . GLU A 1 343 ? -18.488 -7.945 8.150 1.00 93.69 343 GLU A O 1
ATOM 2669 N N . LEU A 1 344 ? -19.576 -7.006 6.423 1.00 93.81 344 LEU A N 1
ATOM 2670 C CA . LEU A 1 344 ? -20.233 -5.976 7.222 1.00 93.81 344 LEU A CA 1
ATOM 2671 C C . LEU A 1 344 ? -21.170 -6.580 8.275 1.00 93.81 344 LEU A C 1
ATOM 2673 O O . LEU A 1 344 ? -21.065 -6.232 9.448 1.00 93.81 344 LEU A O 1
ATOM 2677 N N . SER A 1 345 ? -22.047 -7.508 7.885 1.00 91.31 345 SER A N 1
ATOM 2678 C CA . SER A 1 345 ? -22.968 -8.189 8.806 1.00 91.31 345 SER A CA 1
ATOM 2679 C C . SER A 1 345 ? -22.213 -8.937 9.915 1.00 91.31 345 SER A C 1
ATOM 2681 O O . SER A 1 345 ? -22.510 -8.780 11.100 1.00 91.31 345 SER A O 1
ATOM 2683 N N . ARG A 1 346 ? -21.155 -9.669 9.545 1.00 91.19 346 ARG A N 1
ATOM 2684 C CA . ARG A 1 346 ? -20.280 -10.414 10.460 1.00 91.19 346 ARG A CA 1
ATOM 2685 C C . ARG A 1 346 ? -19.594 -9.494 11.472 1.00 91.19 346 ARG A C 1
ATOM 2687 O O . ARG A 1 346 ? -19.576 -9.801 12.659 1.00 91.19 346 ARG A O 1
ATOM 2694 N N . ALA A 1 347 ? -19.057 -8.357 11.027 1.00 92.50 347 ALA A N 1
ATOM 2695 C CA . ALA A 1 347 ? -18.429 -7.365 11.901 1.00 92.50 347 ALA A CA 1
ATOM 2696 C C . ALA A 1 347 ? -19.431 -6.607 12.782 1.00 92.50 347 ALA A C 1
ATOM 2698 O O . ALA A 1 347 ? -19.172 -6.439 13.969 1.00 92.50 347 ALA A O 1
ATOM 2699 N N . LEU A 1 348 ? -20.601 -6.214 12.270 1.00 90.94 348 LEU A N 1
ATOM 2700 C CA . LEU A 1 348 ? -21.652 -5.619 13.107 1.00 90.94 348 LEU A CA 1
ATOM 2701 C C . LEU A 1 348 ? -22.215 -6.615 14.138 1.00 90.94 348 LEU A C 1
ATOM 2703 O O . LEU A 1 348 ? -22.677 -6.194 15.197 1.00 90.94 348 LEU A O 1
ATOM 2707 N N . GLY A 1 349 ? -22.095 -7.924 13.892 1.00 87.62 349 GLY A N 1
ATOM 2708 C CA . GLY A 1 349 ? -22.341 -8.972 14.885 1.00 87.62 349 GLY A CA 1
ATOM 2709 C C . GLY A 1 349 ? -21.511 -8.827 16.171 1.00 87.62 349 GLY A C 1
ATOM 2710 O O . GLY A 1 349 ? -22.027 -9.124 17.244 1.00 87.62 349 GLY A O 1
ATOM 2711 N N . LEU A 1 350 ? -20.290 -8.275 16.104 1.00 88.62 350 LEU A N 1
ATOM 2712 C CA . LEU A 1 350 ? -19.427 -8.028 17.276 1.00 88.62 350 LEU A CA 1
ATOM 2713 C C . LEU A 1 350 ? -19.995 -6.982 18.254 1.00 88.62 350 LEU A C 1
ATOM 2715 O O . LEU A 1 350 ? -19.542 -6.884 19.391 1.00 88.62 350 LEU A O 1
ATOM 2719 N N . LEU A 1 351 ? -20.978 -6.183 17.826 1.00 84.81 351 LEU A N 1
ATOM 2720 C CA . LEU A 1 351 ? -21.686 -5.230 18.687 1.00 84.81 351 LEU A CA 1
ATOM 2721 C C . LEU A 1 351 ? -22.847 -5.868 19.462 1.00 84.81 351 LEU A C 1
ATOM 2723 O O . LEU A 1 351 ? -23.445 -5.206 20.314 1.00 84.81 351 LEU A O 1
ATOM 2727 N N . GLN A 1 352 ? -23.223 -7.112 19.155 1.00 76.38 352 GLN A N 1
ATOM 2728 C CA . GLN A 1 352 ? -24.231 -7.817 19.938 1.00 76.38 352 GLN A CA 1
ATOM 2729 C C . GLN A 1 352 ? -23.597 -8.307 21.249 1.00 76.38 352 GLN A C 1
ATOM 2731 O O . GLN A 1 352 ? -22.543 -8.944 21.210 1.00 76.38 352 GLN A O 1
ATOM 2736 N N . PRO A 1 353 ? -24.209 -8.050 22.421 1.00 64.06 353 PRO A N 1
ATOM 2737 C CA . PRO A 1 353 ? -23.700 -8.610 23.664 1.00 64.06 353 PRO A CA 1
ATOM 2738 C C . PRO A 1 353 ? -23.774 -10.137 23.589 1.00 64.06 353 PRO A C 1
ATOM 2740 O O . PRO A 1 353 ? -24.805 -10.687 23.195 1.00 64.06 353 PRO A O 1
ATOM 2743 N N . SER A 1 354 ? -22.678 -10.807 23.957 1.00 58.53 354 SER A N 1
ATOM 2744 C CA . SER A 1 354 ? -22.573 -12.265 23.866 1.00 58.53 354 SER A CA 1
ATOM 2745 C C . SER A 1 354 ? -23.709 -12.949 24.630 1.00 58.53 354 SER A C 1
ATOM 2747 O O . SER A 1 354 ? -24.188 -12.439 25.645 1.00 58.53 354 SER A O 1
ATOM 2749 N N . LEU A 1 355 ? -24.136 -14.128 24.165 1.00 55.03 355 LEU A N 1
ATOM 2750 C CA . LEU A 1 355 ? -25.248 -14.869 24.777 1.00 55.03 355 LEU A CA 1
ATOM 2751 C C . LEU A 1 355 ? -25.023 -15.095 26.287 1.00 55.03 355 LEU A C 1
ATOM 2753 O O . LEU A 1 355 ? -25.946 -14.989 27.089 1.00 55.03 355 LEU A O 1
ATOM 2757 N N . ILE A 1 356 ? -23.762 -15.323 26.664 1.00 57.38 356 ILE A N 1
ATOM 2758 C CA . ILE A 1 356 ? -23.285 -15.471 28.044 1.00 57.38 356 ILE A CA 1
ATOM 2759 C C . ILE A 1 356 ? -23.423 -14.151 28.823 1.00 57.38 356 ILE A C 1
ATOM 2761 O O . ILE A 1 356 ? -23.964 -14.146 29.928 1.00 57.38 356 ILE A O 1
ATOM 2765 N N . ALA A 1 357 ? -23.010 -13.012 28.253 1.00 58.41 357 ALA A N 1
ATOM 2766 C CA . ALA A 1 357 ? -23.180 -11.703 28.889 1.00 58.41 357 ALA A CA 1
ATOM 2767 C C . ALA A 1 357 ? -24.664 -11.331 29.068 1.00 58.41 357 ALA A C 1
ATOM 2769 O O . ALA A 1 357 ? -25.036 -10.806 30.117 1.00 58.41 357 ALA A O 1
ATOM 2770 N N . GLN A 1 358 ? -25.526 -11.657 28.095 1.00 59.59 358 GLN A N 1
ATOM 2771 C CA . GLN A 1 358 ? -26.976 -11.496 28.237 1.00 59.59 358 GLN A CA 1
ATOM 2772 C C . GLN A 1 358 ? -27.533 -12.363 29.375 1.00 59.59 358 GLN A C 1
ATOM 2774 O O . GLN A 1 358 ? -28.281 -11.854 30.208 1.00 59.59 358 GLN A O 1
ATOM 2779 N N . GLN A 1 359 ? -27.142 -13.640 29.459 1.00 59.38 359 GLN A N 1
ATOM 2780 C CA . GLN A 1 359 ? -27.564 -14.543 30.536 1.00 59.38 359 GLN A CA 1
ATOM 2781 C C . GLN A 1 359 ? -27.113 -14.047 31.919 1.00 59.38 359 GLN A C 1
ATOM 2783 O O . GLN A 1 359 ? -27.928 -14.002 32.841 1.00 59.38 359 GLN A O 1
ATOM 2788 N N . HIS A 1 360 ? -25.861 -13.600 32.067 1.00 65.56 360 HIS A N 1
ATOM 2789 C CA . HIS A 1 360 ? -25.368 -13.037 33.329 1.00 65.56 360 HIS A CA 1
ATOM 2790 C C . HIS A 1 360 ? -26.071 -11.731 33.715 1.00 65.56 360 HIS A C 1
ATOM 2792 O O . HIS A 1 360 ? -26.454 -11.581 34.875 1.00 65.56 360 HIS A O 1
ATOM 2798 N N . ALA A 1 361 ? -26.298 -10.815 32.768 1.00 67.88 361 ALA A N 1
ATOM 2799 C CA . ALA A 1 361 ? -27.032 -9.578 33.030 1.00 67.88 361 ALA A CA 1
ATOM 2800 C C . ALA A 1 361 ? -28.486 -9.858 33.452 1.00 67.88 361 ALA A C 1
ATOM 2802 O O . ALA A 1 361 ? -28.995 -9.237 34.385 1.00 67.88 361 ALA A O 1
ATOM 2803 N N . HIS A 1 362 ? -29.141 -10.837 32.819 1.00 72.88 362 HIS A N 1
ATOM 2804 C CA . HIS A 1 362 ? -30.501 -11.244 33.173 1.00 72.88 362 HIS A CA 1
ATOM 2805 C C . HIS A 1 362 ? -30.558 -11.885 34.572 1.00 72.88 362 HIS A C 1
ATOM 2807 O O . HIS A 1 362 ? -31.432 -11.547 35.369 1.00 72.88 362 HIS A O 1
ATOM 2813 N N . ALA A 1 363 ? -2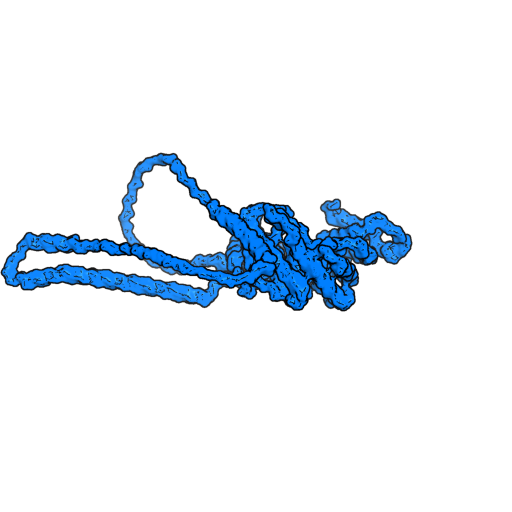9.585 -12.738 34.913 1.00 73.81 363 ALA A N 1
ATOM 2814 C CA . ALA A 1 363 ? -29.457 -13.328 36.246 1.00 73.81 363 ALA A CA 1
ATOM 2815 C C . ALA A 1 363 ? -29.166 -12.274 37.335 1.00 73.81 363 ALA A C 1
ATOM 2817 O O . ALA A 1 363 ? -29.755 -12.324 38.413 1.00 73.81 363 ALA A O 1
ATOM 2818 N N . GLN A 1 364 ? -28.311 -11.282 37.055 1.00 79.44 364 GLN A N 1
ATOM 2819 C CA . GLN A 1 364 ? -28.039 -10.170 37.975 1.00 79.44 364 GLN A CA 1
ATOM 2820 C C . GLN A 1 364 ? -29.267 -9.276 38.186 1.00 79.44 364 GLN A C 1
ATOM 2822 O O . GLN A 1 364 ? -29.562 -8.919 39.326 1.00 79.44 364 GLN A O 1
ATOM 2827 N N . ALA A 1 365 ? -30.018 -8.962 37.127 1.00 81.75 365 ALA A N 1
ATOM 2828 C CA . ALA A 1 365 ? -31.260 -8.197 37.234 1.00 81.75 365 ALA A CA 1
ATOM 2829 C C . ALA A 1 365 ? -32.319 -8.940 38.071 1.00 81.75 365 ALA A C 1
ATOM 2831 O O . ALA A 1 365 ? -32.955 -8.340 38.938 1.00 81.75 365 ALA A O 1
ATOM 2832 N N . GLN A 1 366 ? -32.463 -10.257 37.878 1.00 83.62 366 GLN A N 1
ATOM 2833 C CA . GLN A 1 366 ? -33.341 -11.096 38.702 1.00 83.62 366 GLN A CA 1
ATOM 2834 C C . GLN A 1 366 ? -32.885 -11.145 40.170 1.00 83.62 366 GLN A C 1
ATOM 2836 O O . GLN A 1 366 ? -33.717 -11.020 41.068 1.00 83.62 366 GLN A O 1
ATOM 2841 N N . ALA A 1 367 ? -31.578 -11.254 40.433 1.00 83.00 367 ALA A N 1
ATOM 2842 C CA . ALA A 1 367 ? -31.031 -11.238 41.790 1.00 83.00 367 ALA A CA 1
ATOM 2843 C C . ALA A 1 367 ? -31.251 -9.889 42.504 1.00 83.00 367 ALA A C 1
ATOM 2845 O O . ALA A 1 367 ? -31.649 -9.870 43.670 1.00 83.00 367 ALA A O 1
ATOM 2846 N N . GLN A 1 368 ? -31.063 -8.763 41.806 1.00 85.25 368 GLN A N 1
ATOM 2847 C CA . GLN A 1 368 ? -31.339 -7.427 42.347 1.00 85.25 368 GLN A CA 1
ATOM 2848 C C . GLN A 1 368 ? -32.833 -7.213 42.618 1.00 85.25 368 GLN A C 1
ATOM 2850 O O . GLN A 1 368 ? -33.188 -6.716 43.687 1.00 85.25 368 GLN A O 1
ATOM 2855 N N . ALA A 1 369 ? -33.714 -7.639 41.707 1.00 86.12 369 ALA A N 1
ATOM 2856 C CA . ALA A 1 369 ? -35.160 -7.580 41.916 1.00 86.12 369 ALA A CA 1
ATOM 2857 C C . ALA A 1 369 ? -35.598 -8.429 43.126 1.00 86.12 369 ALA A C 1
ATOM 2859 O O . ALA A 1 369 ? -36.399 -7.974 43.943 1.00 86.12 369 ALA A O 1
ATOM 2860 N N . ALA A 1 370 ? -35.022 -9.625 43.296 1.00 86.50 370 ALA A N 1
ATOM 2861 C CA . ALA A 1 370 ? -35.267 -10.476 44.459 1.00 86.50 370 ALA A CA 1
ATOM 2862 C C . ALA A 1 370 ? -34.765 -9.840 45.770 1.00 86.50 370 ALA A C 1
ATOM 2864 O O . ALA A 1 370 ? -35.482 -9.865 46.770 1.00 86.50 370 ALA A O 1
ATOM 2865 N N . GLN A 1 371 ? -33.581 -9.212 45.774 1.00 86.31 371 GLN A N 1
ATOM 2866 C CA . GLN A 1 371 ? -33.075 -8.471 46.938 1.00 86.31 371 GLN A CA 1
ATOM 2867 C C . GLN A 1 371 ? -33.951 -7.264 47.293 1.00 86.31 371 GLN A C 1
ATOM 2869 O O . GLN A 1 371 ? -34.237 -7.051 48.469 1.00 86.31 371 GLN A O 1
ATOM 2874 N N . GLN A 1 372 ? -34.416 -6.495 46.304 1.00 84.81 372 GLN A N 1
ATOM 2875 C CA . GLN A 1 372 ? -35.317 -5.362 46.533 1.00 84.81 372 GLN A CA 1
ATOM 2876 C C . GLN A 1 372 ? -36.679 -5.818 47.075 1.00 84.81 372 GLN A C 1
ATOM 2878 O O . GLN A 1 372 ? -37.187 -5.218 48.022 1.00 84.81 372 GLN A O 1
ATOM 2883 N N . ALA A 1 373 ? -37.237 -6.913 46.549 1.00 84.94 373 ALA A N 1
ATOM 2884 C CA . ALA A 1 373 ? -38.468 -7.508 47.067 1.00 84.94 373 ALA A CA 1
ATOM 2885 C C . ALA A 1 373 ? -38.304 -8.023 48.510 1.00 84.94 373 ALA A C 1
ATOM 2887 O O . ALA A 1 373 ? -39.166 -7.774 49.353 1.00 84.94 373 ALA A O 1
ATOM 2888 N N . ALA A 1 374 ? -37.182 -8.680 48.825 1.00 85.25 374 ALA A N 1
ATOM 2889 C CA . ALA A 1 374 ? -36.874 -9.142 50.178 1.00 85.25 374 ALA A CA 1
ATOM 2890 C C . ALA A 1 374 ? -36.687 -7.976 51.167 1.00 85.25 374 ALA A C 1
ATOM 2892 O O . ALA A 1 374 ? -37.219 -8.019 52.275 1.00 85.25 374 ALA A O 1
ATOM 2893 N N . ALA A 1 375 ? -35.992 -6.908 50.760 1.00 84.81 375 ALA A N 1
ATOM 2894 C CA . ALA A 1 375 ? -35.823 -5.702 51.569 1.00 84.81 375 ALA A CA 1
ATOM 2895 C C . ALA A 1 375 ? -37.160 -4.982 51.822 1.00 84.81 375 ALA A C 1
ATOM 2897 O O . ALA A 1 375 ? -37.428 -4.564 52.949 1.00 84.81 375 ALA A O 1
ATOM 2898 N N . ALA A 1 376 ? -38.028 -4.890 50.808 1.00 83.00 376 ALA A N 1
ATOM 2899 C CA . ALA A 1 376 ? -39.371 -4.332 50.953 1.00 83.00 376 ALA A CA 1
ATOM 2900 C C . ALA A 1 376 ? -40.242 -5.168 51.909 1.00 83.00 376 ALA A C 1
ATOM 2902 O O . ALA A 1 376 ? -40.894 -4.606 52.789 1.00 83.00 376 ALA A O 1
ATOM 2903 N N . ALA A 1 377 ? -40.206 -6.500 51.796 1.00 83.50 377 ALA A N 1
ATOM 2904 C CA . ALA A 1 377 ? -40.928 -7.402 52.694 1.00 83.50 377 ALA A CA 1
ATOM 2905 C C . ALA A 1 377 ? -40.432 -7.301 54.149 1.00 83.50 377 ALA A C 1
ATOM 2907 O O . ALA A 1 377 ? -41.246 -7.235 55.071 1.00 83.50 377 ALA A O 1
ATOM 2908 N N . ALA A 1 378 ? -39.113 -7.221 54.361 1.00 83.19 378 ALA A N 1
ATOM 2909 C CA . ALA A 1 378 ? -38.521 -7.028 55.685 1.00 83.19 3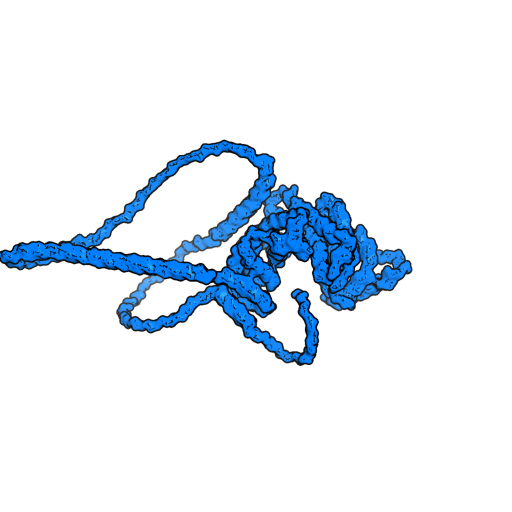78 ALA A CA 1
ATOM 2910 C C . ALA A 1 378 ? -38.929 -5.679 56.303 1.00 83.19 378 ALA A C 1
ATOM 2912 O O . ALA A 1 378 ? -39.387 -5.639 57.444 1.00 83.19 378 ALA A O 1
ATOM 2913 N N . ALA A 1 379 ? -38.857 -4.585 55.535 1.00 80.00 379 ALA A N 1
ATOM 2914 C CA . ALA A 1 379 ? -39.309 -3.267 55.982 1.00 80.00 379 ALA A CA 1
ATOM 2915 C C . ALA A 1 379 ? -40.809 -3.256 56.333 1.00 80.00 379 ALA A C 1
ATOM 2917 O O . ALA A 1 379 ? -41.214 -2.650 57.327 1.00 80.00 379 ALA A O 1
ATOM 2918 N N . GLN A 1 380 ? -41.637 -3.969 55.562 1.00 81.62 380 GLN A N 1
ATOM 2919 C CA . GLN A 1 380 ? -43.074 -4.081 55.812 1.00 81.62 380 GLN A CA 1
ATOM 2920 C C . GLN A 1 380 ? -43.386 -4.904 57.074 1.00 81.62 380 GLN A C 1
ATOM 2922 O O . GLN A 1 380 ? -44.229 -4.487 57.870 1.00 81.62 380 GLN A O 1
ATOM 2927 N N . GLN A 1 381 ? -42.677 -6.014 57.314 1.00 80.06 381 GLN A N 1
ATOM 2928 C CA . GLN A 1 381 ? -42.769 -6.767 58.573 1.00 80.06 381 GLN A CA 1
ATOM 2929 C C . GLN A 1 381 ? -42.321 -5.930 59.775 1.00 80.06 381 GLN A C 1
ATOM 2931 O O . GLN A 1 381 ? -42.968 -5.959 60.820 1.00 80.06 381 GLN A O 1
ATOM 2936 N N . GLN A 1 382 ? -41.246 -5.155 59.635 1.00 78.12 382 GLN A N 1
ATOM 2937 C CA . GLN A 1 382 ? -40.717 -4.322 60.714 1.00 78.12 382 GLN A CA 1
ATOM 2938 C C . GLN A 1 382 ? -41.682 -3.176 61.065 1.00 78.12 382 GLN A C 1
ATOM 2940 O O . GLN A 1 382 ? -41.949 -2.940 62.244 1.00 78.12 382 GLN A O 1
ATOM 2945 N N . ALA A 1 383 ? -42.310 -2.556 60.059 1.00 73.19 383 ALA A N 1
ATOM 2946 C CA . ALA A 1 383 ? -43.384 -1.581 60.252 1.00 73.19 383 ALA A CA 1
ATOM 2947 C C . ALA A 1 383 ? -44.626 -2.192 60.932 1.00 73.19 383 ALA A C 1
ATOM 2949 O O . ALA A 1 383 ? -45.177 -1.590 61.855 1.00 73.19 383 ALA A O 1
ATOM 2950 N N . GLN A 1 384 ? -45.043 -3.402 60.536 1.00 74.62 384 GLN A N 1
ATOM 2951 C CA . GLN A 1 384 ? -46.143 -4.128 61.189 1.00 74.62 384 GLN A CA 1
ATOM 2952 C C . GLN A 1 384 ? -45.811 -4.487 62.645 1.00 74.62 384 GLN A C 1
ATOM 2954 O O . GLN A 1 384 ? -46.649 -4.304 63.527 1.00 74.62 384 GLN A O 1
ATOM 2959 N N . ALA A 1 385 ? -44.584 -4.935 62.924 1.00 69.75 385 ALA A N 1
ATOM 2960 C CA . ALA A 1 385 ? -44.122 -5.234 64.276 1.00 69.75 385 ALA A CA 1
ATOM 2961 C C . ALA A 1 385 ? -44.088 -3.978 65.164 1.00 69.75 385 ALA A C 1
ATOM 2963 O O . ALA A 1 385 ? -44.507 -4.038 66.318 1.00 69.75 385 ALA A O 1
ATOM 2964 N N . GLN A 1 386 ? -43.667 -2.825 64.632 1.00 71.94 386 GLN A N 1
ATOM 2965 C CA . GLN A 1 386 ? -43.728 -1.550 65.356 1.00 71.94 386 GLN A CA 1
ATOM 2966 C C . GLN A 1 386 ? -45.166 -1.075 65.593 1.00 71.94 386 GLN A C 1
ATOM 2968 O O . GLN A 1 386 ? -45.472 -0.643 66.701 1.00 71.94 386 GLN A O 1
ATOM 2973 N N . GLN A 1 387 ? -46.074 -1.218 64.623 1.00 67.44 387 GLN A N 1
ATOM 2974 C CA . GLN A 1 387 ? -47.499 -0.924 64.832 1.00 67.44 387 GLN A CA 1
ATOM 2975 C C . GLN A 1 387 ? -48.122 -1.836 65.901 1.00 67.44 387 GLN A C 1
ATOM 2977 O O . GLN A 1 387 ? -48.834 -1.349 66.778 1.00 67.44 387 GLN A O 1
ATOM 2982 N N . ALA A 1 388 ? -47.804 -3.134 65.892 1.00 64.00 388 ALA A N 1
ATOM 2983 C CA . ALA A 1 388 ? -48.254 -4.082 66.910 1.00 64.00 388 ALA A CA 1
ATOM 2984 C C . ALA A 1 388 ? -47.668 -3.774 68.301 1.00 64.00 388 ALA A C 1
ATOM 2986 O O . ALA A 1 388 ? -48.391 -3.828 69.294 1.00 64.00 388 ALA A O 1
ATOM 2987 N N . ALA A 1 389 ? -46.389 -3.393 68.384 1.00 62.34 389 ALA A N 1
ATOM 2988 C CA . ALA A 1 389 ? -45.745 -2.996 69.635 1.00 62.34 389 ALA A CA 1
ATOM 2989 C C . ALA A 1 389 ? -46.340 -1.699 70.211 1.00 62.34 389 ALA A C 1
ATOM 2991 O O . ALA A 1 389 ? -46.583 -1.625 71.413 1.00 62.34 389 ALA A O 1
ATOM 2992 N N . VAL A 1 390 ? -46.640 -0.705 69.367 1.00 63.00 390 VAL A N 1
ATOM 2993 C CA . VAL A 1 390 ? -47.326 0.533 69.780 1.00 63.00 390 VAL A CA 1
ATOM 2994 C C . VAL A 1 390 ? -48.761 0.243 70.232 1.00 63.00 390 VAL A C 1
ATOM 2996 O O . VAL A 1 390 ? -49.184 0.756 71.266 1.00 63.00 390 VAL A O 1
ATOM 2999 N N . ALA A 1 391 ? -49.493 -0.632 69.536 1.00 56.03 391 ALA A N 1
ATOM 3000 C CA . ALA A 1 391 ? -50.830 -1.058 69.955 1.00 56.03 391 ALA A CA 1
ATOM 3001 C C . ALA A 1 391 ? -50.811 -1.809 71.302 1.00 56.03 391 ALA A C 1
ATOM 3003 O O . ALA A 1 391 ? -51.643 -1.543 72.168 1.00 56.03 391 ALA A O 1
ATOM 3004 N N . ALA A 1 392 ? -49.831 -2.692 71.524 1.00 54.66 392 ALA A N 1
ATOM 3005 C CA . ALA A 1 392 ? -49.643 -3.383 72.800 1.00 54.66 392 ALA A CA 1
ATOM 3006 C C . ALA A 1 392 ? -49.251 -2.415 73.935 1.00 54.66 392 ALA A C 1
ATOM 3008 O O . ALA A 1 392 ? -49.794 -2.504 75.036 1.00 54.66 392 ALA A O 1
ATOM 3009 N N . ALA A 1 393 ? -48.371 -1.447 73.660 1.00 53.12 393 ALA A N 1
ATOM 3010 C CA . ALA A 1 393 ? -47.994 -0.397 74.606 1.00 53.12 393 ALA A CA 1
ATOM 3011 C C . ALA A 1 393 ? -49.174 0.522 74.974 1.00 53.12 393 ALA A C 1
ATOM 3013 O O . ALA A 1 393 ? -49.283 0.931 76.126 1.00 53.12 393 ALA A O 1
ATOM 3014 N N . ALA A 1 394 ? -50.088 0.794 74.037 1.00 52.31 394 ALA A N 1
ATOM 3015 C CA . ALA A 1 394 ? -51.325 1.535 74.297 1.00 52.31 394 ALA A CA 1
ATOM 3016 C C . ALA A 1 394 ? -52.384 0.707 75.058 1.00 52.31 394 ALA A C 1
ATOM 3018 O O . ALA A 1 394 ? -53.184 1.268 75.808 1.00 52.31 394 ALA A O 1
ATOM 3019 N N . ALA A 1 395 ? -52.384 -0.622 74.909 1.00 46.31 395 ALA A N 1
ATOM 3020 C CA . ALA A 1 395 ? -53.298 -1.523 75.617 1.00 46.31 395 ALA A CA 1
ATOM 3021 C C . ALA A 1 395 ? -52.870 -1.824 77.069 1.00 46.31 395 ALA A C 1
ATOM 3023 O O . ALA A 1 395 ? -53.725 -2.069 77.921 1.00 46.31 395 ALA A O 1
ATOM 3024 N N . LEU A 1 396 ? -51.567 -1.785 77.370 1.00 48.88 396 LEU A N 1
ATOM 3025 C CA . LEU A 1 396 ? -51.016 -2.066 78.704 1.00 48.88 396 LEU A CA 1
ATOM 3026 C C . LEU A 1 396 ? -51.602 -1.174 79.827 1.00 48.88 396 LEU A C 1
ATOM 3028 O O . LEU A 1 396 ? -52.001 -1.732 80.852 1.00 48.88 396 LEU A O 1
ATOM 3032 N N . PRO A 1 397 ? -51.743 0.159 79.659 1.00 46.34 397 PRO A N 1
ATOM 3033 C CA . PRO A 1 397 ? -52.461 1.004 80.615 1.00 46.34 397 PRO A CA 1
ATOM 3034 C C . PRO A 1 397 ? -53.940 0.622 80.764 1.00 46.34 397 PRO A C 1
ATOM 3036 O O . PRO A 1 397 ? -54.449 0.539 81.874 1.00 46.34 397 PRO A O 1
ATOM 3039 N N . LEU A 1 398 ? -54.649 0.338 79.668 1.00 44.50 398 LEU A N 1
ATOM 3040 C CA . LEU A 1 398 ? -56.079 0.001 79.732 1.00 44.50 398 LEU A CA 1
ATOM 3041 C C . LEU A 1 398 ? -56.335 -1.308 80.500 1.00 44.50 398 LEU A C 1
ATOM 3043 O O . LEU A 1 398 ? -57.293 -1.394 81.267 1.00 44.50 398 LEU A O 1
ATOM 3047 N N . LEU A 1 399 ? -55.449 -2.297 80.356 1.00 42.44 399 LEU A N 1
ATOM 3048 C CA . LEU A 1 399 ? -55.488 -3.543 81.128 1.00 42.44 399 LEU A CA 1
ATOM 3049 C C . LEU A 1 399 ? -55.172 -3.330 82.617 1.00 42.44 399 LEU A C 1
ATOM 3051 O O . LEU A 1 399 ? -55.833 -3.937 83.463 1.00 42.44 399 LEU A O 1
ATOM 3055 N N . SER A 1 400 ? -54.221 -2.453 82.962 1.00 41.59 400 SER A N 1
ATOM 3056 C CA . SER A 1 400 ? -53.922 -2.148 84.370 1.00 41.59 400 SER A CA 1
ATOM 3057 C C . SER A 1 400 ? -55.043 -1.358 85.056 1.00 41.59 400 SER A C 1
ATOM 3059 O O . SER A 1 400 ? -55.304 -1.574 86.239 1.00 41.59 400 SER A O 1
ATOM 3061 N N . LEU A 1 401 ? -55.775 -0.519 84.314 1.00 39.66 401 LEU A N 1
ATOM 3062 C CA . LEU A 1 401 ? -56.961 0.173 84.820 1.00 39.66 401 LEU A CA 1
ATOM 3063 C C . LEU A 1 401 ? -58.188 -0.740 84.954 1.00 39.66 401 LEU A C 1
ATOM 3065 O O . LEU A 1 401 ? -58.919 -0.623 85.936 1.00 39.66 401 LEU A O 1
ATOM 3069 N N . ALA A 1 402 ? -58.403 -1.679 84.028 1.00 40.56 402 ALA A N 1
ATOM 3070 C CA . ALA A 1 402 ? -59.485 -2.660 84.147 1.00 40.56 402 ALA A CA 1
ATOM 3071 C C . ALA A 1 402 ? -59.320 -3.553 85.393 1.00 40.56 402 ALA A C 1
ATOM 3073 O O . ALA A 1 402 ? -60.305 -3.871 86.056 1.00 40.56 402 ALA A O 1
ATOM 3074 N N . ALA A 1 403 ? -58.079 -3.894 85.761 1.00 40.03 403 ALA A N 1
ATOM 3075 C CA . ALA A 1 403 ? -57.774 -4.631 86.989 1.00 40.03 403 ALA A CA 1
ATOM 3076 C C . ALA A 1 403 ? -57.999 -3.813 88.280 1.00 40.03 403 ALA A C 1
ATOM 3078 O O . ALA A 1 403 ? -58.245 -4.394 89.336 1.00 40.03 403 ALA A O 1
ATOM 3079 N N . ALA A 1 404 ? -57.943 -2.478 88.208 1.00 40.38 404 ALA A N 1
ATOM 3080 C CA . ALA A 1 404 ? -58.202 -1.583 89.340 1.00 40.38 404 ALA A CA 1
ATOM 3081 C C . ALA A 1 404 ? -59.699 -1.261 89.539 1.00 40.38 404 ALA A C 1
ATOM 3083 O O . ALA A 1 404 ? -60.098 -0.830 90.619 1.00 40.38 404 ALA A O 1
ATOM 3084 N N . ALA A 1 405 ? -60.543 -1.489 88.528 1.00 43.50 405 ALA A N 1
ATOM 3085 C CA . ALA A 1 405 ? -61.951 -1.080 88.503 1.00 43.50 405 ALA A CA 1
ATOM 3086 C C . ALA A 1 405 ? -62.924 -2.063 89.192 1.00 43.50 405 ALA A C 1
ATOM 3088 O O . ALA A 1 405 ? -64.101 -2.142 88.829 1.00 43.50 405 ALA A O 1
ATOM 3089 N N . ASN A 1 406 ? -62.470 -2.797 90.212 1.00 42.44 406 ASN A N 1
ATOM 3090 C CA . ASN A 1 406 ? -63.333 -3.674 91.006 1.00 42.44 406 ASN A CA 1
ATOM 3091 C C . ASN A 1 406 ? -64.142 -2.851 92.036 1.00 42.44 406 ASN A C 1
ATOM 3093 O O . ASN A 1 406 ? -63.897 -2.901 93.238 1.00 42.44 406 ASN A O 1
ATOM 3097 N N . GLY A 1 407 ? -65.117 -2.078 91.539 1.00 47.38 407 GLY A N 1
ATOM 3098 C CA . GLY A 1 407 ? -66.166 -1.445 92.347 1.00 47.38 407 GLY A CA 1
ATOM 3099 C C . GLY A 1 407 ? -65.991 0.042 92.683 1.00 47.38 407 GLY A C 1
ATOM 3100 O O . GLY A 1 407 ? -65.863 0.399 93.850 1.00 47.38 407 GLY A O 1
ATOM 3101 N N . SER A 1 408 ? -66.073 0.937 91.694 1.00 41.62 408 SER A N 1
ATOM 3102 C CA . SER A 1 408 ? -66.605 2.311 91.866 1.00 41.62 408 SER A CA 1
ATOM 3103 C C . SER A 1 408 ? -66.866 2.979 90.506 1.00 41.62 408 SER A C 1
ATOM 3105 O O . SER A 1 408 ? -66.362 2.527 89.479 1.00 41.62 408 SER A O 1
ATOM 3107 N N . GLN A 1 409 ? -67.728 4.003 90.476 1.00 44.34 409 GLN A N 1
ATOM 3108 C CA . GLN A 1 409 ? -68.181 4.649 89.235 1.00 44.34 409 GLN A CA 1
ATOM 3109 C C . GLN A 1 409 ? -67.034 5.349 88.487 1.00 44.34 409 GLN A C 1
ATOM 3111 O O . GLN A 1 409 ? -66.280 6.119 89.074 1.00 44.34 409 GLN A O 1
ATOM 3116 N N . LEU A 1 410 ? -66.951 5.116 87.174 1.00 42.22 410 LEU A N 1
ATOM 3117 C CA . LEU A 1 410 ? -66.022 5.803 86.274 1.00 42.22 410 LEU A CA 1
ATOM 3118 C C . LEU A 1 410 ? -66.515 7.228 85.981 1.00 42.22 410 LEU A C 1
ATOM 3120 O O . LEU A 1 410 ? -67.607 7.411 85.445 1.00 42.22 410 LEU A O 1
ATOM 3124 N N . ASP A 1 411 ? -65.694 8.222 86.317 1.00 41.09 411 ASP A N 1
ATOM 3125 C CA . ASP A 1 411 ? -65.996 9.642 86.121 1.00 41.09 411 ASP A CA 1
ATOM 3126 C C . ASP A 1 411 ? -65.694 10.104 84.679 1.00 41.09 411 ASP A C 1
ATOM 3128 O O . ASP A 1 411 ? -64.687 9.730 84.069 1.00 41.09 411 ASP A O 1
ATOM 3132 N N . LEU A 1 412 ? -66.556 10.962 84.129 1.00 39.50 412 LEU A N 1
ATOM 3133 C CA . LEU A 1 412 ? -66.483 11.460 82.752 1.00 39.50 412 LEU A CA 1
ATOM 3134 C C . LEU A 1 412 ? -65.204 12.278 82.497 1.00 39.50 412 LEU A C 1
ATOM 3136 O O . LEU A 1 412 ? -64.683 12.309 81.380 1.00 39.50 412 LEU A O 1
ATOM 3140 N N . GLN A 1 413 ? -64.672 12.914 83.546 1.00 40.81 413 GLN A N 1
ATOM 3141 C CA . GLN A 1 413 ? -63.431 13.688 83.498 1.00 40.81 413 GLN A CA 1
ATOM 3142 C C . GLN A 1 413 ? -62.191 12.801 83.260 1.00 40.81 413 GLN A C 1
ATOM 3144 O O . GLN A 1 413 ? -61.195 13.261 82.699 1.00 40.81 413 GLN A O 1
ATOM 3149 N N . PHE A 1 414 ? -62.270 11.514 83.611 1.00 41.31 414 PHE A N 1
ATOM 3150 C CA . PHE A 1 414 ? -61.177 10.551 83.487 1.00 41.31 414 PHE A CA 1
ATOM 3151 C C . PHE A 1 414 ? -61.009 10.032 82.043 1.00 41.31 414 PHE A C 1
ATOM 3153 O O . PHE A 1 414 ? -59.892 9.919 81.534 1.00 41.31 414 PHE A O 1
ATOM 3160 N N . LEU A 1 415 ? -62.121 9.807 81.332 1.00 43.25 415 LEU A N 1
ATOM 3161 C CA . LEU A 1 415 ? -62.123 9.410 79.913 1.00 43.25 415 LEU A CA 1
ATOM 3162 C C . LEU A 1 415 ? -61.530 10.486 78.985 1.00 43.25 415 LEU A C 1
ATOM 3164 O O . LEU A 1 415 ? -60.918 10.159 77.968 1.00 43.25 415 LEU A O 1
ATOM 3168 N N . LEU A 1 416 ? -61.658 11.767 79.346 1.00 42.41 416 LEU A N 1
ATOM 3169 C CA . LEU A 1 416 ? -61.083 12.882 78.584 1.00 42.41 416 LEU A CA 1
ATOM 3170 C C . LEU A 1 416 ? -59.551 12.969 78.704 1.00 42.41 416 LEU A C 1
ATOM 3172 O O . LEU A 1 416 ? -58.891 13.359 77.742 1.00 42.41 416 LEU A O 1
ATOM 3176 N N . GLN A 1 417 ? -58.970 12.568 79.839 1.00 39.00 417 GLN A N 1
ATOM 3177 C CA . GLN A 1 417 ? -57.513 12.590 80.039 1.00 39.00 417 GLN A CA 1
ATOM 3178 C C . GLN A 1 417 ? -56.802 11.435 79.317 1.00 39.00 417 GLN A C 1
ATOM 3180 O O . GLN A 1 417 ? -55.720 11.633 78.762 1.00 39.00 417 GLN A O 1
ATOM 3185 N N . ALA A 1 418 ? -57.431 10.257 79.230 1.00 36.34 418 ALA A N 1
ATOM 3186 C CA . ALA A 1 418 ? -56.896 9.121 78.472 1.00 36.34 418 ALA A CA 1
ATOM 3187 C C . ALA A 1 418 ? -56.700 9.444 76.974 1.00 36.34 418 ALA A C 1
ATOM 3189 O O . ALA A 1 418 ? -55.724 9.010 76.362 1.00 36.34 418 ALA A O 1
ATOM 3190 N N . ASN A 1 419 ? -57.583 10.267 76.397 1.00 37.94 419 ASN A N 1
ATOM 3191 C CA . ASN A 1 419 ? -57.534 10.643 74.981 1.00 37.94 419 ASN A CA 1
ATOM 3192 C C . ASN A 1 419 ? -56.387 11.627 74.648 1.00 37.94 419 ASN A C 1
ATOM 3194 O O . ASN A 1 419 ? -55.924 11.689 73.509 1.00 37.94 419 ASN A O 1
ATOM 3198 N N . ALA A 1 420 ? -55.886 12.376 75.639 1.00 37.91 420 ALA A N 1
ATOM 3199 C CA . ALA A 1 420 ? -54.783 13.323 75.456 1.00 37.91 420 ALA A CA 1
ATOM 3200 C C . ALA A 1 420 ? -53.410 12.628 75.336 1.00 37.91 420 ALA A C 1
ATOM 3202 O O . ALA A 1 420 ? -52.542 13.094 74.597 1.00 37.91 420 ALA A O 1
ATOM 3203 N N . LEU A 1 421 ? -53.220 11.490 76.013 1.00 35.44 421 LEU A N 1
ATOM 3204 C CA . LEU A 1 421 ? -51.945 10.757 76.040 1.00 35.44 421 LEU A CA 1
ATOM 3205 C C . LEU A 1 421 ? -51.613 10.042 74.720 1.00 35.44 421 LEU A C 1
ATOM 3207 O O . LEU A 1 421 ? -50.441 9.934 74.366 1.00 35.44 421 LEU A O 1
ATOM 3211 N N . VAL A 1 422 ? -52.622 9.625 73.948 1.00 37.06 422 VAL A N 1
ATOM 3212 C CA . VAL A 1 422 ? -52.420 8.991 72.627 1.00 37.06 422 VAL A CA 1
ATOM 3213 C C . VAL A 1 422 ? -51.858 9.985 71.599 1.00 37.06 422 VAL A C 1
ATOM 3215 O O . VAL A 1 422 ? -51.103 9.600 70.710 1.00 37.06 422 VAL A O 1
ATOM 3218 N N . SER A 1 423 ? -52.153 11.280 71.754 1.00 35.69 423 SER A N 1
ATOM 3219 C CA . SER A 1 423 ? -51.688 12.337 70.841 1.00 35.69 423 SER A CA 1
ATOM 3220 C C . SER A 1 423 ? -50.228 12.761 71.073 1.00 35.69 423 SER A C 1
ATOM 3222 O O . SER A 1 423 ? -49.663 13.474 70.247 1.00 35.69 423 SER A O 1
ATOM 3224 N N . ALA A 1 424 ? -49.607 12.338 72.180 1.00 33.41 424 ALA A N 1
ATOM 3225 C CA . ALA A 1 424 ? -48.250 12.736 72.566 1.00 33.41 424 ALA A CA 1
ATOM 3226 C C . ALA A 1 424 ? -47.145 11.775 72.076 1.00 33.41 424 ALA A C 1
ATOM 3228 O O . ALA A 1 424 ? -45.964 12.109 72.165 1.00 33.41 424 ALA A O 1
ATOM 3229 N N . ALA A 1 425 ? -47.496 10.605 71.529 1.00 30.94 425 ALA A N 1
ATOM 3230 C CA . ALA A 1 425 ? -46.555 9.583 71.049 1.00 30.94 425 ALA A CA 1
ATOM 3231 C C . ALA A 1 425 ? -45.945 9.907 69.660 1.00 30.94 425 ALA A C 1
ATOM 3233 O O . ALA A 1 425 ? -45.849 9.046 68.785 1.00 30.94 425 ALA A O 1
ATOM 3234 N N . GLY A 1 426 ? -45.574 11.172 69.439 1.00 32.84 426 GLY A N 1
ATOM 3235 C CA . GLY A 1 426 ? -45.064 11.682 68.166 1.00 32.84 426 GLY A CA 1
ATOM 3236 C C . GLY A 1 426 ? -43.728 11.060 67.744 1.00 32.84 426 GLY A C 1
ATOM 3237 O O . GLY A 1 426 ? -42.801 10.928 68.542 1.00 32.84 426 GLY A O 1
ATOM 3238 N N . VAL A 1 427 ? -43.634 10.703 66.461 1.00 33.16 427 VAL A N 1
ATOM 3239 C CA . VAL A 1 427 ? -42.450 10.104 65.822 1.00 33.16 427 VAL A CA 1
ATOM 3240 C C . VAL A 1 427 ? -41.243 11.058 65.875 1.00 33.16 427 VAL A C 1
ATOM 3242 O O . VAL A 1 427 ? -41.389 12.266 65.699 1.00 33.16 427 VAL A O 1
ATOM 3245 N N . GLY A 1 428 ? -40.056 10.505 66.147 1.00 28.52 428 GLY A N 1
ATOM 3246 C CA . GLY A 1 428 ? -38.848 11.257 66.511 1.00 28.52 428 GLY A CA 1
ATOM 3247 C C . GLY A 1 428 ? -37.997 11.819 65.362 1.00 28.52 428 GLY A C 1
ATOM 3248 O O . GLY A 1 428 ? -38.366 11.789 64.191 1.00 28.52 428 GLY A O 1
ATOM 3249 N N . ASN A 1 429 ? -36.816 12.326 65.732 1.00 29.70 429 ASN A N 1
ATOM 3250 C CA . ASN A 1 429 ? -35.845 12.999 64.861 1.00 29.70 429 ASN A CA 1
ATOM 3251 C C . ASN A 1 429 ? -34.398 12.531 65.166 1.00 29.70 429 ASN A C 1
ATOM 3253 O O . ASN A 1 429 ? -34.140 12.041 66.264 1.00 29.70 429 ASN A O 1
ATOM 3257 N N . LEU A 1 430 ? -33.473 12.835 64.239 1.00 27.91 430 LEU A N 1
ATOM 3258 C CA . LEU A 1 430 ? -31.994 12.843 64.316 1.00 27.91 430 LEU A CA 1
ATOM 3259 C C . LEU A 1 430 ? -31.199 11.593 63.882 1.00 27.91 430 LEU A C 1
ATOM 3261 O O . LEU A 1 430 ? -31.493 10.463 64.255 1.00 27.91 430 LEU A O 1
ATOM 3265 N N . GLY A 1 431 ? -30.104 11.861 63.149 1.00 26.83 431 GLY A N 1
ATOM 3266 C CA . GLY A 1 431 ? -29.067 10.887 62.778 1.00 26.83 431 GLY A CA 1
ATOM 3267 C C . GLY A 1 431 ? -28.089 11.361 61.683 1.00 26.83 431 GLY A C 1
ATOM 3268 O O . GLY A 1 431 ? -28.082 10.794 60.597 1.00 26.83 431 GLY A O 1
ATOM 3269 N N . VAL A 1 432 ? -27.257 12.382 61.948 1.00 28.00 432 VAL A N 1
ATOM 3270 C CA . VAL A 1 432 ? -26.143 12.823 61.065 1.00 28.00 432 VAL A CA 1
ATOM 3271 C C . VAL A 1 432 ? -24.808 12.654 61.805 1.00 28.00 432 VAL A C 1
ATOM 3273 O O . VAL A 1 432 ? -24.738 12.961 62.993 1.00 28.00 432 VAL A O 1
ATOM 3276 N N . VAL A 1 433 ? -23.749 12.195 61.121 1.00 27.31 433 VAL A N 1
ATOM 3277 C CA . VAL A 1 433 ? -22.395 11.967 61.683 1.00 27.31 433 VAL A CA 1
ATOM 3278 C C . VAL A 1 433 ? -21.313 12.532 60.740 1.00 27.31 433 VAL A C 1
ATOM 3280 O O . VAL A 1 433 ? -21.522 12.579 59.530 1.00 27.31 433 VAL A O 1
ATOM 3283 N N . ASN A 1 434 ? -20.176 12.989 61.287 1.00 26.75 434 ASN A N 1
ATOM 3284 C CA . ASN A 1 434 ? -19.109 13.740 60.594 1.00 26.75 434 ASN A CA 1
ATOM 3285 C C . ASN A 1 434 ? -17.689 13.400 61.140 1.00 26.75 434 ASN A C 1
ATOM 3287 O O . ASN A 1 434 ? -17.589 12.949 62.281 1.00 26.75 434 ASN A O 1
ATOM 3291 N N . SER A 1 435 ? -16.618 13.785 60.412 1.00 26.75 435 SER A N 1
ATOM 3292 C CA . SER A 1 435 ? -15.157 13.788 60.766 1.00 26.75 435 SER A CA 1
ATOM 3293 C C . SER A 1 435 ? -14.373 12.460 60.571 1.00 26.75 435 SER A C 1
ATOM 3295 O O . SER A 1 435 ? -14.956 11.401 60.750 1.00 26.75 435 SER A O 1
ATOM 3297 N N . GLY A 1 436 ? -13.054 12.396 60.260 1.00 24.00 436 GLY A N 1
ATOM 3298 C CA . GLY A 1 436 ? -12.054 13.403 59.813 1.00 24.00 436 GLY A CA 1
ATOM 3299 C C . GLY A 1 436 ? -10.549 13.039 60.077 1.00 24.00 436 GLY A C 1
ATOM 3300 O O . GLY A 1 436 ? -10.253 12.504 61.137 1.00 24.00 436 GLY A O 1
ATOM 3301 N N . ASN A 1 437 ? -9.623 13.444 59.170 1.00 27.72 437 ASN A N 1
ATOM 3302 C CA . ASN A 1 437 ? -8.147 13.729 59.306 1.00 27.72 437 ASN A CA 1
ATOM 3303 C C . ASN A 1 437 ? -6.951 12.708 59.167 1.00 27.72 437 ASN A C 1
ATOM 3305 O O . ASN A 1 437 ? -6.898 11.688 59.839 1.00 27.72 437 ASN A O 1
ATOM 3309 N N . ASN A 1 438 ? -5.903 13.195 58.440 1.00 27.38 438 ASN A N 1
ATOM 3310 C CA . ASN A 1 438 ? -4.402 13.083 58.557 1.00 27.38 438 ASN A CA 1
ATOM 3311 C C . ASN A 1 438 ? -3.626 11.755 58.221 1.00 27.38 438 ASN A C 1
ATOM 3313 O O . ASN A 1 438 ? -4.031 10.704 58.688 1.00 27.38 438 ASN A O 1
ATOM 3317 N N . LEU A 1 439 ? -2.594 11.660 57.328 1.00 25.64 439 LEU A N 1
ATOM 3318 C CA . LEU A 1 439 ? -1.192 12.222 57.196 1.00 25.64 439 LEU A CA 1
ATOM 3319 C C . LEU A 1 439 ? -0.091 11.389 57.966 1.00 25.64 439 LEU A C 1
ATOM 3321 O O . LEU A 1 439 ? -0.448 10.808 58.980 1.00 25.64 439 LEU A O 1
ATOM 3325 N N . VAL A 1 440 ? 1.224 11.225 57.622 1.00 28.48 440 VAL A N 1
ATOM 3326 C CA . VAL A 1 440 ? 2.210 11.899 56.705 1.00 28.48 440 VAL A CA 1
ATOM 3327 C C . VAL A 1 440 ? 3.510 11.059 56.360 1.00 28.48 440 VAL A C 1
ATOM 3329 O O . VAL A 1 440 ? 3.921 10.245 57.175 1.00 28.48 440 VAL A O 1
ATOM 3332 N N . ASN A 1 441 ? 4.211 11.364 55.235 1.00 27.66 441 ASN A N 1
ATOM 3333 C CA . ASN A 1 441 ? 5.663 11.190 54.848 1.00 27.66 441 ASN A CA 1
ATOM 3334 C C . ASN A 1 441 ? 6.440 9.843 54.674 1.00 27.66 441 ASN A C 1
ATOM 3336 O O . ASN A 1 441 ? 6.287 8.893 55.430 1.00 27.66 441 ASN A O 1
ATOM 3340 N N . GLY A 1 442 ? 7.451 9.883 53.771 1.00 25.33 442 GLY A N 1
ATOM 3341 C CA . GLY A 1 442 ? 8.673 9.037 53.773 1.00 25.33 442 GLY A CA 1
ATOM 3342 C C . GLY A 1 442 ? 9.401 8.924 52.408 1.00 25.33 442 GLY A C 1
ATOM 3343 O O . GLY A 1 442 ? 8.769 8.543 51.431 1.00 25.33 442 GLY A O 1
ATOM 3344 N N . GLY A 1 443 ? 10.711 9.221 52.308 1.00 25.50 443 GLY A N 1
ATOM 3345 C CA . GLY A 1 443 ? 11.484 9.173 51.041 1.00 25.50 443 GLY A CA 1
ATOM 3346 C C . GLY A 1 443 ? 12.906 8.587 51.164 1.00 25.50 443 GLY A C 1
ATOM 3347 O O . GLY A 1 443 ? 13.394 8.388 52.272 1.00 25.50 443 GLY A O 1
ATOM 3348 N N . GLY A 1 444 ? 13.577 8.320 50.030 1.00 24.73 444 GLY A N 1
ATOM 3349 C CA . GLY A 1 444 ? 14.939 7.751 49.959 1.00 24.73 444 GLY A CA 1
ATOM 3350 C C . GLY A 1 444 ? 15.487 7.663 48.520 1.00 24.73 444 GLY A C 1
ATOM 3351 O O . GLY A 1 444 ? 14.712 7.660 47.568 1.00 24.73 444 GLY A O 1
ATOM 3352 N N . THR A 1 445 ? 16.814 7.650 48.346 1.00 27.16 445 THR A N 1
ATOM 3353 C CA . THR A 1 445 ? 17.503 8.043 47.092 1.00 27.16 445 THR A CA 1
ATOM 3354 C C . THR A 1 445 ? 18.376 6.967 46.430 1.00 27.16 445 THR A C 1
ATOM 3356 O O . THR A 1 445 ? 19.118 6.282 47.129 1.00 27.16 445 THR A O 1
ATOM 3359 N N . GLY A 1 446 ? 18.471 7.008 45.091 1.00 25.77 446 GLY A N 1
ATOM 3360 C CA . GLY A 1 446 ? 19.752 6.838 44.377 1.00 25.77 446 GLY A CA 1
ATOM 3361 C C . GLY A 1 446 ? 19.895 5.666 43.393 1.00 25.77 446 GLY A C 1
ATOM 3362 O O . GLY A 1 446 ? 19.907 4.513 43.801 1.00 25.77 446 GLY A O 1
ATOM 3363 N N . ILE A 1 447 ? 20.120 5.981 42.108 1.00 25.61 447 ILE A N 1
ATOM 3364 C CA . ILE A 1 447 ? 21.354 5.706 41.323 1.00 25.61 447 ILE A CA 1
ATOM 3365 C C . ILE A 1 447 ? 21.161 6.235 39.885 1.00 25.61 447 ILE A C 1
ATOM 3367 O O . ILE A 1 447 ? 20.047 6.245 39.364 1.00 25.61 447 ILE A O 1
ATOM 3371 N N . SER A 1 448 ? 22.238 6.721 39.254 1.00 32.47 448 SER A N 1
ATOM 3372 C CA . SER A 1 448 ? 22.194 7.244 37.881 1.00 32.47 448 SER A CA 1
ATOM 3373 C C . SER A 1 448 ? 22.087 6.134 36.833 1.00 32.47 448 SER A C 1
ATOM 3375 O O . SER A 1 448 ? 22.877 5.193 36.821 1.00 32.47 448 SER A O 1
ATOM 3377 N N . LEU A 1 449 ? 21.149 6.325 35.907 1.00 31.45 449 LEU A N 1
ATOM 3378 C CA . LEU A 1 449 ? 21.033 5.630 34.620 1.00 31.45 449 LEU A CA 1
ATOM 3379 C C . LEU A 1 449 ? 20.853 6.675 33.488 1.00 31.45 449 LEU A C 1
ATOM 3381 O O . LEU A 1 449 ? 20.297 6.390 32.433 1.00 31.45 449 LEU A O 1
ATOM 3385 N N . ALA A 1 450 ? 21.250 7.930 33.744 1.00 32.97 450 ALA A N 1
ATOM 3386 C CA . ALA A 1 450 ? 20.695 9.115 33.081 1.00 32.97 450 ALA A CA 1
ATOM 3387 C C . ALA A 1 450 ? 21.314 9.466 31.711 1.00 32.97 450 ALA A C 1
ATOM 3389 O O . ALA A 1 450 ? 20.641 10.075 30.876 1.00 32.97 450 ALA A O 1
ATOM 3390 N N . ASP A 1 451 ? 22.557 9.050 31.455 1.00 32.59 451 ASP A N 1
ATOM 3391 C CA . ASP A 1 451 ? 23.355 9.553 30.320 1.00 32.59 451 ASP A CA 1
ATOM 3392 C C . ASP A 1 451 ? 23.319 8.657 29.064 1.00 32.59 451 ASP A C 1
ATOM 3394 O O . ASP A 1 451 ? 23.925 8.983 28.046 1.00 32.59 451 ASP A O 1
ATOM 3398 N N . LEU A 1 452 ? 22.584 7.537 29.108 1.00 33.00 452 LEU A N 1
ATOM 3399 C CA . LEU A 1 452 ? 22.313 6.674 27.942 1.00 33.00 452 LEU A CA 1
ATOM 3400 C C . LEU A 1 452 ? 20.829 6.631 27.540 1.00 33.00 452 LEU A C 1
ATOM 3402 O O . LEU A 1 452 ? 20.508 6.265 26.413 1.00 33.00 452 LEU A O 1
ATOM 3406 N N . VAL A 1 453 ? 19.920 7.050 28.424 1.00 34.31 453 VAL A N 1
ATOM 3407 C CA . VAL A 1 453 ? 18.464 7.063 28.172 1.00 34.31 453 VAL A CA 1
ATOM 3408 C C . VAL A 1 453 ? 18.011 8.403 27.556 1.00 34.31 453 VAL A C 1
ATOM 3410 O O . VAL A 1 453 ? 16.892 8.542 27.064 1.00 34.31 453 VAL A O 1
ATOM 3413 N N . THR A 1 454 ? 18.891 9.406 27.522 1.00 32.81 454 THR A N 1
ATOM 3414 C CA . THR A 1 454 ? 18.580 10.803 27.174 1.00 32.81 454 THR A CA 1
ATOM 3415 C C . THR A 1 454 ? 18.140 11.010 25.716 1.00 32.81 454 THR A C 1
ATOM 3417 O O . THR A 1 454 ? 17.390 11.945 25.445 1.00 32.81 454 THR A O 1
ATOM 3420 N N . ALA A 1 455 ? 18.522 10.124 24.786 1.00 34.16 455 ALA A N 1
ATOM 3421 C CA . ALA A 1 455 ? 18.083 10.179 23.385 1.00 34.16 455 ALA A CA 1
ATOM 3422 C C . ALA A 1 455 ? 16.682 9.566 23.160 1.00 34.16 455 ALA A C 1
ATOM 3424 O O . ALA A 1 455 ? 15.868 10.138 22.433 1.00 34.16 455 ALA A O 1
ATOM 3425 N N . GLU A 1 456 ? 16.353 8.447 23.816 1.00 32.78 456 GLU A N 1
ATOM 3426 C CA . GLU A 1 456 ? 15.008 7.852 23.727 1.00 32.78 456 GLU A CA 1
ATOM 3427 C C . GLU A 1 456 ? 13.980 8.639 24.556 1.00 32.78 456 GLU A C 1
ATOM 3429 O O . GLU A 1 456 ? 12.848 8.842 24.107 1.00 32.78 456 GLU A O 1
ATOM 3434 N N . LEU A 1 457 ? 14.383 9.200 25.706 1.00 33.88 457 LEU A N 1
ATOM 3435 C CA . LEU A 1 457 ? 13.545 10.120 26.484 1.00 33.88 457 LEU A CA 1
ATOM 3436 C C . LEU A 1 457 ? 13.200 11.400 25.718 1.00 33.88 457 LEU A C 1
ATOM 3438 O O . LEU A 1 457 ? 12.097 11.912 25.897 1.00 33.88 457 LEU A O 1
ATOM 3442 N N . GLN A 1 458 ? 14.069 11.915 24.843 1.00 36.97 458 GLN A N 1
ATOM 3443 C CA . GLN A 1 458 ? 13.721 13.060 23.990 1.00 36.97 458 GLN A CA 1
ATOM 3444 C C . GLN A 1 458 ? 12.643 12.704 22.956 1.00 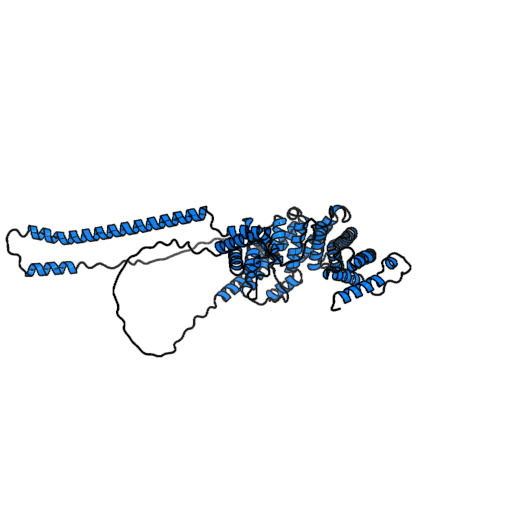36.97 458 GLN A C 1
ATOM 3446 O O . GLN A 1 458 ? 11.719 13.489 22.748 1.00 36.97 458 GLN A O 1
ATOM 3451 N N . GLN A 1 459 ? 12.674 11.502 22.369 1.00 38.34 459 GLN A N 1
ATOM 3452 C CA . GLN A 1 459 ? 11.627 11.071 21.435 1.00 38.34 459 GLN A CA 1
ATOM 3453 C C . GLN A 1 459 ? 10.295 10.781 22.156 1.00 38.34 459 GLN A C 1
ATOM 3455 O O . GLN A 1 459 ? 9.229 11.163 21.668 1.00 38.34 459 GLN A O 1
ATOM 3460 N N . MET A 1 460 ? 10.344 10.171 23.344 1.00 34.97 460 MET A N 1
ATOM 3461 C CA . MET A 1 460 ? 9.154 9.846 24.140 1.00 34.97 460 MET A CA 1
ATOM 3462 C C . MET A 1 460 ? 8.532 11.086 24.808 1.00 34.97 460 MET A C 1
ATOM 3464 O O . MET A 1 460 ? 7.310 11.224 24.841 1.00 34.97 460 MET A O 1
ATOM 3468 N N . SER A 1 461 ? 9.348 12.036 25.281 1.00 37.28 461 SER A N 1
ATOM 3469 C CA . SER A 1 461 ? 8.862 13.329 25.789 1.00 37.28 461 SER A CA 1
ATOM 3470 C C . SER A 1 461 ? 8.300 14.212 24.677 1.00 37.28 461 SER A C 1
ATOM 3472 O O . SER A 1 461 ? 7.292 14.866 24.914 1.00 37.28 461 SER A O 1
ATOM 3474 N N . LEU A 1 462 ? 8.843 14.167 23.454 1.00 38.84 462 LEU A N 1
ATOM 3475 C CA . LEU A 1 462 ? 8.248 14.834 22.293 1.00 38.84 462 LEU A CA 1
ATOM 3476 C C . LEU A 1 462 ? 6.869 14.246 21.944 1.00 38.84 462 LEU A C 1
ATOM 3478 O O . LEU A 1 462 ? 5.911 14.997 21.767 1.00 38.84 462 LEU A O 1
ATOM 3482 N N . GLN A 1 463 ? 6.733 12.916 21.908 1.00 42.97 463 GLN A N 1
ATOM 3483 C CA . GLN A 1 463 ? 5.436 12.261 21.686 1.00 42.97 463 GLN A CA 1
ATOM 3484 C C . GLN A 1 463 ? 4.422 12.586 22.792 1.00 42.97 463 GLN A C 1
ATOM 3486 O O . GLN A 1 463 ? 3.257 12.854 22.493 1.00 42.97 463 GLN A O 1
ATOM 3491 N N . ASN A 1 464 ? 4.858 12.618 24.053 1.00 40.97 464 ASN A N 1
ATOM 3492 C CA . ASN A 1 464 ? 4.001 12.966 25.185 1.00 40.97 464 ASN A CA 1
ATOM 3493 C C . ASN A 1 464 ? 3.665 14.464 25.236 1.00 40.97 464 ASN A C 1
ATOM 3495 O O . ASN A 1 464 ? 2.540 14.801 25.585 1.00 40.97 464 ASN A O 1
ATOM 3499 N N . ALA A 1 465 ? 4.571 15.361 24.839 1.00 39.06 465 ALA A N 1
ATOM 3500 C CA . ALA A 1 465 ? 4.315 16.799 24.752 1.00 39.06 465 ALA A CA 1
ATOM 3501 C C . ALA A 1 465 ? 3.335 17.131 23.618 1.00 39.06 465 ALA A C 1
ATOM 3503 O O . ALA A 1 465 ? 2.395 17.892 23.834 1.00 39.06 465 ALA A O 1
ATOM 3504 N N . ILE A 1 466 ? 3.491 16.505 22.445 1.00 43.53 466 ILE A N 1
ATOM 3505 C CA . ILE A 1 466 ? 2.539 16.627 21.332 1.00 43.53 466 ILE A CA 1
ATOM 3506 C C . ILE A 1 466 ? 1.175 16.059 21.746 1.00 43.53 466 ILE A C 1
ATOM 3508 O O . ILE A 1 466 ? 0.162 16.737 21.595 1.00 43.53 466 ILE A O 1
ATOM 3512 N N . ALA A 1 467 ? 1.125 14.862 22.341 1.00 40.34 467 ALA A N 1
ATOM 3513 C CA . ALA A 1 467 ? -0.129 14.290 22.833 1.00 40.34 467 ALA A CA 1
ATOM 3514 C C . ALA A 1 467 ? -0.779 15.150 23.934 1.00 40.34 467 ALA A C 1
ATOM 3516 O O . ALA A 1 467 ? -1.993 15.326 23.924 1.00 40.34 467 ALA A O 1
ATOM 3517 N N . ALA A 1 468 ? 0.002 15.727 24.852 1.00 39.62 468 ALA A N 1
ATOM 3518 C CA . ALA A 1 468 ? -0.501 16.603 25.907 1.00 39.62 468 ALA A CA 1
ATOM 3519 C C . ALA A 1 468 ? -1.019 17.941 25.361 1.00 39.62 468 ALA A C 1
ATOM 3521 O O . ALA A 1 468 ? -2.083 18.378 25.784 1.00 39.62 468 ALA A O 1
ATOM 3522 N N . GLN A 1 469 ? -0.332 18.569 24.400 1.00 40.59 469 GLN A N 1
ATOM 3523 C CA . GLN A 1 469 ? -0.807 19.803 23.760 1.00 40.59 469 GLN A CA 1
ATOM 3524 C C . GLN A 1 469 ? -2.077 19.568 22.933 1.00 40.59 469 GLN A C 1
ATOM 3526 O O . GLN A 1 469 ? -3.014 20.359 23.023 1.00 40.59 469 GLN A O 1
ATOM 3531 N N . LEU A 1 470 ? -2.155 18.461 22.187 1.00 41.12 470 LEU A N 1
ATOM 3532 C CA . LEU A 1 470 ? -3.352 18.096 21.423 1.00 41.12 470 LEU A CA 1
ATOM 3533 C C . LEU A 1 470 ? -4.530 17.731 22.347 1.00 41.12 470 LEU A C 1
ATOM 3535 O O . LEU A 1 470 ? -5.647 18.191 22.118 1.00 41.12 470 LEU A O 1
ATOM 3539 N N . ASN A 1 471 ? -4.287 16.994 23.437 1.00 38.72 471 ASN A N 1
ATOM 3540 C CA . ASN A 1 471 ? -5.312 16.689 24.441 1.00 38.72 471 ASN A CA 1
ATOM 3541 C C . ASN A 1 471 ? -5.754 17.936 25.227 1.00 38.72 471 ASN A C 1
ATOM 3543 O O . ASN A 1 471 ? -6.936 18.069 25.532 1.00 38.72 471 ASN A O 1
ATOM 3547 N N . ALA A 1 472 ? -4.846 18.869 25.531 1.00 35.78 472 ALA A N 1
ATOM 3548 C CA . ALA A 1 472 ? -5.183 20.138 26.176 1.00 35.78 472 ALA A CA 1
ATOM 3549 C C . ALA A 1 472 ? -6.012 21.043 25.250 1.00 35.78 472 ALA A C 1
ATOM 3551 O O . ALA A 1 472 ? -6.975 21.658 25.702 1.00 35.78 472 ALA A O 1
ATOM 3552 N N . ALA A 1 473 ? -5.703 21.072 23.948 1.00 35.12 473 ALA A N 1
ATOM 3553 C CA . ALA A 1 473 ? -6.520 21.756 22.948 1.00 35.12 473 ALA A CA 1
ATOM 3554 C C . ALA A 1 473 ? -7.914 21.115 22.804 1.00 35.12 473 ALA A C 1
ATOM 3556 O O . ALA A 1 473 ? -8.913 21.832 22.747 1.00 35.12 473 ALA A O 1
ATOM 3557 N N . ALA A 1 474 ? -8.008 19.780 22.824 1.00 34.66 474 ALA A N 1
ATOM 3558 C CA . ALA A 1 474 ? -9.285 19.064 22.815 1.00 34.66 474 ALA A CA 1
ATOM 3559 C C . ALA A 1 474 ? -10.112 19.316 24.094 1.00 34.66 474 ALA A C 1
ATOM 3561 O O . ALA A 1 474 ? -11.319 19.539 24.013 1.00 34.66 474 ALA A O 1
ATOM 3562 N N . ALA A 1 475 ? -9.472 19.355 25.268 1.00 32.59 475 ALA A N 1
ATOM 3563 C CA . ALA A 1 475 ? -10.123 19.686 26.537 1.00 32.59 475 ALA A CA 1
ATOM 3564 C C . ALA A 1 475 ? -10.603 21.150 26.586 1.00 32.59 475 ALA A C 1
ATOM 3566 O O . ALA A 1 475 ? -11.703 21.417 27.065 1.00 32.59 475 ALA A O 1
ATOM 3567 N N . ALA A 1 476 ? -9.826 22.090 26.038 1.00 34.34 476 ALA A N 1
ATOM 3568 C CA . ALA A 1 476 ? -10.232 23.489 25.907 1.00 34.34 476 ALA A CA 1
ATOM 3569 C C . ALA A 1 476 ? -11.407 23.667 24.925 1.00 34.34 476 ALA A C 1
ATOM 3571 O O . ALA A 1 476 ? -12.325 24.437 25.201 1.00 34.34 476 ALA A O 1
ATOM 3572 N N . ALA A 1 477 ? -11.429 22.914 23.818 1.00 34.97 477 ALA A N 1
ATOM 3573 C CA . ALA A 1 477 ? -12.540 22.912 22.863 1.00 34.97 477 ALA A CA 1
ATOM 3574 C C . ALA A 1 477 ? -13.825 22.281 23.439 1.00 34.97 477 ALA A C 1
ATOM 3576 O O . ALA A 1 477 ? -14.924 22.751 23.150 1.00 34.97 477 ALA A O 1
ATOM 3577 N N . ALA A 1 478 ? -13.702 21.267 24.302 1.00 33.94 478 ALA A N 1
ATOM 3578 C CA . ALA A 1 478 ? -14.830 20.681 25.032 1.00 33.94 478 ALA A CA 1
ATOM 3579 C C . ALA A 1 478 ? -15.402 21.604 26.134 1.00 33.94 478 ALA A C 1
ATOM 3581 O O . ALA A 1 478 ? -16.502 21.359 26.625 1.00 33.94 478 ALA A O 1
ATOM 3582 N N . GLY A 1 479 ? -14.676 22.661 26.519 1.00 32.44 479 GLY A N 1
ATOM 3583 C CA . GLY A 1 479 ? -15.037 23.582 27.602 1.00 32.44 479 GLY A CA 1
ATOM 3584 C C . GLY A 1 479 ? -15.944 24.759 27.218 1.00 32.44 479 GLY A C 1
ATOM 3585 O O . GLY A 1 479 ? -16.290 25.549 28.094 1.00 32.44 479 GLY A O 1
ATOM 3586 N N . LEU A 1 480 ? -16.336 24.909 25.946 1.00 31.59 480 LEU A N 1
ATOM 3587 C CA . LEU A 1 480 ? -17.166 26.029 25.477 1.00 31.59 480 LEU A CA 1
ATOM 3588 C C . LEU A 1 480 ? -18.583 25.590 25.072 1.00 31.59 480 LEU A C 1
ATOM 3590 O O . LEU A 1 480 ? -18.914 25.441 23.897 1.00 31.59 480 LEU A O 1
ATOM 3594 N N . GLN A 1 481 ? -19.449 25.472 26.081 1.00 29.53 481 GLN A N 1
ATOM 3595 C CA . GLN A 1 481 ? -20.903 25.620 25.948 1.00 29.53 481 GLN A CA 1
ATOM 3596 C C . GLN A 1 481 ? -21.344 26.803 26.829 1.00 29.53 481 GLN A C 1
ATOM 3598 O O . GLN A 1 481 ? -20.985 26.835 28.008 1.00 29.53 481 GLN A O 1
ATOM 3603 N N . PRO A 1 482 ? -22.063 27.808 26.294 1.00 32.50 482 PRO A N 1
ATOM 3604 C CA . PRO A 1 482 ? -22.309 29.051 27.016 1.00 32.50 482 PRO A CA 1
ATOM 3605 C C . PRO A 1 482 ? -23.474 28.928 28.006 1.00 32.50 482 PRO A C 1
ATOM 3607 O O . PRO A 1 482 ? -24.615 28.695 27.615 1.00 32.50 482 PRO A O 1
ATOM 3610 N N . TYR A 1 483 ? -23.205 29.199 29.284 1.00 24.91 483 TYR A N 1
ATOM 3611 C CA . TYR A 1 483 ? -24.242 29.561 30.252 1.00 24.91 483 TYR A CA 1
ATOM 3612 C C . TYR A 1 483 ? -24.324 31.088 30.345 1.00 24.91 483 TYR A C 1
ATOM 3614 O O . TYR A 1 483 ? -23.353 31.746 30.712 1.00 24.91 483 TYR A O 1
ATOM 3622 N N . GLY A 1 484 ? -25.484 31.657 30.022 1.00 27.08 484 GLY A N 1
ATOM 3623 C CA . GLY A 1 484 ? -25.702 33.101 30.073 1.00 27.08 484 GLY A CA 1
ATOM 3624 C C . GLY A 1 484 ? -27.175 33.455 29.921 1.00 27.08 484 GLY A C 1
ATOM 3625 O O . GLY A 1 484 ? -27.671 33.583 28.807 1.00 27.08 484 GLY A O 1
ATOM 3626 N N . GLY A 1 485 ? -27.876 33.622 31.042 1.00 28.55 485 GLY A N 1
ATOM 3627 C CA . GLY A 1 485 ? -29.246 34.132 31.070 1.00 28.55 485 GLY A CA 1
ATOM 3628 C C . GLY A 1 485 ? -29.356 35.349 31.984 1.00 28.55 485 GLY A C 1
ATOM 3629 O O . GLY A 1 485 ? -28.899 35.288 33.123 1.00 28.55 485 GLY A O 1
ATOM 3630 N N . VAL A 1 486 ? -29.990 36.429 31.508 1.00 27.97 486 VAL A N 1
ATOM 3631 C CA . VAL A 1 486 ? -30.430 37.566 32.339 1.00 27.97 486 VAL A CA 1
ATOM 3632 C C . VAL A 1 486 ? -31.774 38.131 31.837 1.00 27.97 486 VAL A C 1
ATOM 3634 O O . VAL A 1 486 ? -31.861 38.662 30.738 1.00 27.97 486 VAL A O 1
ATOM 3637 N N . ASN A 1 487 ? -32.796 37.989 32.690 1.00 28.47 487 ASN A N 1
ATOM 3638 C CA . ASN A 1 487 ? -34.040 38.759 32.924 1.00 28.47 487 ASN A CA 1
ATOM 3639 C C . ASN A 1 487 ? -34.577 39.826 31.930 1.00 28.47 487 ASN A C 1
ATOM 3641 O O . ASN A 1 487 ? -33.856 40.728 31.519 1.00 28.47 487 ASN A O 1
ATOM 3645 N N . GLY A 1 488 ? -35.918 39.839 31.735 1.00 25.09 488 GLY A N 1
ATOM 3646 C CA . GLY A 1 488 ? -36.614 40.789 30.833 1.00 25.09 488 GLY A CA 1
ATOM 3647 C C . GLY A 1 488 ? -38.085 41.230 31.086 1.00 25.09 488 GLY A C 1
ATOM 3648 O O . GLY A 1 488 ? -38.568 42.020 30.288 1.00 25.09 488 GLY A O 1
ATOM 3649 N N . ARG A 1 489 ? -38.760 40.852 32.194 1.00 25.00 489 ARG A N 1
ATOM 3650 C CA . ARG A 1 489 ? -39.981 41.512 32.776 1.00 25.00 489 ARG A CA 1
ATOM 3651 C C . ARG A 1 489 ? -41.383 41.357 32.097 1.00 25.00 489 ARG A C 1
ATOM 3653 O O . ARG A 1 489 ? -41.507 41.258 30.888 1.00 25.00 489 ARG A O 1
ATOM 3660 N N . ALA A 1 490 ? -42.420 41.484 32.953 1.00 26.64 490 ALA A N 1
ATOM 3661 C CA . ALA A 1 490 ? -43.889 41.545 32.729 1.00 26.64 490 ALA A CA 1
ATOM 3662 C C . ALA A 1 490 ? -44.604 40.232 32.306 1.00 26.64 490 ALA A C 1
ATOM 3664 O O . ALA A 1 490 ? -44.109 39.510 31.457 1.00 26.64 490 ALA A O 1
ATOM 3665 N N . GLY A 1 491 ? -45.783 39.860 32.834 1.00 24.89 491 GLY A N 1
ATOM 3666 C CA . GLY A 1 491 ? -46.577 40.393 33.958 1.00 24.89 491 GLY A CA 1
ATOM 3667 C C . GLY A 1 491 ? -48.038 39.885 33.921 1.00 24.89 491 GLY A C 1
ATOM 3668 O O . GLY A 1 491 ? -48.607 39.799 32.841 1.00 24.89 491 GLY A O 1
ATOM 3669 N N . GLY A 1 492 ? -48.658 39.592 35.076 1.00 25.53 492 GLY A N 1
ATOM 3670 C CA . GLY A 1 492 ? -50.096 39.258 35.185 1.00 25.53 492 GLY A CA 1
ATOM 3671 C C . GLY A 1 492 ? -50.426 37.823 35.639 1.00 25.53 492 GLY A C 1
ATOM 3672 O O . GLY A 1 492 ? -49.765 36.866 35.256 1.00 25.53 492 GLY A O 1
ATOM 3673 N N . ALA A 1 493 ? -51.462 37.692 36.470 1.00 23.89 493 ALA A N 1
ATOM 3674 C CA . ALA A 1 493 ? -52.007 36.453 37.056 1.00 23.89 493 ALA A CA 1
ATOM 3675 C C . ALA A 1 493 ? -53.541 36.398 36.781 1.00 23.89 493 ALA A C 1
ATOM 3677 O O . ALA A 1 493 ? -54.023 37.291 36.084 1.00 23.89 493 ALA A O 1
ATOM 3678 N N . PRO A 1 494 ? -54.371 35.551 37.431 1.00 45.12 494 PRO A N 1
ATOM 3679 C CA . PRO A 1 494 ? -54.332 34.092 37.648 1.00 45.12 494 PRO A CA 1
ATOM 3680 C C . PRO A 1 494 ? -55.645 33.374 37.196 1.00 45.12 494 PRO A C 1
ATOM 3682 O O . PRO A 1 494 ? -56.630 34.016 36.846 1.00 45.12 494 PRO A O 1
ATOM 3685 N N . GLY A 1 495 ? -55.711 32.038 37.314 1.00 27.27 495 GLY A N 1
ATOM 3686 C CA . GLY A 1 495 ? -56.962 31.244 37.279 1.00 27.27 495 GLY A CA 1
ATOM 3687 C C . GLY A 1 495 ? -56.667 29.734 37.211 1.00 27.27 495 GLY A C 1
ATOM 3688 O O . GLY A 1 495 ? -56.041 29.291 36.261 1.00 27.27 495 GLY A O 1
ATOM 3689 N N . ALA A 1 496 ? -56.848 28.940 38.273 1.00 26.50 496 ALA A N 1
ATOM 3690 C CA . ALA A 1 496 ? -58.108 28.415 38.833 1.00 26.50 496 ALA A CA 1
ATOM 3691 C C . ALA A 1 496 ? -58.727 27.270 37.993 1.00 26.50 496 ALA A C 1
ATOM 3693 O O . ALA A 1 496 ? -59.200 27.493 36.885 1.00 26.50 496 ALA A O 1
ATOM 3694 N N . GLY A 1 497 ? -58.749 26.047 38.547 1.00 26.80 497 GLY A N 1
ATOM 3695 C CA . GLY A 1 497 ? -59.285 24.850 37.880 1.00 26.80 497 GLY A CA 1
ATOM 3696 C C . GLY A 1 497 ? -59.125 23.571 38.711 1.00 26.80 497 GLY A C 1
ATOM 3697 O O . GLY A 1 497 ? -58.202 22.794 38.490 1.00 26.80 497 GLY A O 1
ATOM 3698 N N . ILE A 1 498 ? -60.005 23.370 39.696 1.00 28.11 498 ILE A N 1
ATOM 3699 C CA . ILE A 1 498 ? -60.063 22.160 40.539 1.00 28.11 498 ILE A CA 1
ATOM 3700 C C . ILE A 1 498 ? -60.814 21.048 39.786 1.00 28.11 498 ILE A C 1
ATOM 3702 O O . ILE A 1 498 ? -61.840 21.323 39.169 1.00 28.11 498 ILE A O 1
ATOM 3706 N N . GLY A 1 499 ? -60.364 19.792 39.888 1.00 26.30 499 GLY A N 1
ATOM 3707 C CA . GLY A 1 499 ? -61.086 18.648 39.316 1.00 26.30 499 GLY A CA 1
ATOM 3708 C C . GLY A 1 499 ? -60.517 17.289 39.724 1.00 26.30 499 GLY A C 1
ATOM 3709 O O . GLY A 1 499 ? -59.690 16.726 39.015 1.00 26.30 499 GLY A O 1
ATOM 3710 N N . ALA A 1 500 ? -60.973 16.748 40.856 1.00 26.50 500 ALA A N 1
ATOM 3711 C CA . ALA A 1 500 ? -60.690 15.374 41.277 1.00 26.50 500 ALA A CA 1
ATOM 3712 C C . ALA A 1 500 ? -61.896 14.460 40.986 1.00 26.50 500 ALA A C 1
ATOM 3714 O O . ALA A 1 500 ? -63.034 14.855 41.225 1.00 26.50 500 ALA A O 1
ATOM 3715 N N . GLY A 1 501 ? -61.660 13.229 40.524 1.00 26.34 501 GLY A N 1
ATOM 3716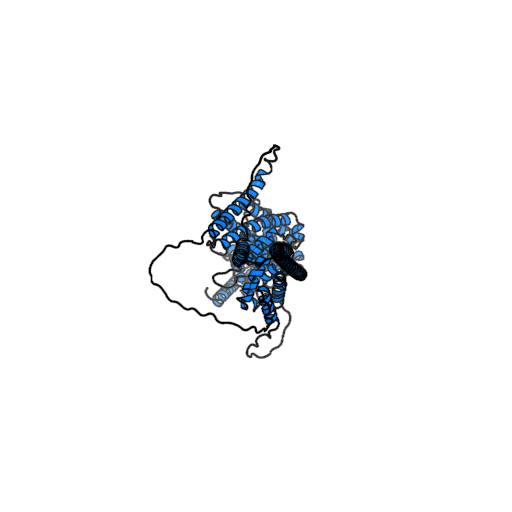 C CA . GLY A 1 501 ? -62.707 12.210 40.366 1.00 26.34 501 GLY A CA 1
ATOM 3717 C C . GLY A 1 501 ? -62.201 10.953 39.635 1.00 26.34 501 GLY A C 1
ATOM 3718 O O . GLY A 1 501 ? -61.328 11.097 38.779 1.00 26.34 501 GLY A O 1
ATOM 3719 N N . PRO A 1 502 ? -62.641 9.722 39.980 1.00 40.69 502 PRO A N 1
ATOM 3720 C CA . PRO A 1 502 ? -61.713 8.589 39.938 1.00 40.69 502 PRO A CA 1
ATOM 3721 C C . PRO A 1 502 ? -62.114 7.390 39.057 1.00 40.69 502 PRO A C 1
ATOM 3723 O O . PRO A 1 502 ? -63.283 7.041 38.931 1.00 40.69 502 PRO A O 1
ATOM 3726 N N . GLY A 1 503 ? -61.086 6.649 38.627 1.00 26.23 503 GLY A N 1
ATOM 3727 C CA . GLY A 1 503 ? -61.101 5.183 38.585 1.00 26.23 503 GLY A CA 1
ATOM 3728 C C . GLY A 1 503 ? -61.580 4.483 37.306 1.00 26.23 503 GLY A C 1
ATOM 3729 O O . GLY A 1 503 ? -62.761 4.491 36.979 1.00 26.23 503 GLY A O 1
ATOM 3730 N N . ARG A 1 504 ? -60.687 3.674 36.716 1.00 27.42 504 ARG A N 1
ATOM 3731 C CA . ARG A 1 504 ? -60.881 2.211 36.610 1.00 27.42 504 ARG A CA 1
ATOM 3732 C C . ARG A 1 504 ? -59.614 1.500 36.133 1.00 27.42 504 ARG A C 1
ATOM 3734 O O . ARG A 1 504 ? -58.906 1.991 35.263 1.00 27.42 504 ARG A O 1
ATOM 3741 N N . ALA A 1 505 ? -59.361 0.321 36.697 1.00 27.97 505 ALA A N 1
ATOM 3742 C CA . ALA A 1 505 ? -58.361 -0.608 36.187 1.00 27.97 505 ALA A CA 1
ATOM 3743 C C . ALA A 1 505 ? -58.897 -1.349 34.949 1.00 27.97 505 ALA A C 1
ATOM 3745 O O . ALA A 1 505 ? -60.081 -1.680 34.883 1.00 27.97 505 ALA A O 1
ATOM 3746 N N . GLY A 1 506 ? -58.008 -1.647 34.004 1.00 27.06 506 GLY A N 1
ATOM 3747 C CA . GLY A 1 506 ? -58.284 -2.461 32.822 1.00 27.06 506 GLY A CA 1
ATOM 3748 C C . GLY A 1 506 ? -56.964 -2.858 32.175 1.00 27.06 506 GLY A C 1
ATOM 3749 O O . GLY A 1 506 ? -56.302 -2.026 31.564 1.00 27.06 506 GLY A O 1
ATOM 3750 N N . GLY A 1 507 ? -56.534 -4.101 32.386 1.00 28.84 507 GLY A N 1
ATOM 3751 C CA . GLY A 1 507 ? -55.248 -4.580 31.889 1.00 28.84 507 GLY A CA 1
ATOM 3752 C C . GLY A 1 507 ? -55.299 -4.975 30.415 1.00 28.84 507 GLY A C 1
ATOM 3753 O O . GLY A 1 507 ? -56.226 -5.655 29.986 1.00 28.84 507 GLY A O 1
ATOM 3754 N N . ALA A 1 508 ? -54.252 -4.619 29.674 1.00 26.55 508 ALA A N 1
ATOM 3755 C CA . ALA A 1 508 ? -53.881 -5.264 28.421 1.00 26.55 508 ALA A CA 1
ATOM 3756 C C . ALA A 1 508 ? -52.351 -5.232 28.294 1.00 26.55 508 ALA A C 1
ATOM 3758 O O . ALA A 1 508 ? -51.766 -4.219 27.911 1.00 26.55 508 ALA A O 1
ATOM 3759 N N . GLN A 1 509 ? -51.691 -6.338 28.650 1.00 29.92 509 GLN A N 1
ATOM 3760 C CA . GLN A 1 509 ? -50.278 -6.537 28.330 1.00 29.92 509 GLN A CA 1
ATOM 3761 C C . GLN A 1 509 ? -50.147 -6.808 26.829 1.00 29.92 509 GLN A C 1
ATOM 3763 O O . GLN A 1 509 ? -50.120 -7.957 26.395 1.00 29.92 509 GLN A O 1
ATOM 3768 N N . ASN A 1 510 ? -50.040 -5.749 26.029 1.00 29.80 510 ASN A N 1
ATOM 3769 C CA . ASN A 1 510 ? -49.443 -5.886 24.709 1.00 29.80 510 ASN A CA 1
ATOM 3770 C C . ASN A 1 510 ? -47.930 -5.982 24.894 1.00 29.80 510 ASN A C 1
ATOM 3772 O O . ASN A 1 510 ? -47.298 -5.040 25.375 1.00 29.80 510 ASN A O 1
ATOM 3776 N N . GLY A 1 511 ? -47.360 -7.123 24.507 1.00 28.69 511 GLY A N 1
ATOM 3777 C CA . GLY A 1 511 ? -45.919 -7.334 24.434 1.00 28.69 511 GLY A CA 1
ATOM 3778 C C . GLY A 1 511 ? -45.300 -6.479 23.333 1.00 28.69 511 GLY A C 1
ATOM 3779 O O . GLY A 1 511 ? -44.957 -6.986 22.269 1.00 28.69 511 GLY A O 1
ATOM 3780 N N . ALA A 1 512 ? -45.163 -5.178 23.586 1.00 27.34 512 ALA A N 1
ATOM 3781 C CA . ALA A 1 512 ? -44.301 -4.315 22.801 1.00 27.34 512 ALA A CA 1
ATOM 3782 C C . ALA A 1 512 ? -42.864 -4.808 23.000 1.00 27.34 512 ALA A C 1
ATOM 3784 O O . ALA A 1 512 ? -42.265 -4.594 24.056 1.00 27.34 512 ALA A O 1
ATOM 3785 N N . GLY A 1 513 ? -42.334 -5.513 21.997 1.00 32.56 513 GLY A N 1
ATOM 3786 C CA . GLY A 1 513 ? -40.916 -5.844 21.951 1.00 32.56 513 GLY A CA 1
ATOM 3787 C C . GLY A 1 513 ? -40.103 -4.565 22.135 1.00 32.56 513 GLY A C 1
ATOM 3788 O O . GLY A 1 513 ? -40.430 -3.537 21.538 1.00 32.56 513 GLY A O 1
ATOM 3789 N N . LEU A 1 514 ? -39.085 -4.624 22.997 1.00 32.88 514 LEU A N 1
ATOM 3790 C CA . LEU A 1 514 ? -38.193 -3.493 23.249 1.00 32.88 514 LEU A CA 1
ATOM 3791 C C . LEU A 1 514 ? -37.696 -2.923 21.909 1.00 32.88 514 LEU A C 1
ATOM 3793 O O . LEU A 1 514 ? -37.372 -3.714 21.016 1.00 32.88 514 LEU A O 1
ATOM 3797 N N . PRO A 1 515 ? -37.640 -1.587 21.744 1.00 43.59 515 PRO A N 1
ATOM 3798 C CA . PRO A 1 515 ? -37.184 -0.989 20.498 1.00 43.59 515 PRO A CA 1
ATOM 3799 C C . PRO A 1 515 ? -35.788 -1.517 20.164 1.00 43.59 515 PRO A C 1
ATOM 3801 O O . PRO A 1 515 ? -34.867 -1.426 20.978 1.00 43.59 515 PRO A O 1
ATOM 3804 N N . LEU A 1 516 ? -35.664 -2.104 18.973 1.00 52.50 516 LEU A N 1
ATOM 3805 C CA . LEU A 1 516 ? -34.421 -2.688 18.478 1.00 52.50 516 LEU A CA 1
ATOM 3806 C C . LEU A 1 516 ? -33.320 -1.629 18.507 1.00 52.50 516 LEU A C 1
ATOM 3808 O O . LEU A 1 516 ? -33.543 -0.505 18.052 1.00 52.50 516 LEU A O 1
ATOM 3812 N N . ASN A 1 517 ? -32.139 -1.977 19.010 1.00 70.62 517 ASN A N 1
ATOM 3813 C CA . ASN A 1 517 ? -31.013 -1.046 18.995 1.00 70.62 517 ASN A CA 1
ATOM 3814 C C . ASN A 1 517 ? -30.489 -0.831 17.560 1.00 70.62 517 ASN A C 1
ATOM 3816 O O . ASN A 1 517 ? -30.757 -1.633 16.662 1.00 70.62 517 ASN A O 1
ATOM 3820 N N . ASP A 1 518 ? -29.729 0.244 17.342 1.00 69.31 518 ASP A N 1
ATOM 3821 C CA . ASP A 1 518 ? -29.228 0.632 16.012 1.00 69.31 518 ASP A CA 1
ATOM 3822 C C . ASP A 1 518 ? -28.501 -0.516 15.287 1.00 69.31 518 ASP A C 1
ATOM 3824 O O . ASP A 1 518 ? -28.682 -0.723 14.087 1.00 69.31 518 ASP A O 1
ATOM 3828 N N . THR A 1 519 ? -27.746 -1.331 16.032 1.00 69.62 519 THR A N 1
ATOM 3829 C CA . THR A 1 519 ? -27.087 -2.550 15.540 1.00 69.62 519 THR A CA 1
ATOM 3830 C C . THR A 1 519 ? -28.087 -3.580 15.008 1.00 69.62 519 THR A C 1
ATOM 3832 O O . THR A 1 519 ? -27.911 -4.099 13.908 1.00 69.62 519 THR A O 1
ATOM 3835 N N . GLN A 1 520 ? -29.136 -3.900 15.771 1.00 75.38 520 GLN A N 1
ATOM 3836 C CA . GLN A 1 520 ? -30.168 -4.858 15.366 1.00 75.38 520 GLN A CA 1
ATOM 3837 C C . GLN A 1 520 ? -30.938 -4.366 14.136 1.00 75.38 520 GLN A C 1
ATOM 3839 O O . GLN A 1 520 ? -31.206 -5.160 13.235 1.00 75.38 520 GLN A O 1
ATOM 3844 N N . GLN A 1 521 ? -31.239 -3.066 14.065 1.00 78.06 521 GLN A N 1
ATOM 3845 C CA . GLN A 1 521 ? -31.894 -2.463 12.901 1.00 78.06 521 GLN A CA 1
ATOM 3846 C C . GLN A 1 521 ? -30.996 -2.514 11.655 1.00 78.06 521 GLN A C 1
ATOM 3848 O O . GLN A 1 521 ? -31.452 -2.926 10.589 1.00 78.06 521 GLN A O 1
ATOM 3853 N N . ALA A 1 522 ? -29.706 -2.179 11.786 1.00 74.44 522 ALA A N 1
ATOM 3854 C CA . ALA A 1 522 ? -28.740 -2.286 10.692 1.00 74.44 522 ALA A CA 1
ATOM 3855 C C . ALA A 1 522 ? -28.591 -3.735 10.189 1.00 74.44 522 ALA A C 1
ATOM 3857 O O . ALA A 1 522 ? -28.588 -3.971 8.983 1.00 74.44 522 ALA A O 1
ATOM 3858 N N . LEU A 1 523 ? -28.532 -4.721 11.091 1.00 80.12 523 LEU A N 1
ATOM 3859 C CA . LEU A 1 523 ? -28.437 -6.140 10.728 1.00 80.12 523 LEU A CA 1
ATOM 3860 C C . LEU A 1 523 ? -29.698 -6.665 10.022 1.00 80.12 523 LEU A C 1
ATOM 3862 O O . LEU A 1 523 ? -29.580 -7.367 9.019 1.00 80.12 523 LEU A O 1
ATOM 3866 N N . GLN A 1 524 ? -30.898 -6.292 10.481 1.00 81.38 524 GLN A N 1
ATOM 3867 C CA . GLN A 1 524 ? -32.151 -6.625 9.785 1.00 81.38 524 GLN A CA 1
ATOM 3868 C C . GLN A 1 524 ? -32.217 -5.986 8.393 1.00 81.38 524 GLN A C 1
ATOM 3870 O O . GLN A 1 524 ? -32.640 -6.626 7.427 1.00 81.38 524 GLN A O 1
ATOM 3875 N N . LEU A 1 525 ? -31.747 -4.744 8.262 1.00 81.62 525 LEU A N 1
ATOM 3876 C CA . LEU A 1 525 ? -31.672 -4.070 6.972 1.00 81.62 525 LEU A CA 1
ATOM 3877 C C . LEU A 1 525 ? -30.717 -4.797 6.013 1.00 81.62 525 LEU A C 1
ATOM 3879 O O . LEU A 1 525 ? -31.082 -5.031 4.861 1.00 81.62 525 LEU A O 1
ATOM 3883 N N . LEU A 1 526 ? -29.545 -5.233 6.482 1.00 78.94 526 LEU A N 1
ATOM 3884 C CA . LEU A 1 526 ? -28.608 -6.029 5.680 1.00 78.94 526 LEU A CA 1
ATOM 3885 C C . LEU A 1 526 ? -29.217 -7.369 5.237 1.00 78.94 526 LEU A C 1
ATOM 3887 O O . LEU A 1 526 ? -29.098 -7.722 4.066 1.00 78.94 526 LEU A O 1
ATOM 3891 N N . GLN A 1 527 ? -29.945 -8.068 6.114 1.00 78.88 527 GLN A N 1
ATOM 3892 C CA . GLN A 1 527 ? -30.684 -9.285 5.745 1.00 78.88 527 GLN A CA 1
ATOM 3893 C C . GLN A 1 527 ? -31.721 -9.015 4.641 1.00 78.88 527 GLN A C 1
ATOM 3895 O O . GLN A 1 527 ? -31.843 -9.802 3.703 1.00 78.88 527 GLN A O 1
ATOM 3900 N N . SER A 1 528 ? -32.426 -7.879 4.694 1.00 75.88 528 SER A N 1
ATOM 3901 C CA . SER A 1 528 ? -33.385 -7.496 3.646 1.00 75.88 528 SER A CA 1
ATOM 3902 C C . SER A 1 528 ? -32.717 -7.217 2.291 1.00 75.88 528 SER A C 1
ATOM 3904 O O . SER A 1 528 ? -33.259 -7.594 1.252 1.00 75.88 528 SER A O 1
ATOM 3906 N N . LEU A 1 529 ? -31.510 -6.634 2.292 1.00 71.81 529 LEU A N 1
ATOM 3907 C CA . LEU A 1 529 ? -30.723 -6.391 1.078 1.00 71.81 529 LEU A CA 1
ATOM 3908 C C . LEU A 1 529 ? -30.186 -7.695 0.466 1.00 71.81 529 LEU A C 1
ATOM 3910 O O . LEU A 1 529 ? -30.093 -7.794 -0.753 1.00 71.81 529 LEU A O 1
ATOM 3914 N N . GLN A 1 530 ? -29.891 -8.706 1.288 1.00 63.44 530 GLN A N 1
ATOM 3915 C CA . GLN A 1 530 ? -29.458 -10.033 0.827 1.00 63.44 530 GLN A CA 1
ATOM 3916 C C . GLN A 1 530 ? -30.595 -10.878 0.223 1.00 63.44 530 GLN A C 1
ATOM 3918 O O . GLN A 1 530 ? -30.327 -11.791 -0.555 1.00 63.44 530 GLN A O 1
ATOM 3923 N N . LEU A 1 531 ? -31.853 -10.584 0.568 1.00 48.91 531 LEU A N 1
ATOM 3924 C CA . LEU A 1 531 ? -33.041 -11.335 0.132 1.00 48.91 531 LEU A CA 1
ATOM 3925 C C . LEU A 1 531 ? -33.801 -10.679 -1.036 1.00 48.91 531 LEU A C 1
ATOM 3927 O O . LEU A 1 531 ? -34.767 -11.252 -1.544 1.00 48.91 531 LEU A O 1
ATOM 3931 N N . GLY A 1 532 ? -33.397 -9.483 -1.467 1.00 41.72 532 GLY A N 1
ATOM 3932 C CA . GLY A 1 532 ? -34.050 -8.764 -2.559 1.00 41.72 532 GLY A CA 1
ATOM 3933 C C . GLY A 1 532 ? -33.702 -9.345 -3.938 1.00 41.72 532 GLY A C 1
ATOM 3934 O O . GLY A 1 532 ? -32.518 -9.434 -4.270 1.00 41.72 532 GLY A O 1
ATOM 3935 N N . PRO A 1 533 ? -34.681 -9.679 -4.804 1.00 36.31 533 PRO A N 1
ATOM 3936 C CA . PRO A 1 533 ? -34.381 -9.951 -6.203 1.00 36.31 533 PRO A CA 1
ATOM 3937 C C . PRO A 1 533 ? -33.843 -8.674 -6.857 1.00 36.31 533 PRO A C 1
ATOM 3939 O O . PRO A 1 533 ? -34.408 -7.591 -6.675 1.00 36.31 533 PRO A O 1
ATOM 3942 N N . ALA A 1 534 ? -32.769 -8.797 -7.641 1.00 35.12 534 ALA A N 1
ATOM 3943 C CA . ALA A 1 534 ? -32.210 -7.668 -8.378 1.00 35.12 534 ALA A CA 1
ATOM 3944 C C . ALA A 1 534 ? -33.311 -6.982 -9.216 1.00 35.12 534 ALA A C 1
ATOM 3946 O O . ALA A 1 534 ? -34.081 -7.677 -9.892 1.00 35.12 534 ALA A O 1
ATOM 3947 N N . PRO A 1 535 ? -33.423 -5.638 -9.189 1.00 35.16 535 PRO A N 1
ATOM 3948 C CA . PRO A 1 535 ? -34.453 -4.942 -9.944 1.00 35.16 535 PRO A CA 1
ATOM 3949 C C . PRO A 1 535 ? -34.265 -5.234 -11.433 1.00 35.16 535 PRO A C 1
ATOM 3951 O O . PRO A 1 535 ? -33.217 -4.933 -12.005 1.00 35.16 535 PRO A O 1
ATOM 3954 N N . ARG A 1 536 ? -35.285 -5.832 -12.063 1.00 31.56 536 ARG A N 1
ATOM 3955 C CA . ARG A 1 536 ? -35.280 -6.100 -13.505 1.00 31.56 536 ARG A CA 1
ATOM 3956 C C . ARG A 1 536 ? -35.064 -4.784 -14.247 1.00 31.56 536 ARG A C 1
ATOM 3958 O O . ARG A 1 536 ? -35.925 -3.907 -14.196 1.00 31.56 536 ARG A O 1
ATOM 3965 N N . GLN A 1 537 ? -33.948 -4.667 -14.963 1.00 32.59 537 GLN A N 1
ATOM 3966 C CA . GLN A 1 537 ? -33.804 -3.604 -15.950 1.00 32.59 537 GLN A CA 1
ATOM 3967 C C . GLN A 1 537 ? -34.883 -3.785 -17.033 1.00 32.59 537 GLN A C 1
ATOM 3969 O O . GLN A 1 537 ? -35.134 -4.922 -17.455 1.00 32.59 537 GLN A O 1
ATOM 3974 N N . PRO A 1 538 ? -35.544 -2.708 -17.486 1.00 32.25 538 PRO A N 1
ATOM 3975 C CA . PRO A 1 538 ? -36.524 -2.799 -18.555 1.00 32.25 538 PRO A CA 1
ATOM 3976 C C . PRO A 1 538 ? -35.836 -3.061 -19.904 1.00 32.25 538 PRO A C 1
ATOM 3978 O O . PRO A 1 538 ? -35.394 -2.139 -20.576 1.00 32.25 538 PRO A O 1
ATOM 3981 N N . GLY A 1 539 ? -35.790 -4.339 -20.287 1.00 32.31 539 GLY A N 1
ATOM 3982 C CA . GLY A 1 539 ? -35.785 -4.820 -21.672 1.00 32.31 539 GLY A CA 1
ATOM 3983 C C . GLY A 1 539 ? -34.650 -4.370 -22.599 1.00 32.31 539 GLY A C 1
ATOM 3984 O O . GLY A 1 539 ? -34.825 -3.437 -23.375 1.00 32.31 539 GLY A O 1
ATOM 3985 N N . LEU A 1 540 ? -33.582 -5.169 -22.669 1.00 28.83 540 LEU A N 1
ATOM 3986 C CA . LEU A 1 540 ? -32.798 -5.365 -23.896 1.00 28.83 540 LEU A CA 1
ATOM 3987 C C . LEU A 1 540 ? -32.460 -6.859 -24.049 1.00 28.83 540 LEU A C 1
ATOM 3989 O O . LEU A 1 540 ? -32.291 -7.571 -23.059 1.00 28.83 540 LEU A O 1
ATOM 3993 N N . SER A 1 541 ? -32.483 -7.345 -25.290 1.00 28.11 541 SER A N 1
ATOM 3994 C CA . SER A 1 541 ? -32.639 -8.772 -25.612 1.00 28.11 541 SER A CA 1
ATOM 3995 C C . SER A 1 541 ? -31.363 -9.619 -25.491 1.00 28.11 541 SER A C 1
ATOM 3997 O O . SER A 1 541 ? -30.245 -9.125 -25.583 1.00 28.11 541 SER A O 1
ATOM 3999 N N . LEU A 1 542 ? -31.577 -10.929 -25.327 1.00 28.80 542 LEU A N 1
ATOM 4000 C CA . LEU A 1 542 ? -30.584 -11.999 -25.154 1.00 28.80 542 LEU A CA 1
ATOM 4001 C C . LEU A 1 542 ? -29.488 -12.071 -26.239 1.00 28.80 542 LEU A C 1
ATOM 4003 O O . LEU A 1 542 ? -29.808 -12.113 -27.423 1.00 28.80 542 LEU A O 1
ATOM 4007 N N . MET A 1 543 ? -28.239 -12.275 -25.802 1.00 25.59 543 MET A N 1
ATOM 4008 C CA . MET A 1 543 ? -27.144 -12.999 -26.483 1.00 25.59 543 MET A CA 1
ATOM 4009 C C . MET A 1 543 ? -26.228 -13.632 -25.393 1.00 25.59 543 MET A C 1
ATOM 4011 O O . MET A 1 543 ? -26.293 -13.191 -24.242 1.00 25.59 543 MET A O 1
ATOM 4015 N N . PRO A 1 544 ? -25.466 -14.711 -25.677 1.00 28.94 544 PRO A N 1
ATOM 4016 C CA . PRO A 1 544 ? -25.007 -15.665 -24.652 1.00 28.94 544 PRO A CA 1
ATOM 4017 C C . PRO A 1 544 ? -23.667 -15.333 -23.960 1.00 28.94 544 PRO A C 1
ATOM 4019 O O . PRO A 1 544 ? -22.854 -14.560 -24.460 1.00 28.94 544 PRO A O 1
ATOM 4022 N N . SER A 1 545 ? -23.433 -15.979 -22.810 1.00 30.34 545 SER A N 1
ATOM 4023 C CA . SER A 1 545 ? -22.243 -15.824 -21.955 1.00 30.34 545 SER A CA 1
ATOM 4024 C C . SER A 1 545 ? -20.923 -16.282 -22.586 1.00 30.34 545 SER A C 1
ATOM 4026 O O . SER A 1 545 ? -20.850 -17.351 -23.191 1.00 30.34 545 SER A O 1
ATOM 4028 N N . PRO A 1 546 ? -19.843 -15.561 -22.261 1.00 25.39 546 PRO A N 1
ATOM 4029 C CA . PRO A 1 546 ? -18.725 -16.077 -21.466 1.00 25.39 546 PRO A CA 1
ATOM 4030 C C . PRO A 1 546 ? -18.709 -15.382 -20.082 1.00 25.39 546 PRO A C 1
ATOM 4032 O O . PRO A 1 546 ? -19.295 -14.319 -19.917 1.00 25.39 546 PRO A O 1
ATOM 4035 N N . GLY A 1 547 ? -18.117 -15.905 -19.009 1.00 24.70 547 GLY A N 1
ATOM 4036 C CA . GLY A 1 547 ? -17.153 -16.999 -18.907 1.00 24.70 547 GLY A CA 1
ATOM 4037 C C . GLY A 1 547 ? -15.874 -16.483 -18.241 1.00 24.70 547 GLY A C 1
ATOM 4038 O O . GLY A 1 547 ? -14.967 -16.060 -18.942 1.00 24.70 547 GLY A O 1
ATOM 4039 N N . GLY A 1 548 ? -15.814 -16.522 -16.903 1.00 23.53 548 GLY A N 1
ATOM 4040 C CA . GLY A 1 548 ? -14.675 -16.036 -16.106 1.00 23.53 548 GLY A CA 1
ATOM 4041 C C . GLY A 1 548 ? -14.897 -14.640 -15.511 1.00 23.53 548 GLY A C 1
ATOM 4042 O O . GLY A 1 548 ? -15.265 -13.707 -16.215 1.00 23.53 548 GLY A O 1
ATOM 4043 N N . ALA A 1 549 ? -14.701 -14.509 -14.196 1.00 25.75 549 ALA A N 1
ATOM 4044 C CA . ALA A 1 549 ? -14.804 -13.242 -13.477 1.00 25.75 549 ALA A CA 1
ATOM 4045 C C . ALA A 1 549 ? -13.405 -12.727 -13.120 1.00 25.75 549 ALA A C 1
ATOM 4047 O O . ALA A 1 549 ? -12.675 -13.405 -12.399 1.00 25.75 549 ALA A O 1
ATOM 4048 N N . GLU A 1 550 ? -13.072 -11.515 -13.561 1.00 23.92 550 GLU A N 1
ATOM 4049 C CA . GLU A 1 550 ? -11.895 -10.774 -13.102 1.00 23.92 550 GLU A CA 1
ATOM 4050 C C . GLU A 1 550 ? -12.307 -9.406 -12.551 1.00 23.92 550 GLU A C 1
ATOM 4052 O O . GLU A 1 550 ? -13.233 -8.758 -13.043 1.00 23.92 550 GLU A O 1
ATOM 4057 N N . TRP A 1 551 ? -11.644 -9.010 -11.468 1.00 25.94 551 TRP A N 1
ATOM 4058 C CA . TRP A 1 551 ? -12.028 -7.893 -10.607 1.00 25.94 551 TRP A CA 1
ATOM 4059 C C . TRP A 1 551 ? -11.352 -6.583 -11.051 1.00 25.94 551 TRP A C 1
ATOM 4061 O O . TRP A 1 551 ? -10.233 -6.604 -11.567 1.00 25.94 551 TRP A O 1
ATOM 4071 N N . ARG A 1 552 ? -12.007 -5.439 -10.814 1.00 29.75 552 ARG A N 1
ATOM 4072 C CA . ARG A 1 552 ? -11.457 -4.080 -10.983 1.00 29.75 552 ARG A CA 1
ATOM 4073 C C . ARG A 1 552 ? -11.732 -3.231 -9.745 1.00 29.75 552 ARG A C 1
ATOM 4075 O O . ARG A 1 552 ? -12.819 -3.425 -9.159 1.00 29.75 552 ARG A O 1
#

Sequence (552 aa):
MHTKEELLAFVGQCYIILDPINLVHPPYSQEVKGIDARCVSNLIWALVKLDLALDAGCTGNEVILSILPLVMRLLGQSSPQGLANLLWAYAKLSEPPVEVIASIMSRMTEMLSRDQTGSLFDAQALSNSIWAVAHARSKVANFDVQCGPAGAVSAFLVAIAVSANSMLRALYTRLDMAHLSAFLNNVEHKFSCQALVNIVWSFATILGDECGQHPVIMQLFVASRKEAILRLRATFAALQTQQAWVYHMPGGFNEQALSNVVYAYEKAGLLDRELLHWVFSVAALRLDRRDGPPSFKPQELCTLLRAAHLEICEPQPFLAKLARIVQSMPWIVRNWSSSELNELSRALGLLQPSLIAQQHAHAQAQAQAAQQAAAAAAAQQQAQAQQAAVAAAAALPLLSLAAAANGSQLDLQFLLQANALVSAAGVGNLGVVNSGNNLVNGGGTGISLADLVTAELQQMSLQNAIAAQLNAAAAAAAGLQPYGGVNGRAGGAPGAGIGAGPGRAGGAQNGAGLPLNDTQQALQLLQSLQLGPAPRQPGLSLMPSPGGAEWR

Secondary structure (DSSP, 8-state):
--SHHHHHHHHHHHHHHT-HHHHHSTT--S--TT--HHHHHHHHHHHHHTTSSSSTTSHHHHHHHHTHHHHHHHTTT--HHHHHHHHHHHHHSSS--HHHHHHHHHHHHHHHHH-TTS-SS-HHHHHHHHHHHHHHHTTSTTHHHHSSSTTHHHHHHHHHHHHHHHHHHHTTSS---S-HHHHHHHHHHHS-HHHHHHHHHHHHHHHGGGGGTSHHHHHHHHHHHHHHHHHHHHHHHHHHHTPPPS-SS--SS-HHHHHHHHHHHHHTT---HHHHHHHHHHHHHHT--TTSS----HHHHHHHHHHTTSSSS--HHHHHHHHHHHHH-GGGGTT--HHHHHHHHHHHGGGSPPHHHHHHHHHHHHHHHHHHHHHHHHHHHHHHHHHHHHHHHHHHHHHHHHHH-SSSPPPHHHHHHHHHHHTT-------------------------TTTSHHHHHHHHHHHHHHHHHHHHHHHHHT---------------------------------PPPPPHHHHHHHHHHHHHHPPPP--S--------------

Mean predicted aligned error: 17.88 Å

InterPro domains:
  IPR050870 FAST kinase domain-containing [PTHR21228] (32-250)